Protein AF-A0A0H2UFE1-F1 (afdb_monomer)

InterPro domains:
  IPR001466 Beta-lactamase-related [PF00144] (4-297)
  IPR012338 Beta-lactamase/transpeptidase-like [G3DSA:3.40.710.10] (3-303)
  IPR012338 Beta-lactamase/transpeptidase-like [SSF56601] (4-312)
  IPR058664 Beta-lactamase-like ARB_00930-like, C-terminal domain [PF26335] (321-458)

Sequence (468 aa):
MHVIAFLAAVGDGVWNDPVTKFIPELAALAAGRADVERGSTWSVDWDDITIGSLAGQTSGLIRDYSLLSELTWQTAIRPDLLVYFGFPPLNRSEIPPCGSLPTCNREQLFAGFARQPPSFPPYATPAYSDVGYVLLAWALENITGKKYGDVIRQYIIEPLNLTGTYTLPPPESVGVIPGERHSTGWTLDMNQEVGTGGMWSSTRDMTKVGKAIMGSKLMKPSMTRRWLKPATFSSDSRASVGEPWGIRQIALKDTKSSYQFVTSFNKAGQVGKYGVFTALIPELDLGFNVLAAGDVPPNLNVWLVETLAGAFLPTWLAVSRRVANETYGGRYRSATLNSSILITAGGDGDDHPGLAVREWTSNGTDMLPIALSAGTYLSPEALPGAQISIRLYPTGLEDRLPGGGGQRRRVAFKAIFEDLNQTEVAGMYTSDCATWVGQSGAMWGSLPLDQFVFELDGVVGAGGRARR

Foldseek 3Di:
DLVLLLCLQPNCPQQQAQLCVQDVLLVVLQVVCVVPDAFDQWDQNRRRHGLFLLLQQQSQADADQAAPPQQCPPPVADLVNVVVVPDDDDDPVVRQPAYNPPADDPVSVSVRNSGGGGNGHGRPARHHHLVSQLSNQSSSCRVNVHHSQVSCCPQPCVLLVFPFKGLAQDDPVSDDAADDCVQQCSRGRNDSSSRRARMTGDPVSVVSVLLCLLVVVSHDPVSSVVQPDAPAQHPPPQWGAGSHWTKGWAALDPDPDPPRTFIWTKDWDDDRQWIWIKIHGSLLRDIDIDIGGDPDDPCPNVVVVVVVCVVVVNVSVVVVLVLCQQAEADKDDDPPAPWIWGWGRDDPPDPDDAIWTPFTDGRNDTCQLVCLCQLVVDDPVCSVVFPKTKGWDWPPDKDQDPDQPSFKIKTKTFIDIDRPPDDADDDPPDGPPPSVVSGLVGDDPNHRPGIDMFIWRGDRPPSIHTDD

Nearest PDB structures (foldseek):
  3rju-assembly1_A  TM=7.239E-01  e=4.255E-11  Yersinia pestis CO92
  6kjr-assembly1_A  TM=7.110E-01  e=3.107E-09  Jeotgalibacillus marinus
  6kjt-assembly1_D  TM=6.761E-01  e=6.659E-10  Jeotgalibacillus marinus
  8fqt-assembly2_A  TM=7.142E-01  e=4.566E-09  Acinetobacter baumannii
  6ksv-assembly2_B  TM=4.791E-01  e=8.834E-09  Streptomyces albidoflavus

Radius of gyration: 27.1 Å; Cα contacts (8 Å, |Δi|>4): 810; chains: 1; bounding box: 64×52×79 Å

Organism: Magnaporthiopsis poae (strain ATCC 64411 / 73-15) (NCBI:txid644358)

Structure (mmCIF, N/CA/C/O backbone):
data_AF-A0A0H2UFE1-F1
#
_entry.id   AF-A0A0H2UFE1-F1
#
loop_
_atom_site.group_PDB
_atom_site.id
_atom_site.type_symbol
_atom_site.label_atom_id
_atom_site.label_alt_id
_atom_site.label_comp_id
_atom_site.label_asym_id
_atom_site.label_entity_id
_atom_site.label_seq_id
_atom_site.pdbx_PDB_ins_code
_atom_site.Cartn_x
_atom_site.Cartn_y
_atom_site.Cartn_z
_atom_site.occupancy
_atom_site.B_iso_or_equiv
_atom_site.auth_seq_id
_atom_site.auth_comp_id
_atom_site.auth_asym_id
_atom_site.auth_atom_id
_atom_site.pdbx_PDB_model_num
ATOM 1 N N . MET A 1 1 ? -0.206 -5.045 11.224 1.00 90.12 1 MET A N 1
ATOM 2 C CA . MET A 1 1 ? -0.233 -6.456 10.764 1.00 90.12 1 MET A CA 1
ATOM 3 C C . MET A 1 1 ? -1.651 -7.013 10.608 1.00 90.12 1 MET A C 1
ATOM 5 O O . MET A 1 1 ? -1.803 -8.077 10.033 1.00 90.12 1 MET A O 1
ATOM 9 N N . HIS A 1 2 ? -2.687 -6.303 11.056 1.00 92.75 2 HIS A N 1
ATOM 10 C CA . HIS A 1 2 ? -4.075 -6.741 10.928 1.00 92.75 2 HIS A CA 1
ATOM 11 C C . HIS A 1 2 ? -4.502 -7.024 9.474 1.00 92.75 2 HIS A C 1
ATOM 13 O O . HIS A 1 2 ? -4.851 -8.157 9.164 1.00 92.75 2 HIS A O 1
ATOM 19 N N . VAL A 1 3 ? -4.410 -6.047 8.560 1.00 96.94 3 VAL A N 1
ATOM 20 C CA . VAL A 1 3 ? -4.902 -6.232 7.176 1.00 96.94 3 VAL A CA 1
ATOM 21 C C . VAL A 1 3 ? -4.191 -7.375 6.446 1.00 96.94 3 VAL A C 1
ATOM 23 O O . VAL A 1 3 ? -4.846 -8.181 5.799 1.00 96.94 3 VAL A O 1
ATOM 26 N N . ILE A 1 4 ? -2.872 -7.531 6.612 1.00 96.69 4 ILE A N 1
ATOM 27 C CA . ILE A 1 4 ? -2.161 -8.683 6.033 1.00 96.69 4 ILE A CA 1
ATOM 28 C C . ILE A 1 4 ? -2.652 -10.018 6.600 1.00 96.69 4 ILE A C 1
ATOM 30 O O . ILE A 1 4 ? -2.737 -10.985 5.850 1.00 96.69 4 ILE A O 1
ATOM 34 N N . ALA A 1 5 ? -2.999 -10.085 7.888 1.00 97.12 5 ALA A N 1
ATOM 35 C CA . ALA A 1 5 ? -3.572 -11.294 8.474 1.00 97.12 5 ALA A CA 1
ATOM 36 C C . ALA A 1 5 ? -4.959 -11.585 7.895 1.00 97.12 5 ALA A C 1
ATOM 38 O O . ALA A 1 5 ? -5.242 -12.732 7.565 1.00 97.12 5 ALA A O 1
ATOM 39 N N . PHE A 1 6 ? -5.776 -10.546 7.696 1.00 98.00 6 PHE A N 1
ATOM 40 C CA . PHE A 1 6 ? -7.066 -10.667 7.022 1.00 98.00 6 PHE A CA 1
ATOM 41 C C . PHE A 1 6 ? -6.890 -11.227 5.604 1.00 98.00 6 PHE A C 1
ATOM 43 O O . PHE A 1 6 ? -7.472 -12.254 5.263 1.00 98.00 6 PHE A O 1
ATOM 50 N N . LEU A 1 7 ? -6.029 -10.609 4.793 1.00 98.12 7 LEU A N 1
ATOM 51 C CA . LEU A 1 7 ? -5.771 -11.028 3.413 1.00 98.12 7 LEU A CA 1
ATOM 52 C C . LEU A 1 7 ? -5.167 -12.439 3.323 1.00 98.12 7 LEU A C 1
ATOM 54 O O . LEU A 1 7 ? -5.497 -13.190 2.410 1.00 98.12 7 LEU A O 1
ATOM 58 N N . ALA A 1 8 ? -4.305 -12.823 4.267 1.00 98.06 8 ALA A N 1
ATOM 59 C CA . ALA A 1 8 ? -3.729 -14.165 4.315 1.00 98.06 8 ALA A CA 1
ATOM 60 C C . ALA A 1 8 ? -4.750 -15.236 4.741 1.00 98.06 8 ALA A C 1
ATOM 62 O O . ALA A 1 8 ? -4.692 -16.361 4.248 1.00 98.06 8 ALA A O 1
ATOM 63 N N . ALA A 1 9 ? -5.675 -14.900 5.646 1.00 97.88 9 ALA A N 1
ATOM 64 C CA . ALA A 1 9 ? -6.659 -15.837 6.182 1.00 97.88 9 ALA A CA 1
ATOM 65 C C . ALA A 1 9 ? -7.910 -15.984 5.304 1.00 97.88 9 ALA A C 1
ATOM 67 O O . ALA A 1 9 ? -8.434 -17.087 5.166 1.00 97.88 9 ALA A O 1
ATOM 68 N N . VAL A 1 10 ? -8.393 -14.875 4.741 1.00 97.38 10 VAL A N 1
ATOM 69 C CA . VAL A 1 10 ? -9.700 -14.772 4.069 1.00 97.38 10 VAL A CA 1
ATOM 70 C C . VAL A 1 10 ? -9.560 -14.327 2.609 1.00 97.38 10 VAL A C 1
ATOM 72 O O . VAL A 1 10 ? -10.355 -14.725 1.758 1.00 97.38 10 VAL A O 1
ATOM 75 N N . GLY A 1 11 ? -8.532 -13.538 2.292 1.00 97.44 11 GLY A N 1
ATOM 76 C CA . GLY A 1 11 ? -8.386 -12.877 0.995 1.00 97.44 11 GLY A CA 1
ATOM 77 C C . GLY A 1 11 ? -9.208 -11.590 0.882 1.00 97.44 11 GLY A C 1
ATOM 78 O O . GLY A 1 11 ? -9.854 -11.156 1.832 1.00 97.44 11 GLY A O 1
ATOM 79 N N . ASP A 1 12 ? -9.179 -10.975 -0.299 1.00 96.00 12 ASP A N 1
ATOM 80 C CA . ASP A 1 12 ? -9.835 -9.693 -0.605 1.00 96.00 12 ASP A CA 1
ATOM 81 C C . ASP A 1 12 ? -11.216 -9.841 -1.273 1.00 96.00 12 ASP A C 1
ATOM 83 O O . ASP A 1 12 ? -11.826 -8.855 -1.677 1.00 96.00 12 ASP A O 1
ATOM 87 N N . GLY A 1 13 ? -11.755 -11.061 -1.378 1.00 96.94 13 GLY A N 1
ATOM 88 C CA . GLY A 1 13 ? -13.056 -11.306 -2.019 1.00 96.94 13 GLY A CA 1
ATOM 89 C C . GLY A 1 13 ? -14.252 -10.677 -1.292 1.00 96.94 13 GLY A C 1
ATOM 90 O O . GLY A 1 13 ? -15.274 -10.423 -1.920 1.00 96.94 13 GLY A O 1
ATOM 91 N N . VAL A 1 14 ? -14.111 -10.398 0.007 1.00 97.06 14 VAL A N 1
ATOM 92 C CA . VAL A 1 14 ? -15.155 -9.805 0.863 1.00 97.06 14 VAL A CA 1
ATOM 93 C C . VAL A 1 14 ? -15.009 -8.288 1.030 1.00 97.06 14 VAL A C 1
ATOM 95 O O . VAL A 1 14 ? -15.744 -7.688 1.803 1.00 97.06 14 VAL A O 1
ATOM 98 N N . TRP A 1 15 ? -14.070 -7.633 0.334 1.00 96.38 15 TRP A N 1
ATOM 99 C CA . TRP A 1 15 ? -13.810 -6.193 0.518 1.00 96.38 15 TRP A CA 1
ATOM 100 C C . TRP A 1 15 ? -15.021 -5.304 0.232 1.00 96.38 15 TRP A C 1
ATOM 102 O O . TRP A 1 15 ? -15.166 -4.270 0.871 1.00 96.38 15 TRP A O 1
ATOM 112 N N . ASN A 1 16 ? -15.904 -5.715 -0.677 1.00 97.56 16 ASN A N 1
ATOM 113 C CA . ASN A 1 16 ? -17.124 -4.972 -0.998 1.00 97.56 16 ASN A CA 1
ATOM 114 C C . ASN A 1 16 ? -18.363 -5.492 -0.256 1.00 97.56 16 ASN A C 1
ATOM 116 O O . ASN A 1 16 ? -19.452 -4.966 -0.462 1.00 97.56 16 ASN A O 1
ATOM 120 N N . ASP A 1 17 ? -18.222 -6.525 0.578 1.00 98.50 17 ASP A N 1
ATOM 121 C CA . ASP A 1 17 ? -19.331 -6.991 1.401 1.00 98.50 17 ASP A CA 1
ATOM 122 C C . ASP A 1 17 ? -19.569 -6.002 2.560 1.00 98.50 17 ASP A C 1
ATOM 124 O O . ASP A 1 17 ? -18.596 -5.532 3.170 1.00 98.50 17 ASP A O 1
ATOM 128 N N . PRO A 1 18 ? -20.837 -5.711 2.905 1.00 98.38 18 PRO A N 1
ATOM 129 C CA . PRO A 1 18 ? -21.163 -4.846 4.028 1.00 98.38 18 PRO A CA 1
ATOM 130 C C . PRO A 1 18 ? -20.739 -5.487 5.351 1.00 98.38 18 PRO A C 1
ATOM 132 O O . PRO A 1 18 ? -20.828 -6.704 5.536 1.00 98.38 18 PRO A O 1
ATOM 135 N N . VAL A 1 19 ? -20.302 -4.671 6.306 1.00 98.25 19 VAL A N 1
ATOM 136 C CA . VAL A 1 19 ? -19.843 -5.139 7.620 1.00 98.25 19 VAL A CA 1
ATOM 137 C C . VAL A 1 19 ? -20.966 -5.831 8.403 1.00 98.25 19 VAL A C 1
ATOM 139 O O . VAL A 1 19 ? -20.707 -6.781 9.146 1.00 98.25 19 VAL A O 1
ATOM 142 N N . THR A 1 20 ? -22.222 -5.431 8.183 1.00 98.06 20 THR A N 1
ATOM 143 C CA . THR A 1 20 ? -23.418 -6.034 8.797 1.00 98.06 20 THR A CA 1
ATOM 144 C C . THR A 1 20 ? -23.582 -7.513 8.443 1.00 98.06 20 THR A C 1
ATOM 146 O O . THR A 1 20 ? -24.102 -8.279 9.252 1.00 98.06 20 THR A O 1
ATOM 149 N N . LYS A 1 21 ? -23.035 -7.968 7.306 1.00 98.25 21 LYS A N 1
ATOM 150 C CA . LYS A 1 21 ? -22.986 -9.392 6.928 1.00 98.25 21 LYS A CA 1
ATOM 151 C C . LYS A 1 21 ? -22.167 -10.240 7.903 1.00 98.25 21 LYS A C 1
ATOM 153 O O . LYS A 1 21 ? -22.426 -11.433 8.043 1.00 98.25 21 LYS A O 1
ATOM 158 N N . PHE A 1 22 ? -21.168 -9.644 8.552 1.00 98.19 22 PHE A N 1
ATOM 159 C CA . PHE A 1 22 ? -20.207 -10.359 9.393 1.00 98.19 22 PHE A CA 1
ATOM 160 C C . PHE A 1 22 ? -20.330 -10.021 10.874 1.00 98.19 22 PHE A C 1
ATOM 162 O O . PHE A 1 22 ? -19.761 -10.734 11.694 1.00 98.19 22 PHE A O 1
ATOM 169 N N . ILE A 1 23 ? -21.055 -8.959 11.236 1.00 98.00 23 ILE A N 1
ATOM 170 C CA . ILE A 1 23 ? -21.221 -8.511 12.622 1.00 98.00 23 ILE A CA 1
ATOM 171 C C . ILE A 1 23 ? -22.722 -8.381 12.933 1.00 98.00 23 ILE A C 1
ATOM 173 O O . ILE A 1 23 ? -23.321 -7.347 12.623 1.00 98.00 23 ILE A O 1
ATOM 177 N N . PRO A 1 24 ? -23.340 -9.408 13.549 1.00 96.25 24 PRO A N 1
ATOM 178 C CA . PRO A 1 24 ? -24.780 -9.438 13.817 1.00 96.25 24 PRO A CA 1
ATOM 179 C C . PRO A 1 24 ? -25.288 -8.263 14.656 1.00 96.25 24 PRO A C 1
ATOM 181 O O . PRO A 1 24 ? -26.404 -7.794 14.449 1.00 96.25 24 PRO A O 1
ATOM 184 N N . GLU A 1 25 ? -24.478 -7.754 15.583 1.00 96.38 25 GLU A N 1
ATOM 185 C CA . GLU A 1 25 ? -24.848 -6.604 16.408 1.00 96.38 25 GLU A CA 1
ATOM 186 C C . GLU A 1 25 ? -25.002 -5.327 15.571 1.00 96.38 25 GLU A C 1
ATOM 188 O O . GLU A 1 25 ? -25.909 -4.537 15.823 1.00 96.38 25 GLU A O 1
ATOM 193 N N . LEU A 1 26 ? -24.179 -5.147 14.529 1.00 96.62 26 LEU A N 1
ATOM 194 C CA . LEU A 1 26 ? -24.342 -4.035 13.589 1.00 96.62 26 LEU A CA 1
ATOM 195 C C . LEU A 1 26 ? -25.564 -4.231 12.695 1.00 96.62 26 LEU A C 1
ATOM 197 O O . LEU A 1 26 ? -26.270 -3.264 12.435 1.00 96.62 26 LEU A O 1
ATOM 201 N N . ALA A 1 27 ? -25.854 -5.465 12.270 1.00 96.56 27 ALA A N 1
ATOM 202 C CA . ALA A 1 27 ? -27.082 -5.757 11.529 1.00 96.56 27 ALA A CA 1
ATOM 203 C C . ALA A 1 27 ? -28.335 -5.427 12.362 1.00 96.56 27 ALA A C 1
ATOM 205 O O . ALA A 1 27 ? -29.297 -4.864 11.844 1.00 96.56 27 ALA A O 1
ATOM 206 N N . ALA A 1 28 ? -28.309 -5.710 13.668 1.00 95.62 28 ALA A N 1
ATOM 207 C CA . ALA A 1 28 ? -29.382 -5.330 14.582 1.00 95.62 28 ALA A CA 1
ATOM 208 C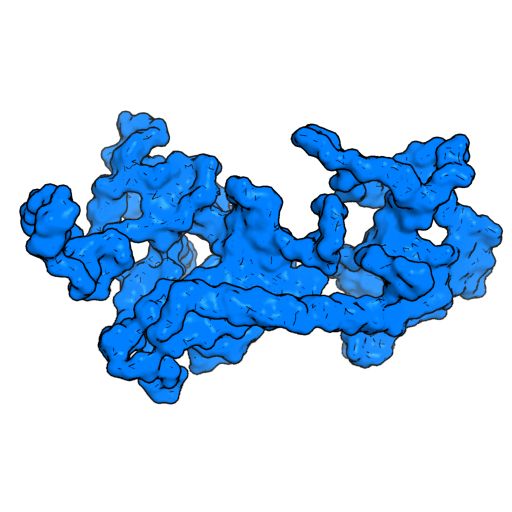 C . ALA A 1 28 ? -29.498 -3.803 14.746 1.00 95.62 28 ALA A C 1
ATOM 210 O O . ALA A 1 28 ? -30.611 -3.275 14.742 1.00 95.62 28 ALA A O 1
ATOM 211 N N . LEU A 1 29 ? -28.372 -3.083 14.845 1.00 92.81 29 LEU A N 1
ATOM 212 C CA . LEU A 1 29 ? -28.368 -1.615 14.884 1.00 92.81 29 LEU A CA 1
ATOM 213 C C . LEU A 1 29 ? -28.902 -0.997 13.586 1.00 92.81 29 LEU A C 1
ATOM 215 O O . LEU A 1 29 ? -29.660 -0.033 13.655 1.00 92.81 29 LEU A O 1
ATOM 219 N N . ALA A 1 30 ? -28.541 -1.555 12.429 1.00 93.50 30 ALA A N 1
ATOM 220 C CA . ALA A 1 30 ? -29.044 -1.129 11.126 1.00 93.50 30 ALA A CA 1
ATOM 221 C C . ALA A 1 30 ? -30.561 -1.351 11.017 1.00 93.50 30 ALA A C 1
ATOM 223 O O . ALA A 1 30 ? -31.307 -0.426 10.706 1.00 93.50 30 ALA A O 1
ATOM 224 N N . ALA A 1 31 ? -31.037 -2.549 11.376 1.00 93.50 31 ALA A N 1
ATOM 225 C CA . ALA A 1 31 ? -32.460 -2.883 11.354 1.00 93.50 31 ALA A CA 1
ATOM 226 C C . ALA A 1 31 ? -33.291 -1.991 12.291 1.00 93.50 31 ALA A C 1
ATOM 228 O O . ALA A 1 31 ? -34.389 -1.571 11.932 1.00 93.50 31 ALA A O 1
ATOM 229 N N . GLY A 1 32 ? -32.757 -1.659 13.472 1.00 89.06 32 GLY A N 1
ATOM 230 C CA . GLY A 1 32 ? -33.395 -0.752 14.430 1.00 89.06 32 GLY A CA 1
ATOM 231 C C . GLY A 1 32 ? -33.436 0.718 13.995 1.00 89.06 32 GLY A C 1
ATOM 232 O O . GLY A 1 32 ? -33.971 1.538 14.737 1.00 89.06 32 GLY A O 1
ATOM 233 N N . ARG A 1 33 ? -32.853 1.056 12.838 1.00 86.50 33 ARG A N 1
ATOM 234 C CA . ARG A 1 33 ? -32.780 2.413 12.277 1.00 86.50 33 ARG A CA 1
ATOM 235 C C . ARG A 1 33 ? -33.145 2.463 10.794 1.00 86.50 33 ARG A C 1
ATOM 237 O O . ARG A 1 33 ? -32.741 3.384 10.093 1.00 86.50 33 ARG A O 1
ATOM 244 N N . ALA A 1 34 ? -33.894 1.475 10.310 1.00 83.69 34 ALA A N 1
ATOM 245 C CA . ALA A 1 34 ? -34.260 1.363 8.898 1.00 83.69 34 ALA A CA 1
ATOM 246 C C . ALA A 1 34 ? -35.127 2.533 8.383 1.00 83.69 34 ALA A C 1
ATOM 248 O O . ALA A 1 34 ? -35.241 2.728 7.176 1.00 83.69 34 ALA A O 1
ATOM 249 N N . ASP A 1 35 ? -35.751 3.291 9.286 1.00 88.19 35 ASP A N 1
ATOM 250 C CA . ASP A 1 35 ? -36.548 4.490 9.018 1.00 88.19 35 ASP A CA 1
ATOM 251 C C . ASP A 1 35 ? -35.730 5.794 9.028 1.00 88.19 35 ASP A C 1
ATOM 253 O O . ASP A 1 35 ? -36.247 6.843 8.643 1.00 88.19 35 ASP A O 1
ATOM 257 N N . VAL A 1 36 ? -34.461 5.746 9.446 1.00 89.00 36 VAL A N 1
ATOM 258 C CA . VAL A 1 36 ? -33.567 6.907 9.437 1.00 89.00 36 VAL A CA 1
ATOM 259 C C . VAL A 1 36 ? -33.061 7.154 8.015 1.00 89.00 36 VAL A C 1
ATOM 261 O O . VAL A 1 36 ? -32.606 6.241 7.329 1.00 89.00 36 VAL A O 1
ATOM 264 N N . GLU A 1 37 ? -33.123 8.408 7.565 1.00 88.94 37 GLU A N 1
ATOM 265 C CA . GLU A 1 37 ? -32.593 8.803 6.258 1.00 88.94 37 GLU A CA 1
ATOM 266 C C . GLU A 1 37 ? -31.077 8.569 6.165 1.00 88.94 37 GLU A C 1
ATOM 268 O O . GLU A 1 37 ? -30.333 8.818 7.120 1.00 88.94 37 GLU A O 1
ATOM 273 N N . ARG A 1 38 ? -30.613 8.135 4.985 1.00 88.19 38 ARG A N 1
ATOM 274 C CA . ARG A 1 38 ? -29.180 7.972 4.696 1.00 88.19 38 ARG A CA 1
ATOM 275 C C . ARG A 1 38 ? -28.439 9.301 4.801 1.00 88.19 38 ARG A C 1
ATOM 277 O O . ARG A 1 38 ? -28.991 10.352 4.479 1.00 88.19 38 ARG A O 1
ATOM 284 N N . GLY A 1 39 ? -27.165 9.253 5.182 1.00 87.06 39 GLY A N 1
ATOM 285 C CA . GLY A 1 39 ? -26.352 10.452 5.388 1.00 87.06 39 GLY A CA 1
ATOM 286 C C . GLY A 1 39 ? -26.770 11.252 6.625 1.00 87.06 39 GLY A C 1
ATOM 287 O O . GLY A 1 39 ? -26.506 12.453 6.702 1.00 87.06 39 GLY A O 1
ATOM 288 N N . SER A 1 40 ? -27.433 10.600 7.585 1.00 92.00 40 SER A N 1
ATOM 289 C CA . SER A 1 40 ? -27.836 11.209 8.849 1.00 92.00 40 SER A CA 1
ATOM 290 C C . SER A 1 40 ? -26.637 11.775 9.609 1.00 92.00 40 SER A C 1
ATOM 292 O O . SER A 1 40 ? -25.584 11.151 9.725 1.00 92.00 40 SER A O 1
ATOM 294 N N . THR A 1 41 ? -26.824 12.938 10.229 1.00 92.62 41 THR A N 1
ATOM 295 C CA . THR A 1 41 ? -25.808 13.560 11.091 1.00 92.62 41 THR A CA 1
ATOM 296 C C . THR A 1 41 ? -25.608 12.825 12.416 1.00 92.62 41 THR A C 1
ATOM 298 O O . THR A 1 41 ? -24.656 13.123 13.133 1.00 92.62 41 THR A O 1
ATOM 301 N N . TRP A 1 42 ? -26.495 11.885 12.766 1.00 91.19 42 TRP A N 1
ATOM 302 C CA . TRP A 1 42 ? -26.501 11.214 14.071 1.00 91.19 42 TRP A CA 1
ATOM 303 C C . TRP A 1 42 ? -26.686 9.693 13.996 1.00 91.19 42 TRP A C 1
ATOM 305 O O . TRP A 1 42 ? -26.809 9.010 15.018 1.00 91.19 42 TRP A O 1
ATOM 315 N N . SER A 1 43 ? -26.726 9.142 12.784 1.00 92.31 43 SER A N 1
ATOM 316 C CA . SER A 1 43 ? -26.854 7.709 12.560 1.00 92.31 43 SER A CA 1
ATOM 317 C C . SER A 1 43 ? -25.873 7.243 11.506 1.00 92.31 43 SER A C 1
ATOM 319 O O . SER A 1 43 ? -25.758 7.843 10.446 1.00 92.31 43 SER A O 1
ATOM 321 N N . VAL A 1 44 ? -25.173 6.160 11.816 1.00 95.00 44 VAL A N 1
ATOM 322 C CA . VAL A 1 44 ? -24.235 5.521 10.900 1.00 95.00 44 VAL A CA 1
ATOM 323 C C . VAL A 1 44 ? -25.005 4.639 9.916 1.00 95.00 44 VAL A C 1
ATOM 325 O O . VAL A 1 44 ? -25.813 3.808 10.335 1.00 95.00 44 VAL A O 1
ATOM 328 N N . ASP A 1 45 ? -24.699 4.773 8.626 1.00 95.00 45 ASP A N 1
ATOM 329 C CA . ASP A 1 45 ? -25.221 3.921 7.552 1.00 95.00 45 ASP A CA 1
ATOM 330 C C . ASP A 1 45 ? -24.467 2.578 7.511 1.00 95.00 45 ASP A C 1
ATOM 332 O O . ASP A 1 45 ? -23.638 2.324 6.637 1.00 95.00 45 ASP A O 1
ATOM 336 N N . TRP A 1 46 ? -24.715 1.714 8.501 1.00 96.06 46 TRP A N 1
ATOM 337 C CA . TRP A 1 46 ? -23.963 0.464 8.693 1.00 96.06 46 TRP A CA 1
ATOM 338 C C . TRP A 1 46 ? -23.983 -0.481 7.482 1.00 96.06 46 TRP A C 1
ATOM 340 O O . TRP A 1 46 ? -22.992 -1.173 7.252 1.00 96.06 46 TRP A O 1
ATOM 350 N N . ASP A 1 47 ? -25.070 -0.499 6.708 1.00 95.31 47 ASP A N 1
ATOM 351 C CA . ASP A 1 47 ? -25.199 -1.343 5.511 1.00 95.31 47 ASP A CA 1
ATOM 352 C C . ASP A 1 47 ? -24.372 -0.847 4.315 1.00 95.31 47 ASP A C 1
ATOM 354 O O . ASP A 1 47 ? -24.057 -1.639 3.430 1.00 95.31 47 ASP A O 1
ATOM 358 N N . ASP A 1 48 ? -23.972 0.428 4.296 1.00 96.31 48 ASP A N 1
ATOM 359 C CA . ASP A 1 48 ? -23.122 0.995 3.240 1.00 96.31 48 ASP A CA 1
ATOM 360 C C . ASP A 1 48 ? -21.619 0.937 3.622 1.00 96.31 48 ASP A C 1
ATOM 362 O O . ASP A 1 48 ? -20.739 1.151 2.783 1.00 96.31 48 ASP A O 1
ATOM 366 N N . ILE A 1 49 ? -21.292 0.597 4.878 1.00 98.19 49 ILE A N 1
ATOM 367 C CA . ILE A 1 49 ? -19.914 0.367 5.338 1.00 98.19 49 ILE A CA 1
ATOM 368 C C . ILE A 1 49 ? -19.475 -1.047 4.962 1.00 98.19 49 ILE A C 1
ATOM 370 O O . ILE A 1 49 ? -20.010 -2.035 5.459 1.00 98.19 49 ILE A O 1
ATOM 374 N N . THR A 1 50 ? -18.429 -1.160 4.150 1.00 98.62 50 THR A N 1
ATOM 375 C CA . THR A 1 50 ? -17.848 -2.446 3.730 1.00 98.62 50 THR A CA 1
ATOM 376 C C . THR A 1 50 ? -16.561 -2.783 4.476 1.00 98.62 50 THR A C 1
ATOM 378 O O . THR A 1 50 ? -15.905 -1.896 5.032 1.00 98.62 50 THR A O 1
ATOM 381 N N . ILE A 1 51 ? -16.128 -4.045 4.419 1.00 98.50 51 ILE A N 1
ATOM 382 C CA . ILE A 1 51 ? -14.828 -4.468 4.966 1.00 98.50 51 ILE A CA 1
ATOM 383 C C . ILE A 1 51 ? -13.660 -3.656 4.373 1.00 98.50 51 ILE A C 1
ATOM 385 O O . ILE A 1 51 ? -12.767 -3.227 5.108 1.00 98.50 51 ILE A O 1
ATOM 389 N N . GLY A 1 52 ? -13.686 -3.391 3.066 1.00 97.88 52 GLY A N 1
ATOM 390 C CA . GLY A 1 52 ? -12.687 -2.576 2.380 1.00 97.88 52 GLY A CA 1
ATOM 391 C C . GLY A 1 52 ? -12.700 -1.125 2.860 1.00 97.88 52 GLY A C 1
ATOM 392 O O . GLY A 1 52 ? -11.638 -0.555 3.092 1.00 97.88 52 GLY A O 1
ATOM 393 N N . SER A 1 53 ? -13.879 -0.545 3.115 1.00 98.31 53 SER A N 1
ATOM 394 C CA . SER A 1 53 ? -13.982 0.823 3.649 1.00 98.31 53 SER A CA 1
ATOM 395 C C . SER A 1 53 ? -13.412 0.958 5.066 1.00 98.31 53 SER A C 1
ATOM 397 O O . SER A 1 53 ? -12.807 1.980 5.397 1.00 98.31 53 SER A O 1
ATOM 399 N N . LEU A 1 54 ? -13.534 -0.090 5.893 1.00 98.25 54 LEU A N 1
ATOM 400 C CA . LEU A 1 54 ? -12.895 -0.150 7.210 1.00 98.25 54 LEU A CA 1
ATOM 401 C C . LEU A 1 54 ? -11.371 -0.210 7.067 1.00 98.25 54 LEU A C 1
ATOM 403 O O . LEU A 1 54 ? -10.652 0.568 7.692 1.00 98.25 54 LEU A O 1
ATOM 407 N N . ALA A 1 55 ? -10.872 -1.115 6.219 1.00 97.75 55 ALA A N 1
ATOM 408 C CA . ALA A 1 55 ? -9.441 -1.288 6.003 1.00 97.75 55 ALA A CA 1
ATOM 409 C C . ALA A 1 55 ? -8.798 -0.024 5.403 1.00 97.75 55 ALA A C 1
ATOM 411 O O . ALA A 1 55 ? -7.717 0.377 5.843 1.00 97.75 55 ALA A O 1
ATOM 412 N N . GLY A 1 56 ? -9.479 0.608 4.445 1.00 96.88 56 GLY A N 1
ATOM 413 C CA . GLY A 1 56 ? -9.027 1.756 3.657 1.00 96.88 56 GLY A CA 1
ATOM 414 C C . GLY A 1 56 ? -9.271 3.120 4.292 1.00 96.88 56 GLY A C 1
ATOM 415 O O . GLY A 1 56 ? -8.942 4.128 3.672 1.00 96.88 56 GLY A O 1
ATOM 416 N N . GLN A 1 57 ? -9.812 3.164 5.516 1.00 97.19 57 GLN A N 1
ATOM 417 C CA . GLN A 1 57 ? -10.115 4.404 6.240 1.00 97.19 57 GLN A CA 1
ATOM 418 C C . GLN A 1 57 ? -11.094 5.313 5.482 1.00 97.19 57 GLN A C 1
ATOM 420 O O . GLN A 1 57 ? -10.934 6.528 5.457 1.00 97.19 57 GLN A O 1
ATOM 425 N N . THR A 1 58 ? -12.100 4.728 4.836 1.00 97.50 58 THR A N 1
ATOM 426 C CA . THR A 1 58 ? -13.139 5.449 4.082 1.00 97.50 58 THR A CA 1
ATOM 427 C C . THR A 1 58 ? -14.546 5.118 4.567 1.00 97.50 58 THR A C 1
ATOM 429 O O . THR A 1 58 ? -15.517 5.511 3.936 1.00 97.50 58 THR A O 1
ATOM 432 N N . SER A 1 59 ? -14.700 4.432 5.700 1.00 97.69 59 SER A N 1
ATOM 433 C CA . SER A 1 59 ? -16.016 4.124 6.279 1.00 97.69 59 SER A CA 1
ATOM 434 C C . SER A 1 59 ? -16.760 5.349 6.818 1.00 97.69 59 SER A C 1
ATOM 436 O O . SER A 1 59 ? -17.962 5.274 7.050 1.00 97.69 59 SER A O 1
ATOM 438 N N . GLY A 1 60 ? -16.054 6.459 7.064 1.00 97.00 60 GLY A N 1
ATOM 439 C CA . GLY A 1 60 ? -16.627 7.671 7.655 1.00 97.00 60 GLY A CA 1
ATOM 440 C C . GLY A 1 60 ? -16.934 7.562 9.155 1.00 97.00 60 GLY A C 1
ATOM 441 O O . GLY A 1 60 ? -17.491 8.490 9.744 1.00 97.00 60 GLY A O 1
ATOM 442 N N . LEU A 1 61 ? -16.543 6.454 9.794 1.00 97.31 61 LEU A N 1
ATOM 443 C CA . LEU A 1 61 ? -16.671 6.257 11.237 1.00 97.31 61 LEU A CA 1
ATOM 444 C C . LEU A 1 61 ? -15.806 7.249 12.021 1.00 97.31 61 LEU A C 1
ATOM 446 O O . LEU A 1 61 ? -14.773 7.720 11.543 1.00 97.31 61 LEU A O 1
ATOM 450 N N . ILE A 1 62 ? -16.212 7.519 13.263 1.00 95.31 62 ILE A N 1
ATOM 451 C CA . ILE A 1 62 ? -15.402 8.291 14.209 1.00 95.31 62 ILE A CA 1
ATOM 452 C C . ILE A 1 62 ? -14.032 7.658 14.418 1.00 95.31 62 ILE A C 1
ATOM 454 O O . ILE A 1 62 ? -13.845 6.451 14.235 1.00 95.31 62 ILE A O 1
ATOM 458 N N . ARG A 1 63 ? -13.081 8.477 14.871 1.00 94.94 63 ARG A N 1
ATOM 459 C CA . ARG A 1 63 ? -11.734 8.007 15.169 1.00 94.94 63 ARG A CA 1
ATOM 460 C C . ARG A 1 63 ? -11.746 6.879 16.201 1.00 94.94 63 ARG A C 1
ATOM 462 O O . ARG A 1 63 ? -11.267 5.793 15.918 1.00 94.94 63 ARG A O 1
ATOM 469 N N . ASP A 1 64 ? -12.263 7.137 17.390 1.00 92.19 64 ASP A N 1
ATOM 470 C CA . ASP A 1 64 ? -12.119 6.285 18.573 1.00 92.19 64 ASP A CA 1
ATOM 471 C C . ASP A 1 64 ? -13.273 6.621 19.524 1.00 92.19 64 ASP A C 1
ATOM 473 O O . ASP A 1 64 ? -13.701 7.775 19.569 1.00 92.19 64 ASP A O 1
ATOM 477 N N . TYR A 1 65 ? -13.822 5.619 20.216 1.00 90.00 65 TYR A N 1
ATOM 478 C CA . TYR A 1 65 ? -14.967 5.824 21.108 1.00 90.00 65 TYR A CA 1
ATOM 479 C C . TYR A 1 65 ? -14.539 6.257 22.512 1.00 90.00 65 TYR A C 1
ATOM 481 O O . TYR A 1 65 ? -15.095 7.216 23.038 1.00 90.00 65 TYR A O 1
ATOM 489 N N . SER A 1 66 ? -13.584 5.553 23.129 1.00 86.88 66 SER A N 1
ATOM 490 C CA . SER A 1 66 ? -13.303 5.745 24.558 1.00 86.88 66 SER A CA 1
ATOM 491 C C . SER A 1 66 ? -11.871 5.505 25.019 1.00 86.88 66 SER A C 1
ATOM 493 O O . SER A 1 66 ? -11.489 6.022 26.067 1.00 86.88 66 SER A O 1
ATOM 495 N N . LEU A 1 67 ? -11.066 4.712 24.312 1.00 86.62 67 LEU A N 1
ATOM 496 C CA . LEU A 1 67 ? -9.758 4.303 24.821 1.00 86.62 67 LEU A CA 1
ATOM 497 C C . LEU A 1 67 ? -8.775 5.472 24.884 1.00 86.62 67 LEU A C 1
ATOM 499 O O . LEU A 1 67 ? -8.163 5.711 25.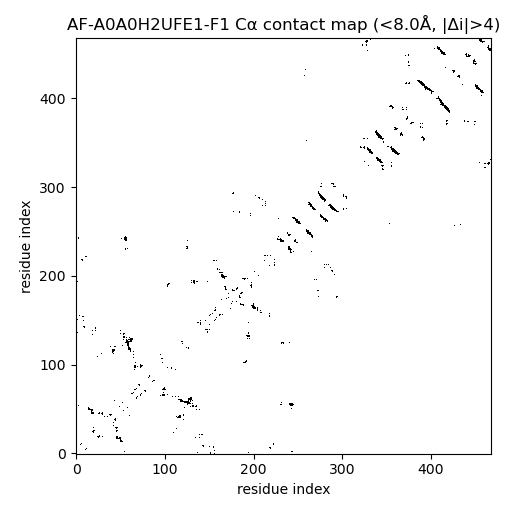927 1.00 86.62 67 LEU A O 1
ATOM 503 N N . LEU A 1 68 ? -8.621 6.188 23.769 1.00 81.56 68 LEU A N 1
ATOM 504 C CA . LEU A 1 68 ? -7.650 7.276 23.642 1.00 81.56 68 LEU A CA 1
ATOM 505 C C . LEU A 1 68 ? -8.311 8.652 23.515 1.00 81.56 68 LEU A C 1
ATOM 507 O O . LEU A 1 68 ? -7.658 9.656 23.806 1.00 81.56 68 LEU A O 1
ATOM 511 N N . SER A 1 69 ? -9.574 8.721 23.080 1.00 83.94 69 SER A N 1
ATOM 512 C CA . SER A 1 69 ? -10.229 10.003 22.764 1.00 83.94 69 SER A CA 1
ATOM 513 C C . SER A 1 69 ? -11.204 10.509 23.821 1.00 83.94 69 SER A C 1
ATOM 515 O O . SER A 1 69 ? -11.532 11.693 23.797 1.00 83.94 69 SER A O 1
ATOM 517 N N . GLU A 1 70 ? -11.643 9.667 24.758 1.00 88.50 70 GLU A N 1
ATOM 518 C CA . GLU A 1 70 ? -12.564 10.104 25.809 1.00 88.50 70 GLU A CA 1
ATOM 519 C C . GLU A 1 70 ? -11.812 10.828 26.927 1.00 88.50 70 GLU A C 1
ATOM 521 O O . GLU A 1 70 ? -11.112 10.223 27.745 1.00 88.50 70 GLU A O 1
ATOM 526 N N . LEU A 1 71 ? -11.982 12.148 26.963 1.00 88.19 71 LEU A N 1
ATOM 527 C CA . LEU A 1 71 ? -11.329 13.047 27.907 1.00 88.19 71 LEU A CA 1
ATOM 528 C C . LEU A 1 71 ? -11.654 12.696 29.361 1.00 88.19 71 LEU A C 1
ATOM 530 O O . LEU A 1 71 ? -10.791 12.855 30.221 1.00 88.19 71 LEU A O 1
ATOM 534 N N . THR A 1 72 ? -12.849 12.170 29.651 1.00 85.94 72 THR A N 1
ATOM 535 C CA . THR A 1 72 ? -13.218 11.776 31.022 1.00 85.94 72 THR A CA 1
ATOM 536 C C . THR A 1 72 ? -12.425 10.575 31.539 1.00 85.94 72 THR A C 1
ATOM 538 O O . THR A 1 72 ? -12.413 10.330 32.745 1.00 85.94 72 THR A O 1
ATOM 541 N N . TRP A 1 73 ? -11.766 9.829 30.645 1.00 80.69 73 TRP A N 1
ATOM 542 C CA . TRP A 1 73 ? -10.895 8.696 30.964 1.00 80.69 73 TRP A CA 1
ATOM 543 C C . TRP A 1 73 ? -9.416 8.969 30.678 1.00 80.69 73 TRP A C 1
ATOM 545 O O . TRP A 1 73 ? -8.587 8.068 30.839 1.00 80.69 73 TRP A O 1
ATOM 555 N N . GLN A 1 74 ? -9.041 10.189 30.284 1.00 70.75 74 GLN A N 1
ATOM 556 C CA . GLN A 1 74 ? -7.637 10.549 30.122 1.00 70.75 74 GLN A CA 1
ATOM 557 C C . GLN A 1 74 ? -7.010 10.805 31.493 1.00 70.75 74 GLN A C 1
ATOM 559 O O . GLN A 1 74 ? -7.324 11.773 32.177 1.00 70.75 74 GLN A O 1
ATOM 564 N N . THR A 1 75 ? -6.066 9.951 31.888 1.00 60.12 75 THR A N 1
ATOM 565 C CA . THR A 1 75 ? -5.389 9.998 33.198 1.00 60.12 75 THR A CA 1
ATOM 566 C C . THR A 1 75 ? -4.734 11.344 33.524 1.00 60.12 75 THR A C 1
ATOM 568 O O . THR A 1 75 ? -4.530 11.653 34.697 1.00 60.12 75 THR A O 1
ATOM 571 N N . ALA A 1 76 ? -4.421 12.154 32.508 1.00 59.16 76 ALA A N 1
ATOM 572 C CA . ALA A 1 76 ? -3.830 13.479 32.662 1.00 59.16 76 ALA A CA 1
ATOM 573 C C . ALA A 1 76 ? -4.842 14.592 32.997 1.00 59.16 76 ALA A C 1
ATOM 575 O O . ALA A 1 76 ? -4.427 15.640 33.489 1.00 59.16 76 ALA A O 1
ATOM 576 N N . ILE A 1 77 ? -6.143 14.397 32.748 1.00 66.31 77 ILE A N 1
ATOM 577 C CA . ILE A 1 77 ? -7.160 15.442 32.914 1.00 66.31 77 ILE A CA 1
ATOM 578 C C . ILE A 1 77 ? -8.269 14.930 33.829 1.00 66.31 77 ILE A C 1
ATOM 580 O O . ILE A 1 77 ? -9.042 14.044 33.476 1.00 66.31 77 ILE A O 1
ATOM 584 N N . ARG A 1 78 ? -8.363 15.496 35.035 1.00 70.44 78 ARG A N 1
ATOM 585 C CA . ARG A 1 78 ? -9.473 15.177 35.936 1.00 70.44 78 ARG A CA 1
ATOM 586 C C . ARG A 1 78 ? -10.778 15.829 35.434 1.00 70.44 78 ARG A C 1
ATOM 588 O O . ARG A 1 78 ? -10.718 16.933 34.892 1.00 70.44 78 ARG A O 1
ATOM 595 N N . PRO A 1 79 ? -11.958 15.212 35.632 1.00 75.75 79 PRO A N 1
ATOM 596 C CA . PRO A 1 79 ? -13.226 15.764 35.141 1.00 75.75 79 PRO A CA 1
ATOM 597 C C . PRO A 1 79 ? -13.561 17.179 35.643 1.00 75.75 79 PRO A C 1
ATOM 599 O O . PRO A 1 79 ? -14.134 17.977 34.907 1.00 75.75 79 PRO A O 1
ATOM 602 N N . ASP A 1 80 ? -13.175 17.523 36.872 1.00 80.00 80 ASP A N 1
ATOM 603 C CA . ASP A 1 80 ? -13.312 18.874 37.434 1.00 80.00 80 ASP A CA 1
ATOM 604 C C . ASP A 1 80 ? -12.484 19.910 36.663 1.00 80.00 80 ASP A C 1
ATOM 606 O O . ASP A 1 80 ? -12.931 21.039 36.449 1.00 80.00 80 ASP A O 1
ATOM 610 N N . LEU A 1 81 ? -11.310 19.507 36.177 1.00 84.62 81 LEU A N 1
ATOM 611 C CA . LEU A 1 81 ? -10.458 20.350 35.351 1.00 84.62 81 LEU A CA 1
ATOM 612 C C . LEU A 1 81 ? -11.055 20.584 33.952 1.00 84.62 81 LEU A C 1
ATOM 614 O O . LEU A 1 81 ? -10.916 21.679 33.414 1.00 84.62 81 LEU A O 1
ATOM 618 N N . LEU A 1 82 ? -11.773 19.609 33.377 1.00 89.06 82 LEU A N 1
ATOM 619 C CA . LEU A 1 82 ? -12.498 19.806 32.111 1.00 89.06 82 LEU A CA 1
ATOM 620 C C . LEU A 1 82 ? -13.580 20.881 32.250 1.00 89.06 82 LEU A C 1
ATOM 622 O O . LEU A 1 82 ? -13.680 21.767 31.403 1.00 89.06 82 LEU A O 1
ATOM 626 N N . VAL A 1 83 ? -14.350 20.850 33.341 1.00 89.56 83 VAL A N 1
ATOM 627 C CA . VAL A 1 83 ? -15.361 21.885 33.610 1.00 89.56 83 VAL A CA 1
ATOM 628 C C . VAL A 1 83 ? -14.704 23.252 33.797 1.00 89.56 83 VAL A C 1
ATOM 630 O O . VAL A 1 83 ? -15.182 24.245 33.255 1.00 89.56 83 VAL A O 1
ATOM 633 N N . TYR A 1 84 ? -13.562 23.307 34.490 1.00 89.19 84 TYR A N 1
ATOM 634 C CA . TYR A 1 84 ? -12.766 24.531 34.601 1.00 89.19 84 TYR A CA 1
ATOM 635 C C . TYR A 1 84 ? -12.302 25.069 33.233 1.00 89.19 84 TYR A C 1
ATOM 637 O O . TYR A 1 84 ? -12.298 26.280 33.022 1.00 89.19 84 TYR A O 1
ATOM 645 N N . PHE A 1 85 ? -11.975 24.191 32.280 1.00 90.56 85 PHE A N 1
ATOM 646 C CA . PHE A 1 85 ? -11.642 24.561 30.898 1.00 90.56 85 PHE A CA 1
ATOM 647 C C . PHE A 1 85 ? -12.854 24.911 30.018 1.00 90.56 85 PHE A C 1
ATOM 649 O O . PHE A 1 85 ? -12.677 25.237 28.845 1.00 90.56 85 PHE A O 1
ATOM 656 N N . GLY A 1 86 ? -14.071 24.892 30.569 1.00 92.69 86 GLY A N 1
ATOM 657 C CA . GLY A 1 86 ? -15.288 25.334 29.886 1.00 92.69 86 GLY A CA 1
ATOM 658 C C . GLY A 1 86 ? -16.126 24.216 29.266 1.00 92.69 86 GLY A C 1
ATOM 659 O O . GLY A 1 86 ? -17.096 24.517 28.571 1.00 92.69 86 GLY A O 1
ATOM 660 N N . PHE A 1 87 ? -15.802 22.943 29.514 1.00 92.94 87 PHE A N 1
ATOM 661 C CA . PHE A 1 87 ? -16.703 21.846 29.154 1.00 92.94 87 PHE A CA 1
ATOM 662 C C . PHE A 1 87 ? -17.951 21.864 30.055 1.00 92.94 87 PHE A C 1
ATOM 664 O O . PHE A 1 87 ? -17.847 22.171 31.247 1.00 92.94 87 PHE A O 1
ATOM 671 N N . PRO A 1 88 ? -19.142 21.528 29.530 1.00 92.06 88 PRO A N 1
ATOM 672 C CA . PRO A 1 88 ? -20.333 21.419 30.361 1.00 92.06 88 PRO A CA 1
ATOM 673 C C . PRO A 1 88 ? -20.168 20.290 31.395 1.00 92.06 88 PRO A C 1
ATOM 675 O O . PRO A 1 88 ? -19.559 19.261 31.088 1.00 92.06 88 PRO A O 1
ATOM 678 N N . PRO A 1 89 ? -20.705 20.444 32.619 1.00 89.50 89 PRO A N 1
ATOM 679 C CA . PRO A 1 89 ? -20.701 19.363 33.597 1.00 89.50 89 PRO A CA 1
ATOM 680 C C . PRO A 1 89 ? -21.548 18.187 33.092 1.00 89.50 89 PRO A C 1
ATOM 682 O O . PRO A 1 89 ? -22.649 18.388 32.584 1.00 89.50 89 PRO A O 1
ATOM 685 N N . LEU A 1 90 ? -21.045 16.964 33.271 1.00 88.69 90 LEU A N 1
ATOM 686 C CA . LEU A 1 90 ? -21.726 15.725 32.888 1.00 88.69 90 LEU A CA 1
ATOM 687 C C . LEU A 1 90 ? -22.211 14.958 34.120 1.00 88.69 90 LEU A C 1
ATOM 689 O O . LEU A 1 90 ? -21.514 14.864 35.136 1.00 88.69 90 LEU A O 1
ATOM 693 N N . ASN A 1 91 ? -23.384 14.342 34.014 1.00 89.12 91 ASN A N 1
ATOM 694 C CA . ASN A 1 91 ? -23.844 13.345 34.970 1.00 89.12 91 ASN A CA 1
ATOM 695 C C . ASN A 1 91 ? -23.052 12.045 34.801 1.00 89.12 91 ASN A C 1
ATOM 697 O O . ASN A 1 91 ? -22.594 11.701 33.713 1.00 89.12 91 ASN A O 1
ATOM 701 N N . ARG A 1 92 ? -22.964 11.240 35.868 1.00 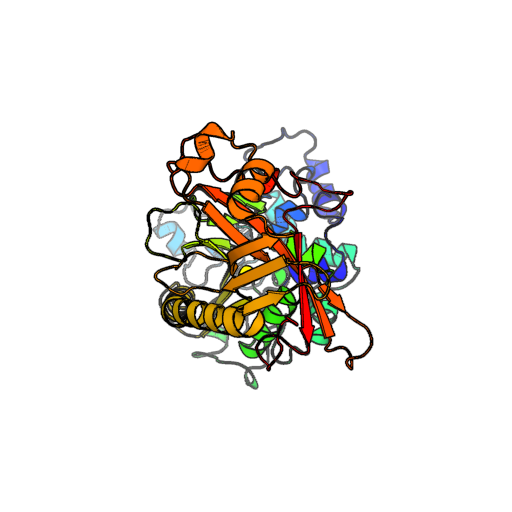84.94 92 ARG A N 1
ATOM 702 C CA . ARG A 1 92 ? -22.252 9.948 35.821 1.00 84.94 92 ARG A CA 1
ATOM 703 C C . ARG A 1 92 ? -22.764 8.995 34.735 1.00 84.94 92 ARG A C 1
ATOM 705 O O . ARG A 1 92 ? -21.987 8.193 34.246 1.00 84.94 92 ARG A O 1
ATOM 712 N N . SER A 1 93 ? -24.044 9.072 34.369 1.00 88.38 93 SER A N 1
ATOM 713 C CA . SER A 1 93 ? -24.649 8.259 33.303 1.00 88.38 93 SER A CA 1
ATOM 714 C C . SER A 1 93 ? -24.244 8.687 31.889 1.00 88.38 93 SER A C 1
ATOM 716 O O . SER A 1 93 ? -24.438 7.932 30.939 1.00 88.38 93 SER A O 1
ATOM 718 N N . GLU A 1 94 ? -23.740 9.911 31.733 1.00 87.50 94 GLU A N 1
ATOM 719 C CA . GLU A 1 94 ? -23.290 10.455 30.449 1.00 87.50 94 GLU A CA 1
ATOM 720 C C . GLU A 1 94 ? -21.828 10.093 30.170 1.00 87.50 94 GLU A C 1
ATOM 722 O O . GLU A 1 94 ? -21.434 10.028 29.010 1.00 87.50 94 GLU A O 1
ATOM 727 N N . ILE A 1 95 ? -21.063 9.784 31.222 1.00 88.19 95 ILE A N 1
ATOM 728 C CA . ILE A 1 95 ? -19.679 9.317 31.145 1.00 88.19 95 ILE A CA 1
ATOM 729 C C . ILE A 1 95 ? -19.664 7.855 30.663 1.00 88.19 95 ILE A C 1
ATOM 731 O O . ILE A 1 95 ? -20.342 7.015 31.267 1.00 88.19 95 ILE A O 1
ATOM 735 N N . PRO A 1 96 ? -18.893 7.507 29.613 1.00 90.25 96 PRO A N 1
ATOM 736 C CA . PRO A 1 96 ? -18.729 6.117 29.195 1.00 90.25 96 PRO A CA 1
ATOM 737 C C . PRO A 1 96 ? -18.262 5.227 30.360 1.00 90.25 96 PRO A C 1
ATOM 739 O O . PRO A 1 96 ? -17.451 5.662 31.173 1.00 90.25 96 PRO A O 1
ATOM 742 N N . PRO A 1 97 ? -18.713 3.968 30.471 1.00 91.19 97 PRO A N 1
ATOM 743 C CA . PRO A 1 97 ? -18.381 3.110 31.616 1.00 91.19 97 PRO A CA 1
ATOM 744 C C . PRO A 1 97 ? -16.941 2.558 31.596 1.00 91.19 97 PRO A C 1
ATOM 746 O O . PRO A 1 97 ? -16.559 1.812 32.497 1.00 91.19 97 PRO A O 1
ATOM 749 N N . CYS A 1 98 ? -16.170 2.865 30.555 1.00 91.38 98 CYS A N 1
ATOM 750 C CA . CYS A 1 98 ? -14.844 2.331 30.269 1.00 91.38 98 CYS A CA 1
ATOM 751 C C . CYS A 1 98 ? -14.062 3.317 29.384 1.00 91.38 98 CYS A C 1
ATOM 753 O O . CYS A 1 98 ? -14.656 4.201 28.765 1.00 91.38 98 CYS A O 1
ATOM 755 N N . GLY A 1 99 ? -12.742 3.149 29.316 1.00 88.56 99 GLY A N 1
ATOM 756 C CA . GLY A 1 99 ? -11.834 3.991 28.540 1.00 88.56 99 GLY A CA 1
ATOM 757 C C . GLY A 1 99 ? -10.401 3.472 28.617 1.00 88.56 99 GLY A C 1
ATOM 758 O O . GLY A 1 99 ? -10.162 2.293 28.371 1.00 88.56 99 GLY A O 1
ATOM 759 N N . SER A 1 100 ? -9.440 4.324 28.979 1.00 82.19 100 SER A N 1
ATOM 760 C CA . SER A 1 100 ? -8.032 3.915 29.119 1.00 82.19 100 SER A CA 1
ATOM 761 C C . SER A 1 100 ? -7.802 2.886 30.239 1.00 82.19 100 SER A C 1
ATOM 763 O O . SER A 1 100 ? -6.967 1.990 30.098 1.00 82.19 100 SER A O 1
ATOM 765 N N . LEU A 1 101 ? -8.554 2.987 31.343 1.00 82.31 101 LEU A N 1
ATOM 766 C CA . LEU A 1 101 ? -8.539 2.032 32.451 1.00 82.31 101 LEU A CA 1
ATOM 767 C C . LEU A 1 101 ? -9.836 2.147 33.285 1.00 82.31 101 LEU A C 1
ATOM 769 O O . LEU A 1 101 ? -10.006 3.161 33.961 1.00 82.31 101 LEU A O 1
ATOM 773 N N . PRO A 1 102 ? -10.723 1.130 33.312 1.00 88.31 102 PRO A N 1
ATOM 774 C CA . PRO A 1 102 ? -10.645 -0.147 32.596 1.00 88.31 102 PRO A CA 1
ATOM 775 C C . PRO A 1 102 ? -10.946 -0.002 31.097 1.00 88.31 102 PRO A C 1
ATOM 777 O O . PRO A 1 102 ? -11.715 0.873 30.702 1.00 88.31 102 PRO A O 1
ATOM 780 N N . THR A 1 103 ? -10.383 -0.893 30.274 1.00 92.00 103 THR A N 1
ATOM 781 C CA . THR A 1 103 ? -10.698 -0.965 28.839 1.00 92.00 103 THR A CA 1
ATOM 782 C C . THR A 1 103 ? -12.089 -1.533 28.586 1.00 92.00 103 THR A C 1
ATOM 784 O O . THR A 1 103 ? -12.616 -2.318 29.380 1.00 92.00 103 THR A O 1
ATOM 787 N N . CYS A 1 104 ? -12.705 -1.118 27.479 1.00 93.94 104 CYS A N 1
ATOM 788 C CA . CYS A 1 104 ? -14.060 -1.531 27.142 1.00 93.94 104 CYS A CA 1
ATOM 789 C C . CYS A 1 104 ? -14.142 -2.997 26.714 1.00 93.94 104 CYS A C 1
ATOM 791 O O . CYS A 1 104 ? -13.263 -3.528 26.030 1.00 93.94 104 CYS A O 1
ATOM 793 N N . ASN A 1 105 ? -15.245 -3.646 27.084 1.00 94.75 105 ASN A N 1
ATOM 794 C CA . ASN A 1 105 ? -15.651 -4.919 26.502 1.00 94.75 105 ASN A CA 1
ATOM 795 C C . ASN A 1 105 ? -16.503 -4.703 25.230 1.00 94.75 105 ASN A C 1
ATOM 797 O O . ASN A 1 105 ? -16.856 -3.578 24.872 1.00 94.75 105 ASN A O 1
ATOM 801 N N . ARG A 1 106 ? -16.841 -5.798 24.541 1.00 94.38 106 ARG A N 1
ATOM 802 C CA . ARG A 1 106 ? -17.594 -5.770 23.276 1.00 94.38 106 ARG A CA 1
ATOM 803 C C . ARG A 1 106 ? -18.978 -5.122 23.417 1.00 94.38 106 ARG A C 1
ATOM 805 O O . ARG A 1 106 ? -19.355 -4.308 22.580 1.00 94.38 106 ARG A O 1
ATOM 812 N N . GLU A 1 107 ? -19.714 -5.447 24.478 1.00 94.75 107 GLU A N 1
ATOM 813 C CA . GLU A 1 107 ? -21.060 -4.909 24.732 1.00 94.75 107 GLU A CA 1
ATOM 814 C C . GLU A 1 107 ? -21.027 -3.394 24.972 1.00 94.75 107 GLU A C 1
ATOM 816 O O . GLU A 1 107 ? -21.828 -2.651 24.406 1.00 94.75 107 GLU A O 1
ATOM 821 N N . GLN A 1 108 ? -20.059 -2.925 25.764 1.00 95.06 108 GLN A N 1
ATOM 822 C CA . GLN A 1 108 ? -19.851 -1.505 26.043 1.00 95.06 108 GLN A CA 1
ATOM 823 C C . GLN A 1 108 ? -19.487 -0.722 24.778 1.00 95.06 108 GLN A C 1
ATOM 825 O O . GLN A 1 108 ? -19.980 0.391 24.592 1.00 95.06 108 GLN A O 1
ATOM 830 N N . LEU A 1 109 ? -18.671 -1.307 23.893 1.00 95.06 109 LEU A N 1
ATOM 831 C CA . LEU A 1 109 ? -18.335 -0.707 22.603 1.00 95.06 109 LEU A CA 1
ATOM 832 C C . LEU A 1 109 ? -19.565 -0.577 21.696 1.00 95.06 109 LEU A C 1
ATOM 834 O O . LEU A 1 109 ? -19.797 0.505 21.170 1.00 95.06 109 LEU A O 1
ATOM 838 N N . PHE A 1 110 ? -20.406 -1.610 21.562 1.00 94.62 110 PHE A N 1
ATOM 839 C CA . PHE A 1 110 ? -21.633 -1.500 20.756 1.00 94.62 110 PHE A CA 1
ATOM 840 C C . PHE A 1 110 ? -22.638 -0.499 21.322 1.00 94.62 110 PHE A C 1
ATOM 842 O O . PHE A 1 110 ? -23.217 0.280 20.562 1.00 94.62 110 PHE A O 1
ATOM 849 N N . ALA A 1 111 ? -22.820 -0.477 22.646 1.00 92.75 111 ALA A N 1
ATOM 850 C CA . ALA A 1 111 ? -23.650 0.533 23.299 1.00 92.75 111 ALA A CA 1
ATOM 851 C C . ALA A 1 111 ? -23.127 1.953 23.020 1.00 92.75 111 ALA A C 1
ATOM 853 O O . ALA A 1 111 ? -23.913 2.883 22.828 1.00 92.75 111 ALA A O 1
ATOM 854 N N . GLY A 1 112 ? -21.802 2.103 22.950 1.00 91.38 112 GLY A N 1
ATOM 855 C CA . GLY A 1 112 ? -21.129 3.316 22.513 1.00 91.38 112 GLY A CA 1
ATOM 856 C C . GLY A 1 112 ? -21.408 3.670 21.058 1.00 91.38 112 GLY A C 1
ATOM 857 O O . GLY A 1 112 ? -21.906 4.757 20.780 1.00 91.38 112 GLY A O 1
ATOM 858 N N . PHE A 1 113 ? -21.146 2.749 20.129 1.00 92.19 113 PHE A N 1
ATOM 859 C CA . PHE A 1 113 ? -21.324 2.960 18.687 1.00 92.19 113 PHE A CA 1
ATOM 860 C C . PHE A 1 113 ? -22.764 3.324 18.321 1.00 92.19 113 PHE A C 1
ATOM 862 O O . PHE A 1 113 ? -22.980 4.135 17.427 1.00 92.19 113 PHE A O 1
ATOM 869 N N . ALA A 1 114 ? -23.753 2.808 19.053 1.00 90.06 114 ALA A N 1
ATOM 870 C CA . ALA A 1 114 ? -25.153 3.185 18.881 1.00 90.06 114 ALA A CA 1
ATOM 871 C C . ALA A 1 114 ? -25.437 4.668 19.196 1.00 90.06 114 ALA A C 1
ATOM 873 O O . ALA A 1 114 ? -26.466 5.199 18.784 1.00 90.06 114 ALA A O 1
ATOM 874 N N . ARG A 1 115 ? -24.567 5.349 19.945 1.00 88.38 115 ARG A N 1
ATOM 875 C CA . ARG A 1 115 ? -24.758 6.739 20.389 1.00 88.38 115 ARG A CA 1
ATOM 876 C C . ARG A 1 115 ? -23.869 7.744 19.661 1.00 88.38 115 ARG A C 1
ATOM 878 O O . ARG A 1 115 ? -24.067 8.941 19.850 1.00 88.38 115 ARG A O 1
ATOM 885 N N . GLN A 1 116 ? -22.900 7.275 18.881 1.00 89.44 116 GLN A N 1
ATOM 886 C CA . GLN A 1 116 ? -21.917 8.134 18.232 1.00 89.44 116 GLN A CA 1
ATOM 887 C C . GLN A 1 116 ? -22.376 8.539 16.826 1.00 89.44 116 GLN A C 1
ATOM 889 O O . GLN A 1 116 ? -22.814 7.676 16.061 1.00 89.44 116 GLN A O 1
ATOM 894 N N . PRO A 1 117 ? -22.263 9.827 16.460 1.00 93.94 117 PRO A N 1
ATOM 895 C CA . PRO A 1 117 ? -22.515 10.262 15.092 1.00 93.94 117 PRO A CA 1
ATOM 896 C C . PRO A 1 117 ? -21.412 9.767 14.143 1.00 93.94 117 PRO A C 1
ATOM 898 O O . PRO A 1 117 ? -20.270 9.612 14.577 1.00 93.94 117 PRO A O 1
ATOM 901 N N . PRO A 1 118 ? -21.690 9.553 12.845 1.00 95.50 118 PRO A N 1
ATOM 902 C CA . PRO A 1 118 ? -20.629 9.389 11.854 1.00 95.50 118 PRO A CA 1
ATOM 903 C C . PRO A 1 118 ? -19.812 10.685 11.717 1.00 95.50 118 PRO A C 1
ATOM 905 O O . PRO A 1 118 ? -20.326 11.784 11.916 1.00 95.50 118 PRO A O 1
ATOM 908 N N . SER A 1 119 ? -18.536 10.573 11.341 1.00 96.44 11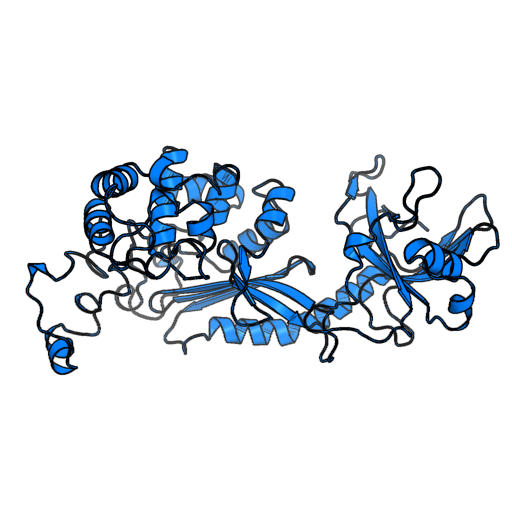9 SER A N 1
ATOM 909 C CA . SER A 1 119 ? -17.728 11.746 10.967 1.00 96.44 119 SER A CA 1
ATOM 910 C C . SER A 1 119 ? -17.998 12.181 9.529 1.00 96.44 119 SER A C 1
ATOM 912 O O . SER A 1 119 ? -18.015 13.373 9.237 1.00 96.44 119 SER A O 1
ATOM 914 N N . PHE A 1 120 ? -18.218 11.214 8.636 1.00 96.44 120 PHE A N 1
ATOM 915 C CA . PHE A 1 120 ? -18.523 11.428 7.223 1.00 96.44 120 PHE A CA 1
ATOM 916 C C . PHE A 1 120 ? -19.460 10.327 6.710 1.00 96.44 120 PHE A C 1
ATOM 918 O O . PHE A 1 120 ? -19.499 9.246 7.302 1.00 96.44 120 PHE A O 1
ATOM 925 N N . PRO A 1 121 ? -20.169 10.543 5.590 1.00 96.50 121 PRO A N 1
ATOM 926 C CA . PRO A 1 121 ? -20.776 9.442 4.853 1.00 96.50 121 PRO A CA 1
ATOM 927 C C . PRO A 1 121 ? -19.705 8.440 4.379 1.00 96.50 121 PRO A C 1
ATOM 929 O O . PRO A 1 121 ? -18.581 8.864 4.065 1.00 96.50 121 PRO A O 1
ATOM 932 N N . PRO A 1 122 ? -20.024 7.137 4.275 1.00 96.62 122 PRO A N 1
ATOM 933 C CA . PRO A 1 122 ? -19.113 6.155 3.697 1.00 96.62 122 PRO A CA 1
ATOM 934 C C . PRO A 1 122 ? -18.603 6.597 2.316 1.00 96.62 122 PRO A C 1
ATOM 936 O O . PRO A 1 122 ? -19.348 7.130 1.497 1.00 96.62 122 PRO A O 1
ATOM 939 N N . TYR A 1 123 ? -17.314 6.383 2.066 1.00 96.25 123 TYR A N 1
ATOM 940 C CA . TYR A 1 123 ? -16.571 6.739 0.852 1.00 96.25 123 TYR A CA 1
ATOM 941 C C . TYR A 1 123 ? -16.447 8.235 0.523 1.00 96.25 123 TYR A C 1
ATOM 943 O O . TYR A 1 123 ? -15.876 8.570 -0.514 1.00 96.25 123 TYR A O 1
ATOM 951 N N . ALA A 1 124 ? -16.901 9.149 1.388 1.00 95.25 124 ALA A N 1
ATOM 952 C CA . ALA A 1 124 ? -16.837 10.584 1.100 1.00 95.25 124 ALA A CA 1
ATOM 953 C C . ALA A 1 124 ? -15.404 11.150 1.095 1.00 95.25 124 ALA A C 1
ATOM 955 O O . ALA A 1 124 ? -15.064 11.996 0.272 1.00 95.25 124 ALA A O 1
ATOM 956 N N . THR A 1 125 ? -14.566 10.718 2.038 1.00 95.12 125 THR A N 1
ATOM 957 C CA . THR A 1 125 ? -13.187 11.196 2.217 1.00 95.12 125 THR A CA 1
ATOM 958 C C . THR A 1 125 ? -12.411 10.199 3.081 1.00 95.12 125 THR A C 1
ATOM 960 O O . THR A 1 125 ? -13.035 9.484 3.874 1.00 95.12 125 THR A O 1
ATOM 963 N N . PRO A 1 126 ? -11.069 10.123 2.990 1.00 95.81 126 PRO A N 1
ATOM 964 C CA . PRO A 1 126 ? -10.293 9.416 4.000 1.00 95.81 126 PRO A CA 1
ATOM 965 C C . PRO A 1 126 ? -10.526 10.009 5.401 1.00 95.81 126 PRO A C 1
ATOM 967 O O . PRO A 1 126 ? -10.326 11.205 5.620 1.00 95.81 126 PRO A O 1
ATOM 970 N N . ALA A 1 127 ? -10.888 9.158 6.359 1.00 95.44 127 ALA A N 1
ATOM 971 C CA . ALA A 1 127 ? -11.075 9.480 7.768 1.00 95.44 127 ALA A CA 1
ATOM 972 C C . ALA A 1 127 ? -10.528 8.337 8.635 1.00 95.44 127 ALA A C 1
ATOM 974 O O . ALA A 1 127 ? -11.035 7.217 8.609 1.00 95.44 127 ALA A O 1
ATOM 975 N N . TYR A 1 128 ? -9.460 8.614 9.388 1.00 95.69 128 TYR A N 1
ATOM 976 C CA . TYR A 1 128 ? -8.797 7.605 10.214 1.00 95.69 128 TYR A CA 1
ATOM 977 C C . TYR A 1 128 ? -9.697 7.159 11.376 1.00 95.69 128 TYR A C 1
ATOM 979 O O . TYR A 1 128 ? -10.082 7.979 12.208 1.00 95.69 128 TYR A O 1
ATOM 987 N N . SER A 1 129 ? -9.963 5.856 11.461 1.00 96.69 129 SER A N 1
ATOM 988 C CA . SER A 1 129 ? -10.838 5.221 12.438 1.00 96.69 129 SER A CA 1
ATOM 989 C C . SER A 1 129 ? -10.182 3.991 13.070 1.00 96.69 129 SER A C 1
ATOM 991 O O . SER A 1 129 ? -10.013 2.944 12.441 1.00 96.69 129 SER A O 1
ATOM 993 N N . ASP A 1 130 ? -9.841 4.115 14.351 1.00 95.94 130 ASP A N 1
ATOM 994 C CA . ASP A 1 130 ? -9.514 2.998 15.233 1.00 95.94 130 ASP A CA 1
ATOM 995 C C . ASP A 1 130 ? -10.764 2.114 15.432 1.00 95.94 130 ASP A C 1
ATOM 997 O O . ASP A 1 130 ? -10.661 0.894 15.319 1.00 95.94 130 ASP A O 1
ATOM 1001 N N . VAL A 1 131 ? -11.967 2.700 15.564 1.00 96.31 131 VAL A N 1
ATOM 1002 C CA . VAL A 1 131 ? -13.242 1.944 15.587 1.00 96.31 131 VAL A CA 1
ATOM 1003 C C . VAL A 1 131 ? -13.369 1.031 14.367 1.00 96.31 131 VAL A C 1
ATOM 1005 O O . VAL A 1 131 ? -13.717 -0.142 14.502 1.00 96.31 131 VAL A O 1
ATOM 1008 N N . GLY A 1 132 ? -13.027 1.525 13.176 1.00 97.19 132 GLY A N 1
ATOM 1009 C CA . GLY A 1 132 ? -13.074 0.719 11.964 1.00 97.19 132 GLY A CA 1
ATOM 1010 C C . GLY A 1 132 ? -12.175 -0.520 12.034 1.00 97.19 132 GLY A C 1
ATOM 1011 O O . GLY A 1 132 ? -12.557 -1.593 11.571 1.00 97.19 132 GLY A O 1
ATOM 1012 N N . TYR A 1 133 ? -11.023 -0.411 12.697 1.00 97.38 133 TYR A N 1
ATOM 1013 C CA . TYR A 1 133 ? -10.101 -1.527 12.914 1.00 97.38 133 TYR A CA 1
ATOM 1014 C C . TYR A 1 133 ? -10.532 -2.470 14.045 1.00 97.38 133 TYR A C 1
ATOM 1016 O O . TYR A 1 133 ? -10.156 -3.640 14.012 1.00 97.38 133 TYR A O 1
ATOM 1024 N N . VAL A 1 134 ? -11.356 -2.027 14.999 1.00 97.12 134 VAL A N 1
ATOM 1025 C CA . VAL A 1 134 ? -12.060 -2.934 15.928 1.00 97.12 134 VAL A CA 1
ATOM 1026 C C . VAL A 1 134 ? -13.037 -3.811 15.149 1.00 97.12 134 VAL A C 1
ATOM 1028 O O . VAL A 1 134 ? -12.996 -5.037 15.237 1.00 97.12 134 VAL A O 1
ATOM 1031 N N . LEU A 1 135 ? -13.876 -3.183 14.323 1.00 97.94 135 LEU A N 1
ATOM 1032 C CA . LEU A 1 135 ? -14.872 -3.888 13.519 1.00 97.94 135 LEU A CA 1
ATOM 1033 C C . LEU A 1 135 ? -14.215 -4.842 12.518 1.00 97.94 135 LEU A C 1
ATOM 1035 O O . LEU A 1 135 ? -14.671 -5.970 12.356 1.00 97.94 135 LEU A O 1
ATOM 1039 N N . LEU A 1 136 ? -13.100 -4.438 11.903 1.00 97.88 136 LEU A N 1
ATOM 1040 C CA . LEU A 1 136 ? -12.334 -5.306 11.011 1.00 97.88 136 LEU A CA 1
ATOM 1041 C C . LEU A 1 136 ? -11.816 -6.564 11.733 1.00 97.88 136 LEU A C 1
ATOM 1043 O O . LEU A 1 136 ? -11.843 -7.650 11.152 1.00 97.88 136 LEU A O 1
ATOM 1047 N N . ALA A 1 137 ? -11.411 -6.440 13.006 1.00 97.06 137 ALA A N 1
ATOM 1048 C CA . ALA A 1 137 ? -10.928 -7.569 13.804 1.00 97.06 137 ALA A CA 1
ATOM 1049 C C . ALA A 1 137 ? -12.078 -8.526 14.091 1.00 97.06 137 ALA A C 1
ATOM 1051 O O . ALA A 1 137 ? -11.955 -9.723 13.863 1.00 97.06 137 ALA A O 1
ATOM 1052 N N . TRP A 1 138 ? -13.218 -7.997 14.522 1.00 97.69 138 TRP A N 1
ATOM 1053 C CA . TRP A 1 138 ? -14.402 -8.798 14.805 1.00 97.69 138 TRP A CA 1
ATOM 1054 C C . TRP A 1 138 ? -14.975 -9.478 13.563 1.00 97.69 138 TRP A C 1
ATOM 1056 O O . TRP A 1 138 ? -15.373 -10.638 13.634 1.00 97.69 138 TRP A O 1
ATOM 1066 N N . ALA A 1 139 ? -14.983 -8.798 12.415 1.00 98.19 139 ALA A N 1
ATOM 1067 C CA . ALA A 1 139 ? -15.362 -9.417 11.151 1.00 98.19 139 ALA A CA 1
ATOM 1068 C C . ALA A 1 139 ? -14.413 -10.576 10.810 1.00 98.19 139 ALA A C 1
ATOM 1070 O O . ALA A 1 139 ? -14.872 -11.660 10.459 1.00 98.19 139 ALA A O 1
ATOM 1071 N N . LEU A 1 140 ? -13.100 -10.386 10.978 1.00 97.94 140 LEU A N 1
ATOM 1072 C CA . LEU A 1 140 ? -12.106 -11.441 10.781 1.00 97.94 140 LEU A CA 1
ATOM 1073 C C . LEU A 1 140 ? -12.329 -12.631 11.726 1.00 97.94 140 LEU A C 1
ATOM 1075 O O . LEU A 1 140 ? -12.278 -13.782 11.285 1.00 97.94 140 LEU A O 1
ATOM 1079 N N . GLU A 1 141 ? -12.602 -12.375 13.006 1.00 97.44 141 GLU A N 1
ATOM 1080 C CA . GLU A 1 141 ? -12.911 -13.418 13.989 1.00 97.44 141 GLU A CA 1
ATOM 1081 C C . GLU A 1 141 ? -14.170 -14.198 13.600 1.00 97.44 141 GLU A C 1
ATOM 1083 O O . GLU A 1 141 ? -14.146 -15.428 13.577 1.00 97.44 141 GLU A O 1
ATOM 1088 N N . ASN A 1 142 ? -15.240 -13.501 13.211 1.00 97.94 142 ASN A N 1
ATOM 1089 C CA . ASN A 1 142 ? -16.510 -14.118 12.833 1.00 97.94 142 ASN A CA 1
ATOM 1090 C C . ASN A 1 142 ? -16.410 -14.919 11.527 1.00 97.94 142 ASN A C 1
ATOM 1092 O O . ASN A 1 142 ? -16.972 -16.008 11.436 1.00 97.94 142 ASN A O 1
ATOM 1096 N N . ILE A 1 143 ? -15.658 -14.431 10.535 1.00 98.19 143 ILE A N 1
ATOM 1097 C CA . ILE A 1 143 ? -15.426 -15.150 9.272 1.00 98.19 143 ILE A CA 1
ATOM 1098 C C . ILE A 1 143 ? -14.597 -16.417 9.507 1.00 98.19 143 ILE A C 1
ATOM 1100 O O . ILE A 1 143 ? -14.858 -17.459 8.909 1.00 98.19 143 ILE A O 1
ATOM 1104 N N . THR A 1 144 ? -13.569 -16.333 10.353 1.00 97.94 144 THR A N 1
ATOM 1105 C CA . THR A 1 144 ? -12.623 -17.441 10.559 1.00 97.94 144 THR A CA 1
ATOM 1106 C C . THR A 1 144 ? -13.025 -18.399 11.681 1.00 97.94 144 THR A C 1
ATOM 1108 O O . THR A 1 144 ? -12.465 -19.494 11.764 1.00 97.94 144 THR A O 1
ATOM 1111 N N . GLY A 1 145 ? -13.949 -17.995 12.556 1.00 97.94 145 GLY A N 1
ATOM 1112 C CA . GLY A 1 145 ? -14.305 -18.702 13.788 1.00 97.94 145 GLY A CA 1
ATOM 1113 C C . GLY A 1 145 ? -13.179 -18.740 14.830 1.00 97.94 145 GLY A C 1
ATOM 1114 O O . GLY A 1 145 ? -13.173 -19.621 15.689 1.00 97.94 145 GLY A O 1
ATOM 1115 N N . LYS A 1 146 ? -12.185 -17.846 14.738 1.00 97.56 146 LYS A N 1
ATOM 1116 C CA . LYS A 1 146 ? -10.974 -17.838 15.579 1.00 97.56 146 LYS A CA 1
ATOM 1117 C C . LYS A 1 146 ? -10.816 -16.503 16.279 1.00 97.56 146 LYS A C 1
ATOM 1119 O O . LYS A 1 146 ? -11.159 -15.477 15.714 1.00 97.56 146 LYS A O 1
ATOM 1124 N N . LYS A 1 147 ? -10.215 -16.510 17.470 1.00 95.94 147 LYS A N 1
ATOM 1125 C CA . LYS A 1 147 ? -9.849 -15.272 18.167 1.00 95.94 147 LYS A CA 1
ATOM 1126 C C . LYS A 1 147 ? -8.757 -14.523 17.404 1.00 95.94 147 LYS A C 1
ATOM 1128 O O . LYS A 1 147 ? -7.875 -15.146 16.810 1.00 95.94 147 LYS A O 1
ATOM 1133 N N . TYR A 1 148 ? -8.743 -13.200 17.505 1.00 95.50 148 TYR A N 1
ATOM 1134 C CA . TYR A 1 148 ? -7.810 -12.322 16.801 1.00 95.50 148 TYR A CA 1
ATOM 1135 C C . TYR A 1 148 ? -6.348 -12.730 17.029 1.00 95.50 148 TYR A C 1
ATOM 1137 O O . TYR A 1 148 ? -5.585 -12.886 16.075 1.00 95.50 148 TYR A O 1
ATOM 1145 N N . GLY A 1 149 ? -5.967 -12.987 18.286 1.00 96.06 149 GLY A N 1
ATOM 1146 C CA . GLY A 1 149 ? -4.617 -13.439 18.636 1.00 96.06 149 GLY A CA 1
ATOM 1147 C C . GLY A 1 149 ? -4.212 -14.744 17.943 1.00 96.06 149 GLY A C 1
ATOM 1148 O O . GLY A 1 149 ? -3.076 -14.870 17.486 1.00 96.06 149 GLY A O 1
ATOM 1149 N N . ASP A 1 150 ? -5.146 -15.685 17.786 1.00 97.75 150 ASP A N 1
ATOM 1150 C CA . ASP A 1 150 ? -4.904 -16.948 17.083 1.00 97.75 150 ASP A CA 1
ATOM 1151 C C . ASP A 1 150 ? -4.765 -16.752 15.574 1.00 97.75 150 ASP A C 1
ATOM 1153 O O . ASP A 1 150 ? -3.914 -17.390 14.954 1.00 97.75 150 ASP A O 1
ATOM 1157 N N . VAL A 1 151 ? -5.541 -15.840 14.981 1.00 98.12 151 VAL A N 1
ATOM 1158 C CA . VAL A 1 151 ? -5.404 -15.485 13.562 1.00 98.12 151 VAL A CA 1
ATOM 1159 C C . VAL A 1 151 ? -4.039 -14.843 13.302 1.00 98.12 151 VAL A C 1
ATOM 1161 O O . VAL A 1 151 ? -3.314 -15.276 12.405 1.00 98.12 151 VAL A O 1
ATOM 1164 N N . ILE A 1 152 ? -3.630 -13.865 14.118 1.00 98.12 152 ILE A N 1
ATOM 1165 C CA . ILE A 1 152 ? -2.300 -13.247 14.010 1.00 98.12 152 ILE A CA 1
ATOM 1166 C C . ILE A 1 152 ? -1.199 -14.296 14.190 1.00 98.12 152 ILE A C 1
ATOM 1168 O O . ILE A 1 152 ? -0.240 -14.326 13.412 1.00 98.12 152 ILE A O 1
ATOM 1172 N N . ARG A 1 153 ? -1.341 -15.189 15.174 1.00 98.06 153 ARG A N 1
ATOM 1173 C CA . ARG A 1 153 ? -0.371 -16.256 15.417 1.00 98.06 153 ARG A CA 1
ATOM 1174 C C . ARG A 1 153 ? -0.218 -17.170 14.201 1.00 98.06 153 ARG A C 1
ATOM 1176 O O . ARG A 1 153 ? 0.890 -17.321 13.691 1.00 98.06 153 ARG A O 1
ATOM 1183 N N . GLN A 1 154 ? -1.328 -17.724 13.721 1.00 98.38 154 GLN A N 1
ATOM 1184 C CA . GLN A 1 154 ? -1.347 -18.733 12.666 1.00 98.38 154 GLN A CA 1
ATOM 1185 C C . GLN A 1 154 ? -0.929 -18.181 11.297 1.00 98.38 154 GLN A C 1
ATOM 1187 O O . GLN A 1 154 ? -0.228 -18.860 10.551 1.00 98.38 154 GLN A O 1
ATOM 1192 N N . TYR A 1 155 ? -1.373 -16.973 10.939 1.00 98.19 155 TYR A N 1
ATOM 1193 C CA . TYR A 1 155 ? -1.181 -16.449 9.583 1.00 98.19 155 TYR A CA 1
ATOM 1194 C C . TYR A 1 155 ? 0.017 -15.506 9.452 1.00 98.19 155 TYR A C 1
ATOM 1196 O O . TYR A 1 155 ? 0.504 -15.314 8.339 1.00 98.19 155 TYR A O 1
ATOM 1204 N N . ILE A 1 156 ? 0.528 -14.948 10.558 1.00 98.31 156 ILE A N 1
ATOM 1205 C CA . ILE A 1 156 ? 1.645 -13.990 10.540 1.00 98.31 156 ILE A CA 1
ATOM 1206 C C . ILE A 1 156 ? 2.842 -14.480 11.359 1.00 98.31 156 ILE A C 1
ATOM 1208 O O . ILE A 1 156 ? 3.940 -14.596 10.812 1.00 98.31 156 ILE A O 1
ATOM 1212 N N . ILE A 1 157 ? 2.661 -14.763 12.653 1.00 98.50 157 ILE A N 1
ATOM 1213 C CA . ILE A 1 157 ? 3.782 -15.040 13.569 1.00 98.50 157 ILE A CA 1
ATOM 1214 C C . ILE A 1 157 ? 4.478 -16.358 13.222 1.00 98.50 157 ILE A C 1
ATOM 1216 O O . ILE A 1 157 ? 5.694 -16.365 13.027 1.00 98.50 157 ILE A O 1
ATOM 1220 N N . GLU A 1 158 ? 3.733 -17.460 13.116 1.00 98.44 158 GLU A N 1
ATOM 1221 C CA . GLU A 1 158 ? 4.293 -18.791 12.849 1.00 98.44 158 GLU A CA 1
ATOM 1222 C C . GLU A 1 158 ? 4.927 -18.889 11.446 1.00 98.44 158 GLU A C 1
ATOM 1224 O O . GLU A 1 158 ? 6.099 -19.269 11.357 1.00 98.44 158 GLU A O 1
ATOM 1229 N N . PRO A 1 159 ? 4.271 -18.462 10.342 1.00 98.44 159 PRO A N 1
ATOM 1230 C CA . PRO A 1 159 ? 4.846 -18.584 8.994 1.00 98.44 159 PRO A CA 1
ATOM 1231 C C . PRO A 1 159 ? 6.094 -17.718 8.762 1.00 98.44 159 PRO A C 1
ATOM 1233 O O . PRO A 1 159 ? 6.914 -17.988 7.869 1.00 98.44 159 PRO A O 1
ATOM 1236 N N . LEU A 1 160 ? 6.244 -16.640 9.539 1.00 98.56 160 LEU A N 1
ATOM 1237 C CA . LEU A 1 160 ? 7.391 -15.735 9.466 1.00 98.56 160 LEU A CA 1
ATOM 1238 C C . LEU A 1 160 ? 8.406 -15.940 10.596 1.00 98.56 160 LEU A C 1
ATOM 1240 O O . LEU A 1 160 ? 9.462 -15.304 10.563 1.00 98.56 160 LEU A O 1
ATOM 1244 N N . ASN A 1 161 ? 8.131 -16.841 11.543 1.00 98.38 161 ASN A N 1
ATOM 1245 C CA . ASN A 1 161 ? 8.946 -17.081 12.731 1.00 98.38 161 ASN A CA 1
ATOM 1246 C C . ASN A 1 161 ? 9.265 -15.770 13.486 1.00 98.38 161 ASN A C 1
ATOM 1248 O O . ASN A 1 161 ? 10.433 -15.377 13.623 1.00 98.38 161 ASN A O 1
ATOM 1252 N N . LEU A 1 162 ? 8.219 -15.039 13.888 1.00 98.38 162 LEU A N 1
ATOM 1253 C CA . LEU A 1 162 ? 8.333 -13.762 14.606 1.00 98.38 162 LEU A CA 1
ATOM 1254 C C . LEU A 1 162 ? 8.414 -14.005 16.119 1.00 98.38 162 LEU A C 1
ATOM 1256 O O . LEU A 1 162 ? 7.405 -14.156 16.795 1.00 98.38 162 LEU A O 1
ATOM 1260 N N . THR A 1 163 ? 9.623 -14.072 16.668 1.00 96.69 163 THR A N 1
ATOM 1261 C CA . THR A 1 163 ? 9.836 -14.485 18.068 1.00 96.69 163 THR A CA 1
ATOM 1262 C C . THR A 1 163 ? 9.690 -13.359 19.092 1.00 96.69 163 THR A C 1
ATOM 1264 O O . THR A 1 163 ? 9.726 -13.607 20.292 1.00 96.69 163 THR A O 1
ATOM 1267 N N . GLY A 1 164 ? 9.558 -12.116 18.639 1.00 96.56 164 GLY A N 1
ATOM 1268 C CA . GLY A 1 164 ? 9.387 -10.924 19.458 1.00 96.56 164 GLY A CA 1
ATOM 1269 C C . GLY A 1 164 ? 8.130 -10.140 19.094 1.00 96.56 164 GLY A C 1
ATOM 1270 O O . GLY A 1 164 ? 8.145 -8.923 19.254 1.00 96.56 164 GLY A O 1
ATOM 1271 N N . THR A 1 165 ? 7.090 -10.802 18.577 1.00 97.44 165 THR A N 1
ATOM 1272 C CA . THR A 1 165 ? 5.801 -10.189 18.222 1.00 97.44 165 THR A CA 1
ATOM 1273 C C . THR A 1 165 ? 4.672 -10.775 19.068 1.00 97.44 165 THR A C 1
ATOM 1275 O O . THR A 1 165 ? 4.559 -11.992 19.183 1.00 97.44 165 THR A O 1
ATOM 1278 N N . TYR A 1 166 ? 3.822 -9.916 19.636 1.00 96.62 166 TYR A N 1
ATOM 1279 C CA . TYR A 1 166 ? 2.786 -10.297 20.601 1.00 96.62 166 TYR A CA 1
ATOM 1280 C C . TYR A 1 166 ? 1.496 -9.495 20.383 1.00 96.62 166 TYR A C 1
ATOM 1282 O O . TYR A 1 166 ? 1.538 -8.341 19.957 1.00 96.62 166 TYR A O 1
ATOM 1290 N N . THR A 1 167 ? 0.347 -10.094 20.702 1.00 95.56 167 THR A N 1
ATOM 1291 C CA . THR A 1 167 ? -0.975 -9.427 20.724 1.00 95.56 167 THR A CA 1
ATOM 1292 C C . THR A 1 167 ? -1.441 -9.075 22.137 1.00 95.56 167 THR A C 1
ATOM 1294 O O . THR A 1 167 ? -2.544 -8.580 22.311 1.00 95.56 167 THR A O 1
ATOM 1297 N N . LEU A 1 168 ? -0.621 -9.375 23.140 1.00 94.75 168 LEU A N 1
ATOM 1298 C CA . LEU A 1 168 ? -0.808 -9.020 24.543 1.00 94.75 168 LEU A CA 1
ATOM 1299 C C . LEU A 1 168 ? 0.496 -8.393 25.051 1.00 94.75 168 LEU A C 1
ATOM 1301 O O . LEU A 1 168 ? 1.542 -8.638 24.433 1.00 94.75 168 LEU A O 1
ATOM 1305 N N . PRO A 1 169 ? 0.462 -7.625 26.156 1.00 93.75 169 PRO A N 1
ATOM 1306 C CA . PRO A 1 169 ? 1.665 -7.107 26.798 1.00 93.75 169 PRO A CA 1
ATOM 1307 C C . PRO A 1 169 ? 2.740 -8.192 26.972 1.00 93.75 169 PRO A C 1
ATOM 1309 O O . PRO A 1 169 ? 2.484 -9.211 27.622 1.00 93.75 169 PRO A O 1
ATOM 1312 N N . PRO A 1 170 ? 3.933 -8.021 26.380 1.00 94.69 170 PRO A N 1
ATOM 1313 C CA . PRO A 1 170 ? 4.988 -9.016 26.462 1.00 94.69 170 PRO A CA 1
ATOM 1314 C C . PRO A 1 170 ? 5.696 -8.989 27.827 1.00 94.69 170 PRO A C 1
ATOM 1316 O O . PRO A 1 170 ? 5.626 -7.997 28.561 1.00 94.69 170 PRO A O 1
ATOM 1319 N N . PRO A 1 171 ? 6.446 -10.055 28.166 1.00 93.69 171 PRO A N 1
ATOM 1320 C CA . PRO A 1 171 ? 7.308 -10.055 29.341 1.00 93.69 171 PRO A CA 1
ATOM 1321 C C . PRO A 1 171 ? 8.313 -8.899 29.308 1.00 93.69 171 PRO A C 1
ATOM 1323 O O . PRO A 1 171 ? 8.865 -8.563 28.261 1.00 93.69 171 PRO A O 1
ATOM 1326 N N . GLU A 1 172 ? 8.621 -8.320 30.466 1.00 93.56 172 GLU A N 1
ATOM 1327 C CA . GLU A 1 172 ? 9.584 -7.212 30.560 1.00 93.56 172 GLU A CA 1
ATOM 1328 C C . GLU A 1 172 ? 10.988 -7.601 30.081 1.00 93.56 172 GLU A C 1
ATOM 1330 O O . GLU A 1 172 ? 11.708 -6.775 29.528 1.00 93.56 172 GLU A O 1
ATOM 1335 N N . SER A 1 173 ? 11.355 -8.881 30.205 1.00 93.69 173 SER A N 1
ATOM 1336 C CA . SER A 1 173 ? 12.665 -9.411 29.808 1.00 93.69 173 SER A CA 1
ATOM 1337 C C . SER A 1 173 ? 12.983 -9.271 28.316 1.00 93.69 173 SER A C 1
ATOM 1339 O O . SER A 1 173 ? 14.125 -9.490 27.920 1.00 93.69 173 SER A O 1
ATOM 1341 N N . VAL A 1 174 ? 11.988 -8.965 27.477 1.00 92.25 174 VAL A N 1
ATOM 1342 C CA . VAL A 1 174 ? 12.165 -8.768 26.029 1.00 92.25 174 VAL A CA 1
ATOM 1343 C C . VAL A 1 174 ? 11.968 -7.311 25.594 1.00 92.25 174 VAL A C 1
ATOM 1345 O O . VAL A 1 174 ? 12.030 -7.023 24.398 1.00 92.25 174 VAL A O 1
ATOM 1348 N N . GLY A 1 175 ? 11.705 -6.404 26.539 1.00 90.62 175 GLY A N 1
ATOM 1349 C CA . GLY A 1 175 ? 11.300 -5.029 26.276 1.00 90.62 175 GLY A CA 1
ATOM 1350 C C . GLY A 1 175 ? 12.401 -3.985 26.386 1.00 90.62 175 GLY A C 1
ATOM 1351 O O . GLY A 1 175 ? 13.366 -4.136 27.129 1.00 90.62 175 GLY A O 1
ATOM 1352 N N . VAL A 1 176 ? 12.204 -2.872 25.680 1.00 92.62 176 VAL A N 1
ATOM 1353 C CA . VAL A 1 176 ? 12.908 -1.610 25.937 1.00 92.62 176 VAL A CA 1
ATOM 1354 C C . VAL A 1 176 ? 11.930 -0.714 26.681 1.00 92.62 176 VAL A C 1
ATOM 1356 O O . VAL A 1 176 ? 11.070 -0.118 26.048 1.00 92.62 176 VAL A O 1
ATOM 1359 N N . ILE A 1 177 ? 12.024 -0.652 28.009 1.00 94.19 177 ILE A N 1
ATOM 1360 C CA . ILE A 1 177 ? 11.049 0.050 28.856 1.00 94.19 177 ILE A CA 1
ATOM 1361 C C . ILE A 1 177 ? 11.698 1.339 29.387 1.00 94.19 177 ILE A C 1
ATOM 1363 O O . ILE A 1 177 ? 12.557 1.269 30.266 1.00 94.19 177 ILE A O 1
ATOM 1367 N N . PRO A 1 178 ? 11.345 2.527 28.858 1.00 92.19 178 PRO A N 1
ATOM 1368 C CA . PRO A 1 178 ? 11.995 3.791 29.201 1.00 92.19 178 PRO A CA 1
ATOM 1369 C C . PRO A 1 178 ? 11.409 4.385 30.495 1.00 92.19 178 PRO A C 1
ATOM 1371 O O . PRO A 1 178 ? 10.820 5.470 30.499 1.00 92.19 178 PRO A O 1
ATOM 1374 N N . GLY A 1 179 ? 11.520 3.631 31.589 1.00 90.88 179 GLY A N 1
ATOM 1375 C CA . GLY A 1 179 ? 10.983 3.964 32.907 1.00 90.88 179 GLY A CA 1
ATOM 1376 C C . GLY A 1 179 ? 10.183 2.815 33.516 1.00 90.88 179 GLY A C 1
ATOM 1377 O O . GLY A 1 179 ? 10.398 1.652 33.195 1.00 90.88 179 GLY A O 1
ATOM 1378 N N . GLU A 1 180 ? 9.236 3.150 34.390 1.00 90.38 180 GLU A N 1
ATOM 1379 C CA . GLU A 1 180 ? 8.379 2.157 35.041 1.00 90.38 180 GLU A CA 1
ATOM 1380 C C . GLU A 1 180 ? 7.354 1.549 34.069 1.00 90.38 180 GLU A C 1
ATOM 1382 O O . GLU A 1 180 ? 6.721 2.238 33.261 1.00 90.38 180 GLU A O 1
ATOM 1387 N N . ARG A 1 181 ? 7.131 0.234 34.167 1.00 89.00 181 ARG A N 1
ATOM 1388 C CA . ARG A 1 181 ? 6.262 -0.524 33.242 1.00 89.00 181 ARG A CA 1
ATOM 1389 C C . ARG A 1 181 ? 4.836 0.030 33.125 1.00 89.00 181 ARG A C 1
ATOM 1391 O O . ARG A 1 181 ? 4.255 0.025 32.043 1.00 89.00 181 ARG A O 1
ATOM 1398 N N . HIS A 1 182 ? 4.273 0.533 34.222 1.00 87.00 182 HIS A N 1
ATOM 1399 C CA . HIS A 1 182 ? 2.917 1.079 34.231 1.00 87.00 182 HIS A CA 1
ATOM 1400 C C . HIS A 1 182 ? 2.862 2.500 33.667 1.00 87.00 182 HIS A C 1
ATOM 1402 O O . HIS A 1 182 ? 1.949 2.817 32.911 1.00 87.00 182 HIS A O 1
ATOM 1408 N N . SER A 1 183 ? 3.853 3.343 33.974 1.00 85.75 183 SER A N 1
ATOM 1409 C CA . SER A 1 183 ? 3.874 4.738 33.510 1.00 85.75 183 SER A CA 1
ATOM 1410 C C . SER A 1 183 ? 4.230 4.870 32.029 1.00 85.75 183 SER A C 1
ATOM 1412 O O . SER A 1 183 ? 3.840 5.837 31.382 1.00 85.75 183 SER A O 1
ATOM 1414 N N . THR A 1 184 ? 4.952 3.897 31.473 1.00 87.69 184 THR A N 1
ATOM 1415 C CA . THR A 1 184 ? 5.300 3.860 30.044 1.00 87.69 184 THR A CA 1
ATOM 1416 C C . THR A 1 184 ? 4.175 3.314 29.162 1.00 87.69 184 THR A C 1
ATOM 1418 O O . THR A 1 184 ? 4.215 3.505 27.947 1.00 87.69 184 THR A O 1
ATOM 1421 N N . GLY A 1 185 ? 3.185 2.634 29.753 1.00 87.69 185 GLY A N 1
ATOM 1422 C CA . GLY A 1 185 ? 2.156 1.888 29.028 1.00 87.69 185 GLY A CA 1
ATOM 1423 C C . GLY A 1 185 ? 2.578 0.473 28.611 1.00 87.69 185 GLY A C 1
ATOM 1424 O O . GLY A 1 185 ? 1.842 -0.170 27.873 1.00 87.69 185 GLY A O 1
ATOM 1425 N N . TRP A 1 186 ? 3.721 -0.048 29.086 1.00 91.88 186 TRP A N 1
ATOM 1426 C CA . TRP A 1 186 ? 4.196 -1.408 28.758 1.00 91.88 186 TRP A CA 1
ATOM 1427 C C . TRP A 1 186 ? 3.191 -2.508 29.128 1.00 91.88 186 TRP A C 1
ATOM 1429 O O . TRP A 1 186 ? 3.130 -3.557 28.499 1.00 91.88 186 TRP A O 1
ATOM 1439 N N . THR A 1 187 ? 2.384 -2.264 30.159 1.00 90.44 187 THR A N 1
ATOM 1440 C CA . THR A 1 187 ? 1.348 -3.190 30.635 1.00 90.44 187 THR A CA 1
ATOM 1441 C C . THR A 1 187 ? -0.016 -3.013 29.974 1.00 90.44 187 THR A C 1
ATOM 1443 O O . THR A 1 187 ? -0.965 -3.656 30.412 1.00 90.44 187 THR A O 1
ATOM 1446 N N . LEU A 1 188 ? -0.157 -2.102 29.008 1.00 89.31 188 LEU A N 1
ATOM 1447 C CA . LEU A 1 188 ? -1.456 -1.777 28.424 1.00 89.31 188 LEU A CA 1
ATOM 1448 C C . LEU A 1 188 ? -1.981 -2.937 27.571 1.00 89.31 188 LEU A C 1
ATOM 1450 O O . LEU A 1 188 ? -1.449 -3.222 26.498 1.00 89.31 188 LEU A O 1
ATOM 1454 N N . ASP A 1 189 ? -3.061 -3.559 28.035 1.00 91.88 189 ASP A N 1
ATOM 1455 C CA . ASP A 1 189 ? -3.877 -4.474 27.244 1.00 91.88 189 ASP A CA 1
ATOM 1456 C C . ASP A 1 189 ? -5.069 -3.710 26.653 1.00 91.88 189 ASP A C 1
ATOM 1458 O O . ASP A 1 189 ? -5.962 -3.269 27.378 1.00 91.88 189 ASP A O 1
ATOM 1462 N N . MET A 1 190 ? -5.072 -3.547 25.328 1.00 92.31 190 MET A N 1
ATOM 1463 C CA . MET A 1 190 ? -6.135 -2.848 24.598 1.00 92.31 190 MET A CA 1
ATOM 1464 C C . MET A 1 190 ? -7.394 -3.710 24.397 1.00 92.31 190 MET A C 1
ATOM 1466 O O . MET A 1 190 ? -8.381 -3.214 23.858 1.00 92.31 190 MET A O 1
ATOM 1470 N N . ASN A 1 191 ? -7.397 -4.974 24.840 1.00 93.19 191 ASN A N 1
ATOM 1471 C CA . ASN A 1 191 ? -8.546 -5.878 24.806 1.00 93.19 191 ASN A CA 1
ATOM 1472 C C . ASN A 1 191 ? -9.219 -5.915 23.417 1.00 93.19 191 ASN A C 1
ATOM 1474 O O . ASN A 1 191 ? -8.603 -6.341 22.440 1.00 93.19 191 ASN A O 1
ATOM 1478 N N . GLN A 1 192 ? -10.463 -5.438 23.300 1.00 94.00 192 GLN A N 1
ATOM 1479 C CA . GLN A 1 192 ? -11.226 -5.436 22.047 1.00 94.00 192 GLN A CA 1
ATOM 1480 C C . GLN A 1 192 ? -10.606 -4.542 20.966 1.00 94.00 192 GLN A C 1
ATOM 1482 O O . GLN A 1 192 ? -10.849 -4.737 19.779 1.00 94.00 192 GLN A O 1
ATOM 1487 N N . GLU A 1 193 ? -9.765 -3.592 21.364 1.00 93.62 193 GLU A N 1
ATOM 1488 C CA . GLU A 1 193 ? -9.108 -2.633 20.481 1.00 93.62 193 GLU A CA 1
ATOM 1489 C C . GLU A 1 193 ? -7.685 -3.064 20.102 1.00 93.62 193 GLU A C 1
ATOM 1491 O O . GLU A 1 193 ? -6.938 -2.320 19.472 1.00 93.62 193 GLU A O 1
ATOM 1496 N N . VAL A 1 194 ? -7.285 -4.305 20.409 1.00 93.00 194 VAL A N 1
ATOM 1497 C CA . VAL A 1 194 ? -5.965 -4.846 20.035 1.00 93.00 194 VAL A CA 1
ATOM 1498 C C . VAL A 1 194 ? -5.660 -4.707 18.533 1.00 93.00 194 VAL A C 1
ATOM 1500 O O . VAL A 1 194 ? -4.507 -4.500 18.145 1.00 93.00 194 VAL A O 1
ATOM 1503 N N . GLY A 1 195 ? -6.691 -4.765 17.682 1.00 90.94 195 GLY A N 1
ATOM 1504 C CA . GLY A 1 195 ? -6.587 -4.627 16.229 1.00 90.94 195 GLY A CA 1
ATOM 1505 C C . GLY A 1 195 ? -6.219 -3.226 15.728 1.00 90.94 195 GLY A C 1
ATOM 1506 O O . GLY A 1 195 ? -5.842 -3.110 14.558 1.00 90.94 195 GLY A O 1
ATOM 1507 N N . THR A 1 196 ? -6.305 -2.195 16.579 1.00 92.50 196 THR A N 1
ATOM 1508 C CA . THR A 1 196 ? -6.083 -0.778 16.226 1.00 92.50 196 THR A CA 1
ATOM 1509 C C . THR A 1 196 ? -4.633 -0.349 16.469 1.00 92.50 196 THR A C 1
ATOM 1511 O O . THR A 1 196 ? -4.029 0.337 15.643 1.00 92.50 196 THR A O 1
ATOM 1514 N N . GLY A 1 197 ? -4.027 -0.838 17.556 1.00 91.00 197 GLY A N 1
ATOM 1515 C CA . GLY A 1 197 ? -2.657 -0.492 17.943 1.00 91.00 197 GLY A CA 1
ATOM 1516 C C . GLY A 1 197 ? -2.039 -1.352 19.049 1.00 91.00 197 GLY A C 1
ATOM 1517 O O . GLY A 1 197 ? -0.932 -1.051 19.481 1.00 91.00 197 GLY A O 1
ATOM 1518 N N . GLY A 1 198 ? -2.701 -2.426 19.495 1.00 92.06 198 GLY A N 1
ATOM 1519 C CA . GLY A 1 198 ? -2.311 -3.185 20.698 1.00 92.06 198 GLY A CA 1
ATOM 1520 C C . GLY A 1 198 ? -1.255 -4.267 20.488 1.00 92.06 198 GLY A C 1
ATOM 1521 O O . GLY A 1 198 ? -1.064 -5.123 21.350 1.00 92.06 198 GLY A O 1
ATOM 1522 N N . MET A 1 199 ? -0.593 -4.278 19.331 1.00 94.56 199 MET A N 1
ATOM 1523 C CA . MET A 1 199 ? 0.439 -5.261 19.018 1.00 94.56 199 MET A CA 1
ATOM 1524 C C . MET A 1 199 ? 1.833 -4.765 19.395 1.00 94.56 199 MET A C 1
ATOM 1526 O O . MET A 1 199 ? 2.218 -3.643 19.075 1.00 94.56 199 MET A O 1
ATOM 1530 N N . TRP A 1 200 ? 2.634 -5.669 19.946 1.00 95.62 200 TRP A N 1
ATOM 1531 C CA . TRP A 1 200 ? 4.034 -5.440 20.292 1.00 95.62 200 TRP A CA 1
ATOM 1532 C C . TRP A 1 200 ? 4.933 -6.162 19.296 1.00 95.62 200 TRP A C 1
ATOM 1534 O O . TRP A 1 200 ? 4.606 -7.264 18.857 1.00 95.62 200 TRP A O 1
ATOM 1544 N N . SER A 1 201 ? 6.060 -5.562 18.910 1.00 96.31 201 SER A N 1
ATOM 1545 C CA . SER A 1 201 ? 7.006 -6.189 17.982 1.00 96.31 201 SER A CA 1
ATOM 1546 C C . SER A 1 201 ? 8.435 -5.685 18.180 1.00 96.31 201 SER A C 1
ATOM 1548 O O . SER A 1 201 ? 8.662 -4.630 18.766 1.00 96.31 201 SER A O 1
ATOM 1550 N N . SER A 1 202 ? 9.404 -6.413 17.622 1.00 96.25 202 SER A N 1
ATOM 1551 C CA . SER A 1 202 ? 10.794 -5.968 17.475 1.00 96.25 202 SER A CA 1
ATOM 1552 C C . SER A 1 202 ? 11.075 -5.426 16.067 1.00 96.25 202 SER A C 1
ATOM 1554 O O . SER A 1 202 ? 10.419 -5.820 15.098 1.00 96.25 202 SER A O 1
ATOM 1556 N N . THR A 1 203 ? 12.110 -4.592 15.915 1.00 95.62 203 THR A N 1
ATOM 1557 C CA . THR A 1 203 ? 12.570 -4.103 14.598 1.00 95.62 203 THR A CA 1
ATOM 1558 C C . THR A 1 203 ? 12.993 -5.255 13.682 1.00 95.62 203 THR A C 1
ATOM 1560 O O . THR A 1 203 ? 12.745 -5.228 12.473 1.00 95.62 203 THR A O 1
ATOM 1563 N N . ARG A 1 204 ? 13.583 -6.314 14.257 1.00 96.94 204 ARG A N 1
ATOM 1564 C CA . ARG A 1 204 ? 13.963 -7.540 13.537 1.00 96.94 204 ARG A CA 1
ATOM 1565 C C . ARG A 1 204 ? 12.748 -8.220 12.913 1.00 96.94 204 ARG A C 1
ATOM 1567 O O . ARG A 1 204 ? 12.795 -8.600 11.745 1.00 96.94 204 ARG A O 1
ATOM 1574 N N . ASP A 1 205 ? 11.667 -8.359 13.670 1.00 98.19 205 ASP A N 1
ATOM 1575 C CA . ASP A 1 205 ? 10.455 -9.012 13.181 1.00 98.19 205 ASP A CA 1
ATOM 1576 C C . ASP A 1 205 ? 9.669 -8.113 12.224 1.00 98.19 205 ASP A C 1
ATOM 1578 O O . ASP A 1 205 ? 9.240 -8.588 11.176 1.00 98.19 205 ASP A O 1
ATOM 1582 N N . MET A 1 206 ? 9.608 -6.801 12.473 1.00 97.50 206 MET A N 1
ATOM 1583 C CA . MET A 1 206 ? 9.049 -5.839 11.510 1.00 97.50 206 MET A CA 1
ATOM 1584 C C . MET A 1 206 ? 9.795 -5.862 10.167 1.00 97.50 206 MET A C 1
ATOM 1586 O O . MET A 1 206 ? 9.176 -5.773 9.108 1.00 97.50 206 MET A O 1
ATOM 1590 N N . THR A 1 207 ? 11.114 -6.082 10.184 1.00 97.31 207 THR A N 1
ATOM 1591 C CA . THR A 1 207 ? 11.908 -6.269 8.959 1.00 97.31 207 THR A CA 1
ATOM 1592 C C . THR A 1 207 ? 11.522 -7.552 8.219 1.00 97.31 207 THR A C 1
ATOM 1594 O O . THR A 1 207 ? 11.399 -7.538 6.993 1.00 97.31 207 THR A O 1
ATOM 1597 N N . LYS A 1 208 ? 11.283 -8.664 8.932 1.00 98.38 208 LYS A N 1
ATOM 1598 C CA . LYS A 1 208 ? 10.774 -9.903 8.314 1.00 98.38 208 LYS A CA 1
ATOM 1599 C C . LYS A 1 208 ? 9.389 -9.694 7.706 1.00 98.38 208 LYS A C 1
ATOM 1601 O O . LYS A 1 208 ? 9.151 -10.182 6.606 1.00 98.38 208 LYS A O 1
ATOM 1606 N N . VAL A 1 209 ? 8.506 -8.960 8.386 1.00 97.94 209 VAL A N 1
ATOM 1607 C CA . VAL A 1 209 ? 7.172 -8.628 7.866 1.00 97.94 209 VAL A CA 1
ATOM 1608 C C . VAL A 1 209 ? 7.278 -7.776 6.603 1.00 97.94 209 VAL A C 1
ATOM 1610 O O . VAL A 1 209 ? 6.677 -8.137 5.598 1.00 97.94 209 VAL A O 1
ATOM 1613 N N . GLY A 1 210 ? 8.093 -6.717 6.596 1.00 97.31 210 GLY A N 1
ATOM 1614 C CA . GLY A 1 210 ? 8.316 -5.895 5.400 1.00 97.31 210 GLY A CA 1
ATOM 1615 C C . GLY A 1 210 ? 8.813 -6.715 4.203 1.00 97.31 210 GLY A C 1
ATOM 1616 O O . GLY A 1 210 ? 8.239 -6.638 3.119 1.00 97.31 210 GLY A O 1
ATOM 1617 N N . LYS A 1 211 ? 9.805 -7.591 4.418 1.00 97.56 211 LYS A N 1
ATOM 1618 C CA . LYS A 1 211 ? 10.294 -8.526 3.387 1.00 97.56 211 LYS A CA 1
ATOM 1619 C C . LYS A 1 211 ? 9.218 -9.512 2.926 1.00 97.56 211 LYS A C 1
ATOM 1621 O O . LYS A 1 211 ? 9.131 -9.815 1.741 1.00 97.56 211 LYS A O 1
ATOM 1626 N N . ALA A 1 212 ? 8.396 -10.017 3.844 1.00 97.88 212 ALA A N 1
ATOM 1627 C CA . ALA A 1 212 ? 7.304 -10.928 3.516 1.00 97.88 212 ALA A CA 1
ATOM 1628 C C . ALA A 1 212 ? 6.215 -10.257 2.670 1.00 97.88 212 ALA A C 1
ATOM 1630 O O . ALA A 1 212 ? 5.658 -10.914 1.792 1.00 97.88 212 ALA A O 1
ATOM 1631 N N . ILE A 1 213 ? 5.938 -8.970 2.911 1.00 97.62 213 ILE A N 1
ATOM 1632 C CA . ILE A 1 213 ? 5.019 -8.162 2.103 1.00 97.62 213 ILE A CA 1
ATOM 1633 C C . ILE A 1 213 ? 5.590 -7.989 0.698 1.00 97.62 213 ILE A C 1
ATOM 1635 O O . ILE A 1 213 ? 4.969 -8.445 -0.256 1.00 97.62 213 ILE A O 1
ATOM 1639 N N . MET A 1 214 ? 6.789 -7.413 0.565 1.00 95.12 214 MET A N 1
ATOM 1640 C CA . MET A 1 214 ? 7.393 -7.136 -0.749 1.00 95.12 214 MET A CA 1
ATOM 1641 C C . MET A 1 214 ? 7.609 -8.421 -1.566 1.00 95.12 214 MET A C 1
ATOM 1643 O O . MET A 1 214 ? 7.329 -8.457 -2.761 1.00 95.12 214 MET A O 1
ATOM 1647 N N . GLY A 1 215 ? 7.984 -9.520 -0.904 1.00 95.00 215 GLY A N 1
ATOM 1648 C CA . GLY A 1 215 ? 8.146 -10.838 -1.521 1.00 95.00 215 GLY A CA 1
ATOM 1649 C C . GLY A 1 215 ? 6.861 -11.660 -1.682 1.00 95.00 215 GLY A C 1
ATOM 1650 O O . GLY A 1 215 ? 6.937 -12.789 -2.158 1.00 95.00 215 GLY A O 1
ATOM 1651 N N . SER A 1 216 ? 5.690 -11.149 -1.277 1.00 96.69 216 SER A N 1
ATOM 1652 C CA . SER A 1 216 ? 4.403 -11.871 -1.336 1.00 96.69 216 SER A CA 1
ATOM 1653 C C . SER A 1 216 ? 4.432 -13.264 -0.684 1.00 96.69 216 SER A C 1
ATOM 1655 O O . SER A 1 216 ? 3.868 -14.224 -1.200 1.00 96.69 216 SER A O 1
ATOM 1657 N N . LYS A 1 217 ? 5.108 -13.406 0.462 1.00 97.56 217 LYS A N 1
ATOM 1658 C CA . LYS A 1 217 ? 5.327 -14.713 1.110 1.00 97.56 217 LYS A CA 1
ATOM 1659 C C . LYS A 1 217 ? 4.044 -15.329 1.685 1.00 97.56 217 LYS A C 1
ATOM 1661 O O . LYS A 1 217 ? 3.945 -16.548 1.779 1.00 97.56 217 LYS A O 1
ATOM 1666 N N . LEU A 1 218 ? 3.096 -14.496 2.110 1.00 97.56 218 LEU A N 1
ATOM 1667 C CA . LEU A 1 218 ? 1.900 -14.929 2.846 1.00 97.56 218 LEU A CA 1
ATOM 1668 C C . LEU A 1 218 ? 0.638 -15.013 1.985 1.00 97.56 218 LEU A C 1
ATOM 1670 O O . LEU A 1 218 ? -0.388 -15.497 2.449 1.00 97.56 218 LEU A O 1
ATOM 1674 N N . MET A 1 219 ? 0.686 -14.507 0.754 1.00 96.62 219 MET A N 1
ATOM 1675 C CA . MET A 1 219 ? -0.499 -14.337 -0.076 1.00 96.62 219 MET A CA 1
ATOM 1676 C C . MET A 1 219 ? -0.108 -14.296 -1.560 1.00 96.62 219 MET A C 1
ATOM 1678 O O . MET A 1 219 ? 1.057 -14.085 -1.891 1.00 96.62 219 MET A O 1
ATOM 1682 N N . LYS A 1 220 ? -1.062 -14.495 -2.479 1.00 96.19 220 LYS A N 1
ATOM 1683 C CA . LYS A 1 220 ? -0.760 -14.474 -3.923 1.00 96.19 220 LYS A CA 1
ATOM 1684 C C . LYS A 1 220 ? -0.120 -13.133 -4.329 1.00 96.19 220 LYS A C 1
ATOM 1686 O O . LYS A 1 220 ? -0.651 -12.093 -3.939 1.00 96.19 220 LYS A O 1
ATOM 1691 N N . PRO A 1 221 ? 0.911 -13.118 -5.200 1.00 95.12 221 PRO A N 1
ATOM 1692 C CA . PRO A 1 221 ? 1.543 -11.871 -5.638 1.00 95.12 221 PRO A CA 1
ATOM 1693 C C . PRO A 1 221 ? 0.577 -10.843 -6.237 1.00 9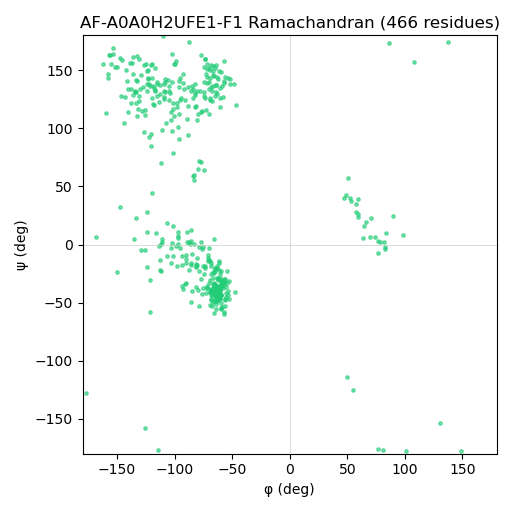5.12 221 PRO A C 1
ATOM 1695 O O . PRO A 1 221 ? 0.758 -9.642 -6.061 1.00 95.12 221 PRO A O 1
ATOM 1698 N N . SER A 1 222 ? -0.477 -11.296 -6.924 1.00 96.00 222 SER A N 1
ATOM 1699 C CA . SER A 1 222 ? -1.517 -10.409 -7.457 1.00 96.00 222 SER A CA 1
ATOM 1700 C C . SER A 1 222 ? -2.279 -9.667 -6.361 1.00 96.00 222 SER A C 1
ATOM 1702 O O . SER A 1 222 ? -2.565 -8.487 -6.524 1.00 96.00 222 SER A O 1
ATOM 1704 N N . MET A 1 223 ? -2.571 -10.328 -5.242 1.00 97.50 223 MET A N 1
ATOM 1705 C CA . MET A 1 223 ? -3.280 -9.732 -4.112 1.00 97.50 223 MET A CA 1
ATOM 1706 C C . MET A 1 223 ? -2.383 -8.746 -3.361 1.00 97.50 223 MET A C 1
ATOM 1708 O O . MET A 1 223 ? -2.822 -7.634 -3.099 1.00 97.50 223 MET A O 1
ATOM 1712 N N . THR A 1 224 ? -1.102 -9.067 -3.138 1.00 97.31 224 THR A N 1
ATOM 1713 C CA . THR A 1 224 ? -0.131 -8.092 -2.608 1.00 97.31 224 THR A CA 1
ATOM 1714 C C . THR A 1 224 ? -0.071 -6.835 -3.481 1.00 97.31 224 THR A C 1
ATOM 1716 O O . THR A 1 224 ? -0.089 -5.720 -2.969 1.00 97.31 224 THR A O 1
ATOM 1719 N N . ARG A 1 225 ? -0.026 -6.995 -4.813 1.00 95.44 225 ARG A N 1
ATOM 1720 C CA . ARG A 1 225 ? 0.007 -5.858 -5.746 1.00 95.44 225 ARG A CA 1
ATOM 1721 C C . ARG A 1 225 ? -1.274 -5.028 -5.734 1.00 95.44 225 ARG A C 1
ATOM 1723 O O . ARG A 1 225 ? -1.168 -3.825 -5.936 1.00 95.44 225 ARG A O 1
ATOM 1730 N N . ARG A 1 226 ? -2.447 -5.643 -5.528 1.00 95.69 226 ARG A N 1
ATOM 1731 C CA . ARG A 1 226 ? -3.716 -4.918 -5.328 1.00 95.69 226 ARG A CA 1
ATOM 1732 C C . ARG A 1 226 ? -3.717 -4.161 -4.005 1.00 95.69 226 ARG A C 1
ATOM 1734 O O . ARG A 1 226 ? -4.087 -3.000 -3.978 1.00 95.69 226 ARG A O 1
ATOM 1741 N N . TRP A 1 227 ? -3.239 -4.807 -2.948 1.00 97.38 227 TRP A N 1
ATOM 1742 C CA . TRP A 1 227 ? -3.169 -4.240 -1.608 1.00 97.38 227 TRP A CA 1
ATOM 1743 C C . TRP A 1 227 ? -2.211 -3.040 -1.507 1.00 97.38 227 TRP A C 1
ATOM 1745 O O . TRP A 1 227 ? -2.475 -2.070 -0.800 1.00 97.38 227 TRP A O 1
ATOM 1755 N N . LEU A 1 228 ? -1.102 -3.070 -2.252 1.00 96.81 228 LEU A N 1
ATOM 1756 C CA . LEU A 1 228 ? -0.170 -1.948 -2.398 1.00 96.81 228 LEU A CA 1
ATOM 1757 C C . LEU A 1 228 ? -0.649 -0.978 -3.494 1.00 96.81 228 LEU A C 1
ATOM 1759 O O . LEU A 1 228 ? 0.041 -0.727 -4.494 1.00 96.81 228 LEU A O 1
ATOM 1763 N N . LYS A 1 229 ? -1.860 -0.441 -3.297 1.00 95.62 229 LYS A N 1
ATOM 1764 C CA . LYS A 1 229 ? -2.469 0.632 -4.094 1.00 95.62 229 LYS A CA 1
ATOM 1765 C C . LYS A 1 229 ? -3.200 1.642 -3.203 1.00 95.62 229 LYS A C 1
ATOM 1767 O O . LYS A 1 229 ? -3.588 1.302 -2.086 1.00 95.62 229 LYS A O 1
ATOM 1772 N N . PRO A 1 230 ? -3.379 2.885 -3.682 1.00 95.88 230 PRO A N 1
ATOM 1773 C CA . PRO A 1 230 ? -4.336 3.812 -3.095 1.00 95.88 230 PRO A CA 1
ATOM 1774 C C . PRO A 1 230 ? -5.756 3.247 -3.124 1.00 95.88 230 PRO A C 1
ATOM 1776 O O . PRO A 1 230 ? -6.187 2.726 -4.149 1.00 95.88 230 PRO A O 1
ATOM 1779 N N . ALA A 1 231 ? -6.472 3.408 -2.015 1.00 95.19 231 ALA A N 1
ATOM 1780 C CA . ALA A 1 231 ? -7.923 3.271 -1.939 1.00 95.19 231 ALA A CA 1
ATOM 1781 C C . ALA A 1 231 ? -8.616 4.622 -2.197 1.00 95.19 231 ALA A C 1
ATOM 1783 O O . ALA A 1 231 ? -9.687 4.666 -2.792 1.00 95.19 231 ALA A O 1
ATOM 1784 N N . THR A 1 232 ? -7.992 5.733 -1.787 1.00 95.94 232 THR A N 1
ATOM 1785 C CA . THR A 1 232 ? -8.481 7.097 -2.034 1.00 95.94 232 THR A CA 1
ATOM 1786 C C . THR A 1 232 ? -7.334 8.103 -2.090 1.00 95.94 232 THR A C 1
ATOM 1788 O O . THR A 1 232 ? -6.293 7.920 -1.452 1.00 95.94 232 THR A O 1
ATOM 1791 N N . PHE A 1 233 ? -7.531 9.201 -2.817 1.00 95.25 233 PHE A N 1
ATOM 1792 C CA . PHE A 1 233 ? -6.644 10.362 -2.756 1.00 95.25 233 PHE A CA 1
ATOM 1793 C C . PHE A 1 233 ? -6.846 11.143 -1.453 1.00 95.25 233 PHE A C 1
ATOM 1795 O O . PHE A 1 233 ? -7.882 11.017 -0.794 1.00 95.25 233 PHE A O 1
ATOM 1802 N N . SER A 1 234 ? -5.850 11.948 -1.087 1.00 92.56 234 SER A N 1
ATOM 1803 C CA . SER A 1 234 ? -5.993 12.990 -0.070 1.00 92.56 234 SER A CA 1
ATOM 1804 C C . SER A 1 234 ? -5.942 14.377 -0.723 1.00 92.56 234 SER A C 1
ATOM 1806 O O . SER A 1 234 ? -5.793 14.502 -1.937 1.00 92.56 234 SER A O 1
ATOM 1808 N N . SER A 1 235 ? -6.074 15.432 0.081 1.00 91.81 235 SER A N 1
ATOM 1809 C CA . SER A 1 235 ? -5.939 16.816 -0.388 1.00 91.81 235 SER A CA 1
ATOM 1810 C C . SER A 1 235 ? -4.498 17.217 -0.743 1.00 91.81 235 SER A C 1
ATOM 1812 O O . SER A 1 235 ? -4.302 18.244 -1.389 1.00 91.81 235 SER A O 1
ATOM 1814 N N . ASP A 1 236 ? -3.493 16.429 -0.346 1.00 92.69 236 ASP A N 1
ATOM 1815 C CA . ASP A 1 236 ? -2.107 16.580 -0.802 1.00 92.69 236 ASP A CA 1
ATOM 1816 C C . ASP A 1 236 ? -1.930 15.759 -2.086 1.00 92.69 236 ASP A C 1
ATOM 1818 O O . ASP A 1 236 ? -2.061 14.537 -2.069 1.00 92.69 236 ASP A O 1
ATOM 1822 N N . SER A 1 237 ? -1.582 16.417 -3.195 1.00 87.69 237 SER A N 1
ATOM 1823 C CA . SER A 1 237 ? -1.391 15.775 -4.505 1.00 87.69 237 SER A CA 1
ATOM 1824 C C . SER A 1 237 ? -0.282 14.720 -4.524 1.00 87.69 237 SER A C 1
ATOM 1826 O O . SER A 1 237 ? -0.221 13.897 -5.437 1.00 87.69 237 SER A O 1
ATOM 1828 N N . ARG A 1 238 ? 0.597 14.713 -3.516 1.00 90.88 238 ARG A N 1
ATOM 1829 C CA . ARG A 1 238 ? 1.645 13.702 -3.340 1.00 90.88 238 ARG A CA 1
ATOM 1830 C C . ARG A 1 238 ? 1.240 12.580 -2.401 1.00 90.88 238 ARG A C 1
ATOM 1832 O O . ARG A 1 238 ? 2.051 11.677 -2.196 1.00 90.88 238 ARG A O 1
ATOM 1839 N N . ALA A 1 239 ? 0.061 12.631 -1.793 1.00 94.75 239 ALA A N 1
ATOM 1840 C CA . ALA A 1 239 ? -0.357 11.671 -0.791 1.00 94.75 239 ALA A CA 1
ATOM 1841 C C . ALA A 1 239 ? -1.683 10.993 -1.137 1.00 94.75 239 ALA A C 1
ATOM 1843 O O . ALA A 1 239 ? -2.518 11.467 -1.904 1.00 94.75 239 ALA A O 1
ATOM 1844 N N . SER A 1 240 ? -1.858 9.802 -0.586 1.00 97.31 240 SER A N 1
ATOM 1845 C CA . SER A 1 240 ? -3.076 9.012 -0.721 1.00 97.31 240 SER A CA 1
ATOM 1846 C C . SER A 1 240 ? -3.220 8.096 0.488 1.00 97.31 240 SER A C 1
ATOM 1848 O O . SER A 1 240 ? -2.285 7.939 1.276 1.00 97.31 240 SER A O 1
ATOM 1850 N N . VAL A 1 241 ? -4.384 7.479 0.636 1.00 97.62 241 VAL A N 1
ATOM 1851 C CA . VAL A 1 241 ? -4.655 6.494 1.683 1.00 97.62 241 VAL A CA 1
ATOM 1852 C C . VAL A 1 241 ? -4.999 5.161 1.030 1.00 97.62 241 VAL A C 1
ATOM 1854 O O . VAL A 1 241 ? -5.714 5.118 0.033 1.00 97.62 241 VAL A O 1
ATOM 1857 N N . GLY A 1 242 ? -4.441 4.080 1.562 1.00 96.94 242 GLY A N 1
ATOM 1858 C CA . GLY A 1 242 ? -4.741 2.694 1.223 1.00 96.94 242 GLY A CA 1
ATOM 1859 C C . GLY A 1 242 ? -5.105 1.903 2.479 1.00 96.94 242 GLY A C 1
ATOM 1860 O O . GLY A 1 242 ? -5.471 2.465 3.506 1.00 96.94 242 GLY A O 1
ATOM 1861 N N . GLU A 1 243 ? -4.959 0.583 2.426 1.00 96.25 243 GLU A N 1
ATOM 1862 C CA . GLU A 1 243 ? -5.569 -0.314 3.415 1.00 96.25 243 GLU A CA 1
ATOM 1863 C C . GLU A 1 243 ? -4.531 -1.004 4.329 1.00 96.25 243 GLU A C 1
ATOM 1865 O O . GLU A 1 243 ? -4.321 -2.191 4.155 1.00 96.25 243 GLU A O 1
ATOM 1870 N N . PRO A 1 244 ? -3.803 -0.389 5.288 1.00 93.56 244 PRO A N 1
ATOM 1871 C CA . PRO A 1 244 ? -4.042 0.885 5.980 1.00 93.56 244 PRO A CA 1
ATOM 1872 C C . PRO A 1 244 ? -3.096 2.011 5.538 1.00 93.56 244 PRO A C 1
ATOM 1874 O O . PRO A 1 244 ? -2.794 2.921 6.315 1.00 93.56 244 PRO A O 1
ATOM 1877 N N . TRP A 1 245 ? -2.454 1.861 4.385 1.00 97.25 245 TRP A N 1
ATOM 1878 C CA . TRP A 1 245 ? -1.243 2.603 4.061 1.00 97.25 245 TRP A CA 1
ATOM 1879 C C . TRP A 1 245 ? -1.473 4.116 3.995 1.00 97.25 245 TRP A C 1
ATOM 1881 O O . TRP A 1 245 ? -2.329 4.586 3.258 1.00 97.25 245 TRP A O 1
ATOM 1891 N N . GLY A 1 246 ? -0.641 4.892 4.688 1.00 97.00 246 GLY A N 1
ATOM 1892 C CA . GLY A 1 246 ? -0.369 6.266 4.282 1.00 97.00 246 GLY A CA 1
ATOM 1893 C C . GLY A 1 246 ? 0.581 6.221 3.093 1.00 97.00 246 GLY A C 1
ATOM 1894 O O . GLY A 1 246 ? 1.704 5.742 3.226 1.00 97.00 246 GLY A O 1
ATOM 1895 N N . ILE A 1 247 ? 0.142 6.668 1.926 1.00 97.81 247 ILE A N 1
ATOM 1896 C CA . ILE A 1 247 ? 0.893 6.538 0.676 1.00 97.81 247 ILE A CA 1
ATOM 1897 C C . ILE A 1 247 ? 1.477 7.894 0.311 1.00 97.81 247 ILE A C 1
ATOM 1899 O O . ILE A 1 247 ? 0.787 8.907 0.414 1.00 97.81 247 ILE A O 1
ATOM 1903 N N . ARG A 1 248 ? 2.743 7.925 -0.113 1.00 94.44 248 ARG A N 1
ATOM 1904 C CA . ARG A 1 248 ? 3.410 9.160 -0.536 1.00 94.44 248 ARG A CA 1
ATOM 1905 C C . ARG A 1 248 ? 4.255 8.959 -1.786 1.00 94.44 248 ARG A C 1
ATOM 1907 O O . ARG A 1 248 ? 5.055 8.030 -1.838 1.00 94.44 248 ARG A O 1
ATOM 1914 N N . GLN A 1 249 ? 4.129 9.879 -2.736 1.00 93.06 249 GLN A N 1
ATOM 1915 C CA . GLN A 1 249 ? 5.000 9.980 -3.900 1.00 93.06 249 GLN A CA 1
ATOM 1916 C C . GLN A 1 249 ? 6.293 10.723 -3.545 1.00 93.06 249 GLN A C 1
ATOM 1918 O O . GLN A 1 249 ? 6.286 11.892 -3.130 1.00 93.06 249 GLN A O 1
ATOM 1923 N N . ILE A 1 250 ? 7.422 10.032 -3.690 1.00 89.94 250 ILE A N 1
ATOM 1924 C CA . ILE A 1 250 ? 8.773 10.539 -3.438 1.00 89.94 250 ILE A CA 1
ATOM 1925 C C . ILE A 1 250 ? 9.424 10.837 -4.784 1.00 89.94 250 ILE A C 1
ATOM 1927 O O . ILE A 1 250 ? 9.689 9.924 -5.560 1.00 89.94 250 ILE A O 1
ATOM 1931 N N . ALA A 1 251 ? 9.693 12.114 -5.052 1.00 86.06 251 ALA A N 1
ATOM 1932 C CA . ALA A 1 251 ? 10.424 12.529 -6.241 1.00 86.06 251 ALA A CA 1
ATOM 1933 C C . ALA A 1 251 ? 11.855 11.972 -6.198 1.00 86.06 251 ALA A C 1
ATOM 1935 O O . ALA A 1 251 ? 12.544 12.093 -5.185 1.00 86.06 251 ALA A O 1
ATOM 1936 N N . LEU A 1 252 ? 12.292 11.355 -7.295 1.00 80.19 252 LEU A N 1
ATOM 1937 C CA . LEU A 1 252 ? 13.633 10.773 -7.415 1.00 80.19 252 LEU A CA 1
ATOM 1938 C C . LEU A 1 252 ? 14.708 11.814 -7.742 1.00 80.19 252 LEU A C 1
ATOM 1940 O O . LEU A 1 252 ? 15.897 11.546 -7.573 1.00 80.19 252 LEU A O 1
ATOM 1944 N N . LYS A 1 253 ? 14.297 12.989 -8.221 1.00 73.06 253 LYS A N 1
ATOM 1945 C CA . LYS A 1 253 ? 15.165 14.128 -8.502 1.00 73.06 253 LYS A CA 1
ATOM 1946 C C . LYS A 1 253 ? 14.516 15.414 -8.019 1.00 73.06 253 LYS A C 1
ATOM 1948 O O . LYS A 1 253 ? 13.293 15.512 -7.945 1.00 73.06 253 LYS A O 1
ATOM 1953 N N . ASP A 1 254 ? 15.357 16.405 -7.758 1.00 63.72 254 ASP A N 1
ATOM 1954 C CA . ASP A 1 254 ? 14.945 17.789 -7.546 1.00 63.72 254 ASP A CA 1
ATOM 1955 C C . ASP A 1 254 ? 14.682 18.463 -8.902 1.00 63.72 254 ASP A C 1
ATOM 1957 O O . ASP A 1 254 ? 15.441 19.309 -9.370 1.00 63.72 254 ASP A O 1
ATOM 1961 N N . THR A 1 255 ? 13.667 17.989 -9.625 1.00 54.81 255 THR A N 1
ATOM 1962 C CA . THR A 1 255 ? 13.259 18.588 -10.898 1.00 54.81 255 THR A CA 1
ATOM 1963 C C . THR A 1 255 ? 11.778 18.920 -10.875 1.00 54.81 255 THR A C 1
ATOM 1965 O O . THR A 1 255 ? 10.981 18.294 -10.180 1.00 54.81 255 THR A O 1
ATOM 1968 N N . LYS A 1 256 ? 11.393 19.899 -11.698 1.00 53.97 256 LYS A N 1
ATOM 1969 C CA . LYS A 1 256 ? 9.992 20.227 -11.995 1.00 53.97 256 LYS A CA 1
ATOM 1970 C C . LYS A 1 256 ? 9.260 19.109 -12.766 1.00 53.97 256 LYS A C 1
ATOM 1972 O O . LYS A 1 256 ? 8.121 19.321 -13.164 1.00 53.97 256 LYS A O 1
ATOM 1977 N N . SER A 1 257 ? 9.900 17.956 -13.000 1.00 63.38 257 SER A N 1
ATOM 1978 C CA . SER A 1 257 ? 9.305 16.847 -13.747 1.00 63.38 257 SER A CA 1
ATOM 1979 C C . SER A 1 257 ? 8.183 16.214 -12.931 1.00 63.38 257 SER A C 1
ATOM 1981 O O . SER A 1 257 ? 8.393 15.755 -11.807 1.00 63.38 257 SER A O 1
ATOM 1983 N N . SER A 1 258 ? 6.992 16.148 -13.516 1.00 63.25 258 SER A N 1
ATOM 1984 C CA . SER A 1 258 ? 5.796 15.638 -12.836 1.00 63.25 258 SER A CA 1
ATOM 1985 C C . SER A 1 258 ? 5.754 14.106 -12.715 1.00 63.25 258 SER A C 1
ATOM 1987 O O . SER A 1 258 ? 4.836 13.572 -12.095 1.00 63.25 258 SER A O 1
ATOM 1989 N N . TYR A 1 259 ? 6.731 13.382 -13.283 1.00 74.00 259 TYR A N 1
ATOM 1990 C CA . TYR A 1 259 ? 6.590 11.945 -13.571 1.00 74.00 259 TYR A CA 1
ATOM 1991 C C . TYR A 1 259 ? 7.693 11.045 -12.994 1.00 74.00 259 TYR A C 1
ATOM 1993 O O . TYR A 1 259 ? 7.607 9.824 -13.104 1.00 74.00 259 TYR A O 1
ATOM 2001 N N . GLN A 1 260 ? 8.731 11.602 -12.362 1.00 81.62 260 GLN A N 1
ATOM 2002 C CA . GLN A 1 260 ? 9.852 10.814 -11.826 1.00 81.62 260 GLN A CA 1
ATOM 2003 C C . GLN A 1 260 ? 9.739 10.618 -10.311 1.00 81.62 260 GLN A C 1
ATOM 2005 O O . GLN A 1 260 ? 10.423 11.279 -9.524 1.00 81.62 260 GLN A O 1
ATOM 2010 N N . PHE A 1 261 ? 8.889 9.679 -9.901 1.00 87.50 261 PHE A N 1
ATOM 2011 C CA . PHE A 1 261 ? 8.638 9.364 -8.497 1.00 87.50 261 PHE A CA 1
ATOM 2012 C C . PHE A 1 261 ? 8.669 7.860 -8.198 1.00 87.50 261 PHE A C 1
ATOM 2014 O O . PHE A 1 261 ? 8.545 7.024 -9.090 1.00 87.50 261 PHE A O 1
ATOM 2021 N N . VAL A 1 262 ? 8.820 7.530 -6.916 1.00 90.75 262 VAL A N 1
ATOM 2022 C CA . VAL A 1 262 ? 8.535 6.204 -6.347 1.00 90.75 262 VAL A CA 1
ATOM 2023 C C . VAL A 1 262 ? 7.474 6.318 -5.267 1.00 90.75 262 VAL A C 1
ATOM 2025 O O . VAL A 1 262 ? 7.346 7.360 -4.617 1.00 90.75 262 VAL A O 1
ATOM 2028 N N . THR A 1 263 ? 6.743 5.231 -5.042 1.00 95.06 263 THR A N 1
ATOM 2029 C CA . THR A 1 263 ? 5.612 5.217 -4.122 1.00 95.06 263 THR A CA 1
ATOM 2030 C C . THR A 1 263 ? 6.017 4.578 -2.799 1.00 95.06 263 THR A C 1
ATOM 2032 O O . THR A 1 263 ? 6.320 3.389 -2.725 1.00 95.06 263 THR A O 1
ATOM 2035 N N . SER A 1 264 ? 5.969 5.353 -1.718 1.00 96.31 264 SER A N 1
ATOM 2036 C CA . SER A 1 264 ? 6.183 4.839 -0.364 1.00 96.31 264 SER A CA 1
ATOM 2037 C C . SER A 1 264 ? 4.856 4.490 0.298 1.00 96.31 264 SER A C 1
ATOM 2039 O O . SER A 1 264 ? 3.970 5.339 0.400 1.00 96.31 264 SER A O 1
ATOM 2041 N N . PHE A 1 265 ? 4.739 3.259 0.789 1.00 97.81 265 PHE A N 1
ATOM 2042 C CA . PHE A 1 265 ? 3.621 2.751 1.578 1.00 97.81 265 PHE A CA 1
ATOM 2043 C C . PHE A 1 265 ? 4.015 2.747 3.048 1.00 97.81 265 PHE A C 1
ATOM 2045 O O . PHE A 1 265 ? 4.878 1.977 3.476 1.00 97.81 265 PHE A O 1
ATOM 2052 N N . ASN A 1 266 ? 3.387 3.627 3.820 1.00 96.19 266 ASN A N 1
ATOM 2053 C CA . ASN A 1 266 ? 3.807 3.950 5.172 1.00 96.19 266 ASN A CA 1
ATOM 2054 C C . ASN A 1 266 ? 2.744 3.574 6.201 1.00 96.19 266 ASN A C 1
ATOM 2056 O O . ASN A 1 266 ? 1.543 3.634 5.936 1.00 96.19 266 ASN A O 1
ATOM 2060 N N . LYS A 1 267 ? 3.175 3.271 7.422 1.00 95.12 267 LYS A N 1
ATOM 2061 C CA . LYS A 1 267 ? 2.298 3.290 8.593 1.00 95.12 267 LYS A CA 1
ATOM 2062 C C . LYS A 1 267 ? 3.058 3.809 9.802 1.00 95.12 267 LYS A C 1
ATOM 2064 O O . LYS A 1 267 ? 4.107 3.278 10.161 1.00 95.12 267 LYS A O 1
ATOM 2069 N N . ALA A 1 268 ? 2.481 4.823 10.434 1.00 92.69 268 ALA A N 1
ATOM 2070 C CA . ALA A 1 268 ? 2.909 5.338 11.724 1.00 92.69 268 ALA A CA 1
ATOM 2071 C C . ALA A 1 268 ? 2.002 4.803 12.842 1.00 92.69 268 ALA A C 1
ATOM 2073 O O . ALA A 1 268 ? 0.834 4.464 12.607 1.00 92.69 268 ALA A O 1
ATOM 2074 N N . GLY A 1 269 ? 2.532 4.754 14.056 1.00 90.69 269 GLY A N 1
ATOM 2075 C CA . GLY A 1 269 ? 1.768 4.470 15.264 1.00 90.69 269 GLY A CA 1
ATOM 2076 C C . GLY A 1 269 ? 2.488 5.008 16.489 1.00 90.69 269 GLY A C 1
ATOM 2077 O O . GLY A 1 269 ? 3.718 5.034 16.519 1.00 90.69 269 GLY A O 1
ATOM 2078 N N . GLN A 1 270 ? 1.719 5.440 17.481 1.00 88.69 270 GLN A N 1
ATOM 2079 C CA . GLN A 1 270 ? 2.251 5.864 18.766 1.00 88.69 270 GLN A CA 1
ATOM 2080 C C . GLN A 1 270 ? 1.256 5.520 19.871 1.00 88.69 270 GLN A C 1
ATOM 2082 O O . GLN A 1 270 ? 0.085 5.881 19.779 1.00 88.69 270 GLN A O 1
ATOM 2087 N N . VAL A 1 271 ? 1.729 4.826 20.903 1.00 87.19 271 VAL A N 1
ATOM 2088 C CA . VAL A 1 271 ? 0.958 4.495 22.106 1.00 87.19 271 VAL A CA 1
ATOM 2089 C C . VAL A 1 271 ? 1.867 4.707 23.310 1.00 87.19 271 VAL A C 1
ATOM 2091 O O . VAL A 1 271 ? 2.944 4.116 23.398 1.00 87.19 271 VAL A O 1
ATOM 2094 N N . GLY A 1 272 ? 1.455 5.580 24.231 1.00 84.12 272 GLY A N 1
ATOM 2095 C CA . GLY A 1 272 ? 2.280 5.963 25.377 1.00 84.12 272 GLY A CA 1
ATOM 2096 C C . GLY A 1 272 ? 3.654 6.477 24.937 1.00 84.12 272 GLY A C 1
ATOM 2097 O O . GLY A 1 272 ? 3.752 7.385 24.110 1.00 84.12 272 GLY A O 1
ATOM 2098 N N . LYS A 1 273 ? 4.718 5.864 25.469 1.00 89.38 273 LYS A N 1
ATOM 2099 C CA . LYS A 1 273 ? 6.113 6.218 25.155 1.00 89.38 273 LYS A CA 1
ATOM 2100 C C . LYS A 1 273 ? 6.705 5.460 23.961 1.00 89.38 273 LYS A C 1
ATOM 2102 O O . LYS A 1 273 ? 7.916 5.512 23.763 1.00 89.38 273 LYS A O 1
ATOM 2107 N N . TYR A 1 274 ? 5.894 4.738 23.190 1.00 91.94 274 TYR A N 1
ATOM 2108 C CA . TYR A 1 274 ? 6.354 3.895 22.086 1.00 91.94 274 TYR A CA 1
ATOM 2109 C C . TYR A 1 274 ? 5.872 4.449 20.750 1.00 91.94 274 TYR A C 1
ATOM 2111 O O . TYR A 1 274 ? 4.671 4.599 20.539 1.00 91.94 274 TYR A O 1
ATOM 2119 N N . GLY A 1 275 ? 6.806 4.729 19.842 1.00 91.75 275 GLY A N 1
ATOM 2120 C CA . GLY A 1 275 ? 6.538 5.226 18.495 1.00 91.75 275 GLY A CA 1
ATOM 2121 C C . GLY A 1 275 ? 7.118 4.298 17.433 1.00 91.75 275 GLY A C 1
ATOM 2122 O O . GLY A 1 275 ? 8.245 3.821 17.560 1.00 91.75 275 GLY A O 1
ATOM 2123 N N . VAL A 1 276 ? 6.364 4.050 16.366 1.00 93.56 276 VAL A N 1
ATOM 2124 C CA . VAL A 1 276 ? 6.765 3.173 15.261 1.00 93.56 276 VAL A CA 1
ATOM 2125 C C . VAL A 1 276 ? 6.504 3.853 13.929 1.00 93.56 276 VAL A C 1
ATOM 2127 O O . VAL A 1 276 ? 5.484 4.518 13.746 1.00 93.56 276 VAL A O 1
ATOM 2130 N N . PHE A 1 277 ? 7.420 3.686 12.984 1.00 95.25 277 PHE A N 1
ATOM 2131 C CA . PHE A 1 277 ? 7.201 4.018 11.585 1.00 95.25 277 PHE A CA 1
ATOM 2132 C C . PHE A 1 277 ? 7.748 2.911 10.691 1.00 95.25 277 PHE A C 1
ATOM 2134 O O . PHE A 1 277 ? 8.910 2.514 10.811 1.00 95.25 277 PHE A O 1
ATOM 2141 N N . THR A 1 278 ? 6.909 2.437 9.778 1.00 96.12 278 THR A N 1
ATOM 2142 C CA . THR A 1 278 ? 7.290 1.514 8.711 1.00 96.12 278 THR A CA 1
ATOM 2143 C C . THR A 1 278 ? 7.059 2.196 7.374 1.00 96.12 278 THR A C 1
ATOM 2145 O O . THR A 1 278 ? 5.981 2.744 7.162 1.00 96.12 278 THR A O 1
ATOM 2148 N N . ALA A 1 279 ? 8.040 2.115 6.478 1.00 96.38 279 ALA A N 1
ATOM 2149 C CA . ALA A 1 279 ? 7.930 2.511 5.078 1.00 96.38 279 ALA A CA 1
ATOM 2150 C C . ALA A 1 279 ? 8.378 1.364 4.177 1.00 96.38 279 ALA A C 1
ATOM 2152 O O . ALA A 1 279 ? 9.415 0.750 4.433 1.00 96.38 279 ALA A O 1
ATOM 2153 N N . LEU A 1 280 ? 7.621 1.099 3.118 1.00 97.19 280 LEU A N 1
ATOM 2154 C CA . LEU A 1 280 ? 7.962 0.151 2.062 1.00 97.19 280 LEU A CA 1
ATOM 2155 C C . LEU A 1 280 ? 7.923 0.882 0.721 1.00 97.19 280 LEU A C 1
ATOM 2157 O O . LEU A 1 280 ? 6.946 1.566 0.433 1.00 97.19 280 LEU A O 1
ATOM 2161 N N . ILE A 1 281 ? 8.953 0.705 -0.100 1.00 95.88 281 ILE A N 1
ATOM 2162 C CA . ILE A 1 281 ? 9.061 1.254 -1.455 1.00 95.88 281 ILE A CA 1
ATOM 2163 C C . ILE A 1 281 ? 9.221 0.062 -2.408 1.00 95.88 281 ILE A C 1
ATOM 2165 O O . ILE A 1 281 ? 10.350 -0.341 -2.711 1.00 95.88 281 ILE A O 1
ATOM 2169 N N . PRO A 1 282 ? 8.106 -0.565 -2.838 1.00 94.31 282 PRO A N 1
ATOM 2170 C CA . PRO A 1 282 ? 8.145 -1.802 -3.611 1.00 94.31 282 PRO A CA 1
ATOM 2171 C C . PRO A 1 282 ? 8.900 -1.664 -4.933 1.00 94.31 282 PRO A C 1
ATOM 2173 O O . PRO A 1 282 ? 9.537 -2.623 -5.356 1.00 94.31 282 PRO A O 1
ATOM 2176 N N . GLU A 1 283 ? 8.876 -0.485 -5.573 1.00 89.81 283 GLU A N 1
ATOM 2177 C CA . GLU A 1 283 ? 9.590 -0.273 -6.841 1.00 89.81 283 GLU A CA 1
ATOM 2178 C C . GLU A 1 283 ? 11.117 -0.374 -6.693 1.00 89.81 283 GLU A C 1
ATOM 2180 O O . GLU A 1 283 ? 11.815 -0.617 -7.676 1.00 89.81 283 GLU A O 1
ATOM 2185 N N . LEU A 1 284 ? 11.639 -0.203 -5.474 1.00 90.50 284 LEU A N 1
ATOM 2186 C CA . LEU A 1 284 ? 13.070 -0.243 -5.168 1.00 90.50 284 LEU A CA 1
ATOM 2187 C C . LEU A 1 284 ? 13.480 -1.454 -4.322 1.00 90.50 284 LEU A C 1
ATOM 2189 O O . LEU A 1 284 ? 14.656 -1.553 -3.972 1.00 90.50 284 LEU A O 1
ATOM 2193 N N . ASP A 1 285 ? 12.528 -2.325 -3.967 1.00 91.06 285 ASP A N 1
ATOM 2194 C CA . ASP A 1 285 ? 12.700 -3.406 -2.981 1.00 91.06 285 ASP A CA 1
ATOM 2195 C C . ASP A 1 285 ? 13.379 -2.912 -1.683 1.00 91.06 285 ASP A C 1
ATOM 2197 O O . ASP A 1 285 ? 14.262 -3.551 -1.107 1.00 91.06 285 ASP A O 1
ATOM 2201 N N . LEU A 1 286 ? 12.989 -1.710 -1.241 1.00 93.38 286 LEU A N 1
ATOM 2202 C CA . LEU A 1 286 ? 13.580 -0.997 -0.110 1.00 93.38 286 LEU A CA 1
ATOM 2203 C C . LEU A 1 286 ? 12.524 -0.748 0.968 1.00 93.38 286 LEU A C 1
ATOM 2205 O O . LEU A 1 286 ? 11.372 -0.443 0.670 1.00 93.38 286 LEU A O 1
ATOM 2209 N N . GLY A 1 287 ? 12.913 -0.820 2.239 1.00 94.88 287 GLY A N 1
ATOM 2210 C CA . GLY A 1 287 ? 12.022 -0.471 3.340 1.00 94.88 287 GLY A CA 1
ATOM 2211 C C . GLY A 1 287 ? 12.759 -0.051 4.603 1.00 94.88 287 GLY A C 1
ATOM 2212 O O . GLY A 1 287 ? 13.895 -0.459 4.846 1.00 94.88 287 GLY A O 1
ATOM 2213 N N . PHE A 1 288 ? 12.080 0.744 5.424 1.00 95.25 288 PHE A N 1
ATOM 2214 C CA . PHE A 1 288 ? 12.578 1.278 6.687 1.00 95.25 288 PHE A CA 1
ATOM 2215 C C . PHE A 1 288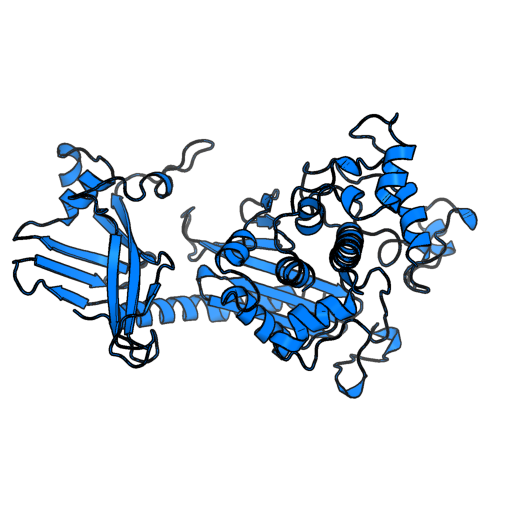 ? 11.635 0.885 7.822 1.00 95.25 288 PHE A C 1
ATOM 2217 O O . PHE A 1 288 ? 10.416 0.945 7.675 1.00 95.25 288 PHE A O 1
ATOM 2224 N N . ASN A 1 289 ? 12.200 0.498 8.964 1.00 95.50 289 ASN A N 1
ATOM 2225 C CA . ASN A 1 289 ? 11.459 0.270 10.201 1.00 95.50 289 ASN A CA 1
ATOM 2226 C C . ASN A 1 289 ? 12.175 0.995 11.337 1.00 95.50 289 ASN A C 1
ATOM 2228 O O . ASN A 1 289 ? 13.306 0.645 11.671 1.00 95.50 289 ASN A O 1
ATOM 2232 N N . VAL A 1 290 ? 11.507 1.976 11.935 1.00 95.06 290 VAL A N 1
ATOM 2233 C CA . VAL A 1 290 ? 11.994 2.707 13.106 1.00 95.06 290 VAL A CA 1
ATOM 2234 C C . VAL A 1 290 ? 11.027 2.465 14.252 1.00 95.06 290 VAL A C 1
ATOM 2236 O O . VAL A 1 290 ? 9.844 2.771 14.140 1.00 95.06 290 VAL A O 1
ATOM 2239 N N . LEU A 1 291 ? 11.533 1.885 15.337 1.00 93.75 291 LEU A N 1
ATOM 2240 C CA . LEU A 1 291 ? 10.815 1.688 16.592 1.00 93.75 291 LEU A CA 1
ATOM 2241 C C . LEU A 1 291 ? 11.590 2.459 17.662 1.00 93.75 291 LEU A C 1
ATOM 2243 O O . LEU A 1 291 ? 12.778 2.206 17.857 1.00 93.75 291 LEU A O 1
ATOM 2247 N N . ALA A 1 292 ? 10.931 3.406 18.317 1.00 91.38 292 ALA A N 1
ATOM 2248 C CA . ALA A 1 292 ? 11.508 4.266 19.338 1.00 91.38 292 ALA A CA 1
ATOM 2249 C C . ALA A 1 292 ? 10.715 4.138 20.642 1.00 91.38 292 ALA A C 1
ATOM 2251 O O . ALA A 1 292 ? 9.490 4.008 20.621 1.00 91.38 292 ALA A O 1
ATOM 2252 N N . ALA A 1 293 ? 11.424 4.191 21.766 1.00 91.38 293 ALA A N 1
ATOM 2253 C CA . ALA A 1 293 ? 10.845 4.176 23.100 1.00 91.38 293 ALA A CA 1
ATOM 2254 C C . ALA A 1 293 ? 11.452 5.316 23.926 1.00 91.38 293 ALA A C 1
ATOM 2256 O O . ALA A 1 293 ? 12.675 5.432 24.003 1.00 91.38 293 ALA A O 1
ATOM 2257 N N . GLY A 1 294 ? 10.613 6.147 24.540 1.00 88.56 294 GLY A N 1
ATOM 2258 C CA . GLY A 1 294 ? 11.042 7.207 25.450 1.00 88.56 294 GLY A CA 1
ATOM 2259 C C . GLY A 1 294 ? 10.136 8.428 25.429 1.00 88.56 294 GLY A C 1
ATOM 2260 O O . GLY A 1 294 ? 9.141 8.473 24.708 1.00 88.56 294 GLY A O 1
ATOM 2261 N N . ASP A 1 295 ? 10.518 9.437 26.208 1.00 82.00 295 ASP A N 1
ATOM 2262 C CA . ASP A 1 295 ? 9.954 10.786 26.117 1.00 82.00 295 ASP A CA 1
ATOM 2263 C C . ASP A 1 295 ? 10.563 11.483 24.898 1.00 82.00 295 ASP A C 1
ATOM 2265 O O . ASP A 1 295 ? 11.456 12.323 24.992 1.00 82.00 295 ASP A O 1
ATOM 2269 N N . VAL A 1 296 ? 10.149 11.021 23.723 1.00 70.19 296 VAL A N 1
ATOM 2270 C CA . VAL A 1 296 ? 10.636 11.526 22.444 1.00 70.19 296 VAL A CA 1
ATOM 2271 C C . VAL A 1 296 ? 9.723 12.643 21.947 1.00 70.19 296 VAL A C 1
ATOM 2273 O O . VAL A 1 296 ? 8.510 12.585 22.172 1.00 70.19 296 VAL A O 1
ATOM 2276 N N . PRO A 1 297 ? 10.266 13.654 21.245 1.00 79.69 297 PRO A N 1
ATOM 2277 C CA . PRO A 1 297 ? 9.437 14.624 20.550 1.00 79.69 297 PRO A CA 1
ATOM 2278 C C . PRO A 1 297 ? 8.412 13.909 19.657 1.00 79.69 297 PRO A C 1
ATOM 2280 O O . PRO A 1 297 ? 8.758 12.892 19.036 1.00 79.69 297 PRO A O 1
ATOM 2283 N N . PRO A 1 298 ? 7.172 14.426 19.556 1.00 73.44 298 PRO A N 1
ATOM 2284 C CA . PRO A 1 298 ? 6.197 13.903 18.613 1.00 73.44 298 PRO A CA 1
ATOM 2285 C C . PRO A 1 298 ? 6.816 13.757 17.222 1.00 73.44 298 PRO A C 1
ATOM 2287 O O . PRO A 1 298 ? 7.544 14.637 16.761 1.00 73.44 298 PRO A O 1
ATOM 2290 N N . ASN A 1 299 ? 6.514 12.647 16.553 1.00 80.75 299 ASN A N 1
ATOM 2291 C CA . ASN A 1 299 ? 6.992 12.315 15.210 1.00 80.75 299 ASN A CA 1
ATOM 2292 C C . ASN A 1 299 ? 8.489 11.982 15.062 1.00 80.75 299 ASN A C 1
ATOM 2294 O O . ASN A 1 299 ? 8.904 11.768 13.929 1.00 80.75 299 ASN A O 1
ATOM 2298 N N . LEU A 1 300 ? 9.309 11.859 16.118 1.00 86.31 300 LEU A N 1
ATOM 2299 C CA . LEU A 1 300 ? 10.741 11.505 15.974 1.00 86.31 300 LEU A CA 1
ATOM 2300 C C . LEU A 1 300 ? 10.988 10.302 15.036 1.00 86.31 300 LEU A C 1
ATOM 2302 O O . LEU A 1 300 ? 11.909 10.311 14.222 1.00 86.31 300 LEU A O 1
ATOM 2306 N N . ASN A 1 301 ? 10.147 9.273 15.128 1.00 88.12 301 ASN A N 1
ATOM 2307 C CA . ASN A 1 301 ? 10.146 8.102 14.249 1.00 88.12 301 ASN A CA 1
ATOM 2308 C C . ASN A 1 301 ? 10.061 8.461 12.753 1.00 88.12 301 ASN A C 1
ATOM 2310 O O . ASN A 1 301 ? 10.754 7.845 11.948 1.00 88.12 301 ASN A O 1
ATOM 2314 N N . VAL A 1 302 ? 9.254 9.459 12.387 1.00 89.81 302 VAL A N 1
ATOM 2315 C CA . VAL A 1 302 ? 9.131 9.963 11.009 1.00 89.81 302 VAL A CA 1
ATOM 2316 C C . VAL A 1 302 ? 10.419 10.666 10.581 1.00 89.81 302 VAL A C 1
ATOM 2318 O O . VAL A 1 302 ? 10.967 10.352 9.529 1.00 89.81 302 VAL A O 1
ATOM 2321 N N . TRP A 1 303 ? 10.954 11.553 11.422 1.00 90.31 303 TRP A N 1
ATOM 2322 C CA . TRP A 1 303 ? 12.156 12.343 11.120 1.00 90.31 303 TRP A CA 1
ATOM 2323 C C . TRP A 1 303 ? 13.400 11.462 10.960 1.00 90.31 303 TRP A C 1
ATOM 2325 O O . TRP A 1 303 ? 14.249 11.701 10.099 1.00 90.31 303 TRP A O 1
ATOM 2335 N N . LEU A 1 304 ? 13.501 10.397 11.761 1.00 91.69 304 LEU A N 1
ATOM 2336 C CA . LEU A 1 304 ? 14.542 9.386 11.598 1.00 91.69 304 LEU A CA 1
ATOM 2337 C C . LEU A 1 304 ? 14.424 8.676 10.248 1.00 91.69 304 LEU A C 1
ATOM 2339 O O . LEU A 1 304 ? 15.436 8.460 9.588 1.00 91.69 304 LEU A O 1
ATOM 2343 N N . VAL A 1 305 ? 13.209 8.345 9.808 1.00 92.06 305 VAL A N 1
ATOM 2344 C CA . VAL A 1 305 ? 12.994 7.720 8.495 1.00 92.06 305 VAL A CA 1
ATOM 2345 C C . VAL A 1 305 ? 13.327 8.686 7.366 1.00 92.06 305 VAL A C 1
ATOM 2347 O O . VAL A 1 305 ? 13.967 8.262 6.413 1.00 92.06 305 VAL A O 1
ATOM 2350 N N . GLU A 1 306 ? 12.981 9.969 7.477 1.00 91.56 306 GLU A N 1
ATOM 2351 C CA . GLU A 1 306 ? 13.382 10.985 6.494 1.00 91.56 306 GLU A CA 1
ATOM 2352 C C . GLU A 1 306 ? 14.905 11.117 6.401 1.00 91.56 306 GLU A C 1
ATOM 2354 O O . GLU A 1 306 ? 15.460 11.103 5.303 1.00 91.56 306 GLU A O 1
ATOM 2359 N N . THR A 1 307 ? 15.593 11.155 7.544 1.00 93.25 307 THR A N 1
ATOM 2360 C CA . THR A 1 307 ? 17.060 11.215 7.604 1.00 93.25 307 THR A CA 1
ATOM 2361 C C . THR A 1 307 ? 17.690 9.978 6.957 1.00 93.25 307 THR A 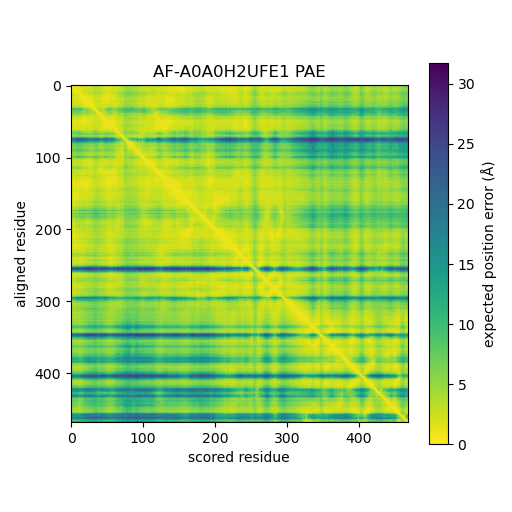C 1
ATOM 2363 O O . THR A 1 307 ? 18.600 10.094 6.134 1.00 93.25 307 THR A O 1
ATOM 2366 N N . LEU A 1 308 ? 17.190 8.781 7.288 1.00 92.31 308 LEU A N 1
ATOM 2367 C CA . LEU A 1 308 ? 17.658 7.527 6.698 1.00 92.31 308 LEU A CA 1
ATOM 2368 C C . LEU A 1 308 ? 17.376 7.488 5.192 1.00 92.31 308 LEU A C 1
ATOM 2370 O O . LEU A 1 308 ? 18.269 7.168 4.413 1.00 92.31 308 LEU A O 1
ATOM 2374 N N . ALA A 1 309 ? 16.168 7.844 4.760 1.00 90.88 309 ALA A N 1
ATOM 2375 C CA . ALA A 1 309 ? 15.806 7.864 3.349 1.00 90.88 309 ALA A CA 1
ATOM 2376 C C . ALA A 1 309 ? 16.685 8.850 2.567 1.00 90.88 309 ALA A C 1
ATOM 2378 O O . ALA A 1 309 ? 17.227 8.473 1.531 1.00 90.88 309 ALA A O 1
ATOM 2379 N N . GLY A 1 310 ? 16.908 10.059 3.089 1.00 90.06 310 GLY A N 1
ATOM 2380 C CA . GLY A 1 310 ? 17.793 11.052 2.477 1.00 90.06 310 GLY A CA 1
ATOM 2381 C C . GLY A 1 310 ? 19.241 10.570 2.344 1.00 90.06 310 GLY A C 1
ATOM 2382 O O . GLY A 1 310 ? 19.884 10.835 1.331 1.00 90.06 310 GLY A O 1
ATOM 2383 N N . ALA A 1 311 ? 19.739 9.806 3.321 1.00 90.94 311 ALA A N 1
ATOM 2384 C CA . ALA A 1 311 ? 21.087 9.244 3.285 1.00 90.94 311 ALA A CA 1
ATOM 2385 C C . ALA A 1 311 ? 21.216 8.032 2.342 1.00 90.94 311 ALA A C 1
ATOM 2387 O O . ALA A 1 311 ? 22.203 7.912 1.620 1.00 90.94 311 ALA A O 1
ATOM 2388 N N . PHE A 1 312 ? 20.242 7.117 2.348 1.00 90.88 312 PHE A N 1
ATOM 2389 C CA . PHE A 1 312 ? 20.359 5.828 1.660 1.00 90.88 312 PHE A CA 1
ATOM 2390 C C . PHE A 1 312 ? 19.787 5.824 0.244 1.00 90.88 312 PHE A C 1
ATOM 2392 O O . PHE A 1 312 ? 20.341 5.146 -0.621 1.00 90.88 312 PHE A O 1
ATOM 2399 N N . LEU A 1 313 ? 18.698 6.550 -0.018 1.00 89.69 313 LEU A N 1
ATOM 2400 C CA . LEU A 1 313 ? 17.974 6.460 -1.287 1.00 89.69 313 LEU A CA 1
ATOM 2401 C C . LEU A 1 313 ? 18.830 6.876 -2.500 1.00 89.69 313 LEU A C 1
ATOM 2403 O O . LEU A 1 313 ? 18.873 6.103 -3.461 1.00 89.69 313 LEU A O 1
ATOM 2407 N N . PRO A 1 314 ? 19.582 7.999 -2.482 1.00 88.62 314 PRO A N 1
ATOM 2408 C CA . PRO A 1 314 ? 20.431 8.371 -3.617 1.00 88.62 314 PRO A CA 1
ATOM 2409 C C . PRO A 1 314 ? 21.505 7.317 -3.917 1.00 88.62 314 PRO A C 1
ATOM 2411 O O . PRO A 1 314 ? 21.712 6.932 -5.070 1.00 88.62 314 PRO A O 1
ATOM 2414 N N . THR A 1 315 ? 22.155 6.790 -2.874 1.00 90.44 315 THR A N 1
ATOM 2415 C CA . THR A 1 315 ? 23.158 5.726 -3.014 1.00 90.44 315 THR A CA 1
ATOM 2416 C C . THR A 1 315 ? 22.532 4.429 -3.521 1.00 90.44 315 THR A C 1
ATOM 2418 O O . THR A 1 315 ? 23.110 3.776 -4.390 1.00 90.44 315 THR A O 1
ATOM 2421 N N . TRP A 1 316 ? 21.341 4.069 -3.037 1.00 91.06 316 TRP A N 1
ATOM 2422 C CA . TRP A 1 316 ? 20.610 2.882 -3.479 1.00 91.06 316 TRP A CA 1
ATOM 2423 C C . TRP A 1 316 ? 20.278 2.942 -4.970 1.00 91.06 316 TRP A C 1
ATOM 2425 O O . TRP A 1 316 ? 20.506 1.972 -5.693 1.00 91.06 316 TRP A O 1
ATOM 2435 N N . LEU A 1 317 ? 19.821 4.097 -5.459 1.00 88.69 317 LEU A N 1
ATOM 2436 C CA . LEU A 1 317 ? 19.539 4.322 -6.879 1.00 88.69 317 LEU A CA 1
ATOM 2437 C C . LEU A 1 317 ? 20.812 4.230 -7.731 1.00 88.69 317 LEU A C 1
ATOM 2439 O O . LEU A 1 317 ? 20.813 3.565 -8.769 1.00 88.69 317 LEU A O 1
ATOM 2443 N N . ALA A 1 318 ? 21.915 4.834 -7.278 1.00 88.31 318 ALA A N 1
ATOM 2444 C CA . ALA A 1 318 ? 23.199 4.769 -7.977 1.00 88.31 318 ALA A CA 1
ATOM 2445 C C . ALA A 1 318 ? 23.737 3.329 -8.070 1.00 88.31 318 ALA A C 1
ATOM 2447 O O . ALA A 1 318 ? 24.187 2.893 -9.134 1.00 88.31 318 ALA A O 1
ATOM 2448 N N . VAL A 1 319 ? 23.651 2.564 -6.977 1.00 90.75 319 VAL A N 1
ATOM 2449 C CA . VAL A 1 319 ? 24.031 1.143 -6.947 1.00 90.75 319 VAL A CA 1
ATOM 2450 C C . VAL A 1 319 ? 23.114 0.315 -7.845 1.00 90.75 319 VAL A C 1
ATOM 2452 O O . VAL A 1 319 ? 23.614 -0.481 -8.637 1.00 90.75 319 VAL A O 1
ATOM 2455 N N . SER A 1 320 ? 21.800 0.535 -7.777 1.00 89.50 320 SER A N 1
ATOM 2456 C CA . SER A 1 320 ? 20.813 -0.175 -8.600 1.00 89.50 320 SER A CA 1
ATOM 2457 C C . SER A 1 320 ? 21.070 0.038 -10.088 1.00 89.50 320 SER A C 1
ATOM 2459 O O . SER A 1 320 ? 21.077 -0.924 -10.853 1.00 89.50 320 SER A O 1
ATOM 2461 N N . ARG A 1 321 ? 21.381 1.274 -10.501 1.00 89.44 321 ARG A N 1
ATOM 2462 C CA . ARG A 1 321 ? 21.763 1.594 -11.883 1.00 89.44 321 ARG A CA 1
ATOM 2463 C C . ARG A 1 321 ? 23.028 0.852 -12.311 1.00 89.44 321 ARG A C 1
ATOM 2465 O O . ARG A 1 321 ? 23.041 0.249 -13.381 1.00 89.44 321 ARG A O 1
ATOM 2472 N N . ARG A 1 322 ? 24.073 0.847 -11.476 1.00 90.62 322 ARG A N 1
ATOM 2473 C CA . ARG A 1 322 ? 25.318 0.120 -11.771 1.00 90.62 322 ARG A CA 1
ATOM 2474 C C . ARG A 1 322 ? 25.063 -1.380 -11.940 1.00 90.62 322 ARG A C 1
ATOM 2476 O O . ARG A 1 322 ? 25.462 -1.946 -12.952 1.00 90.62 322 ARG A O 1
ATOM 2483 N N . VAL A 1 323 ? 24.358 -2.001 -10.993 1.00 91.31 323 VAL A N 1
ATOM 2484 C CA . VAL A 1 323 ? 24.024 -3.435 -11.041 1.00 91.31 323 VAL A CA 1
ATOM 2485 C C . VAL A 1 323 ? 23.153 -3.753 -12.257 1.00 91.31 323 VAL A C 1
ATOM 2487 O O . VAL A 1 323 ? 23.382 -4.760 -12.926 1.00 91.31 323 VAL A O 1
ATOM 2490 N N . ALA A 1 324 ? 22.195 -2.889 -12.596 1.00 92.44 324 ALA A N 1
ATOM 2491 C CA . ALA A 1 324 ? 21.390 -3.033 -13.804 1.00 92.44 324 ALA A CA 1
ATOM 2492 C C . ALA A 1 324 ? 22.256 -2.973 -15.073 1.00 92.44 324 ALA A C 1
ATOM 2494 O O . ALA A 1 324 ? 22.078 -3.803 -15.962 1.00 92.44 324 ALA A O 1
ATOM 2495 N N . ASN A 1 325 ? 23.238 -2.067 -15.142 1.00 92.38 325 ASN A N 1
ATOM 2496 C CA . ASN A 1 325 ? 24.165 -1.990 -16.273 1.00 92.38 325 ASN A CA 1
ATOM 2497 C C . ASN A 1 325 ? 25.063 -3.234 -16.373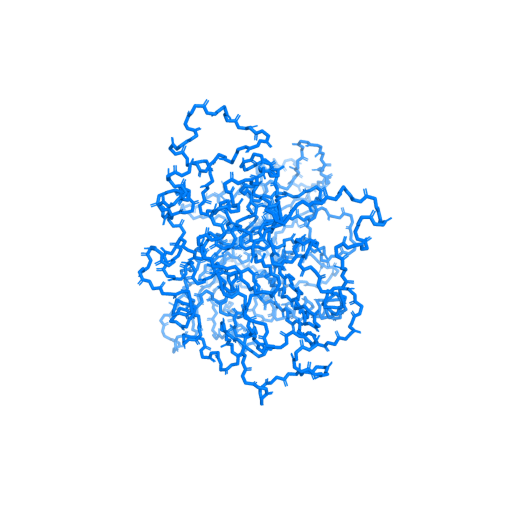 1.00 92.38 325 ASN A C 1
ATOM 2499 O O . ASN A 1 325 ? 25.271 -3.763 -17.459 1.00 92.38 325 ASN A O 1
ATOM 2503 N N . GLU A 1 326 ? 25.574 -3.735 -15.248 1.00 92.06 326 GLU A N 1
ATOM 2504 C CA . GLU A 1 326 ? 26.382 -4.962 -15.206 1.00 92.06 326 GLU A CA 1
ATOM 2505 C C . GLU A 1 326 ? 25.577 -6.202 -15.623 1.00 92.06 326 GLU A C 1
ATOM 2507 O O . GLU A 1 326 ? 26.111 -7.103 -16.275 1.00 92.06 326 GLU A O 1
ATOM 2512 N N . THR A 1 327 ? 24.293 -6.232 -15.262 1.00 93.19 327 THR A N 1
ATOM 2513 C CA . THR A 1 327 ? 23.382 -7.349 -15.533 1.00 93.19 327 THR A CA 1
ATOM 2514 C C . THR A 1 327 ? 22.886 -7.335 -16.979 1.00 93.19 327 THR A C 1
ATOM 2516 O O . THR A 1 327 ? 22.992 -8.349 -17.668 1.00 93.19 327 THR A O 1
ATOM 2519 N N . TYR A 1 328 ? 22.340 -6.204 -17.435 1.00 94.81 328 TYR A N 1
ATOM 2520 C CA . TYR A 1 328 ? 21.589 -6.081 -18.691 1.00 94.81 328 TYR A CA 1
ATOM 2521 C C . TYR A 1 328 ? 22.291 -5.228 -19.749 1.00 94.81 328 TYR A C 1
ATOM 2523 O O . TYR A 1 328 ? 21.990 -5.358 -20.935 1.00 94.81 328 TYR A O 1
ATOM 2531 N N . GLY A 1 329 ? 23.209 -4.347 -19.352 1.00 94.31 329 GLY A N 1
ATOM 2532 C CA . GLY A 1 329 ? 23.934 -3.497 -20.290 1.00 94.31 329 GLY A CA 1
ATOM 2533 C C . GLY A 1 329 ? 24.848 -4.325 -21.188 1.00 94.31 329 GLY A C 1
ATOM 2534 O O . GLY A 1 329 ? 25.388 -5.342 -20.763 1.00 94.31 329 GLY A O 1
ATOM 2535 N N . GLY A 1 330 ? 25.026 -3.918 -22.438 1.00 95.06 330 GLY A N 1
ATOM 2536 C CA . GLY A 1 330 ? 25.852 -4.605 -23.424 1.00 95.06 330 GLY A CA 1
ATOM 2537 C C . GLY A 1 330 ? 25.210 -4.669 -24.803 1.00 95.06 330 GLY A C 1
ATOM 2538 O O . GLY A 1 330 ? 24.064 -4.270 -25.004 1.00 95.06 330 GLY A O 1
ATOM 2539 N N . ARG A 1 331 ? 25.982 -5.176 -25.767 1.00 97.06 331 ARG A N 1
ATOM 2540 C CA . ARG A 1 331 ? 25.518 -5.380 -27.138 1.00 97.06 331 ARG A CA 1
ATOM 2541 C C . ARG A 1 331 ? 25.098 -6.827 -27.360 1.00 97.06 331 ARG A C 1
ATOM 2543 O O . ARG A 1 331 ? 25.934 -7.718 -27.228 1.00 97.06 331 ARG A O 1
ATOM 2550 N N . TYR A 1 332 ? 23.845 -7.006 -27.750 1.00 97.50 332 TYR A N 1
ATOM 2551 C CA . TYR A 1 332 ? 23.204 -8.268 -28.104 1.00 97.50 332 TYR A CA 1
ATOM 2552 C C . TYR A 1 332 ? 23.249 -8.447 -29.617 1.00 97.50 332 TYR A C 1
ATOM 2554 O O . TYR A 1 332 ? 23.084 -7.464 -30.348 1.00 97.50 332 TYR A O 1
ATOM 2562 N N . ARG A 1 333 ? 23.491 -9.666 -30.107 1.00 97.00 333 ARG A N 1
ATOM 2563 C CA . ARG A 1 333 ? 23.577 -9.935 -31.554 1.00 97.00 333 ARG A CA 1
ATOM 2564 C C . ARG A 1 333 ? 22.785 -11.170 -31.950 1.00 97.00 333 ARG A C 1
ATOM 2566 O O . ARG A 1 333 ? 22.807 -12.183 -31.261 1.00 97.00 333 ARG A O 1
ATOM 2573 N N . SER A 1 334 ? 22.130 -11.097 -33.105 1.00 95.81 334 SER A N 1
ATOM 2574 C CA . SER A 1 334 ? 21.572 -12.294 -33.729 1.00 95.81 334 SER A CA 1
ATOM 2575 C C . SER A 1 334 ? 22.697 -13.182 -34.261 1.00 95.81 334 SER A C 1
ATOM 2577 O O . SER A 1 334 ? 23.666 -12.694 -34.837 1.00 95.81 334 SER A O 1
ATOM 2579 N N . ALA A 1 335 ? 22.553 -14.497 -34.093 1.00 94.69 335 ALA A N 1
ATOM 2580 C CA . ALA A 1 335 ? 23.482 -15.474 -34.657 1.00 94.69 335 ALA A CA 1
ATOM 2581 C C . ALA A 1 335 ? 23.290 -15.677 -36.173 1.00 94.69 335 ALA A C 1
ATOM 2583 O O . ALA A 1 335 ? 24.174 -16.217 -36.832 1.00 94.69 335 ALA A O 1
ATOM 2584 N N . THR A 1 336 ? 22.135 -15.285 -36.721 1.00 96.06 336 THR A N 1
ATOM 2585 C CA . THR A 1 336 ? 21.727 -15.612 -38.100 1.00 96.06 336 THR A CA 1
ATOM 2586 C C . THR A 1 336 ? 21.392 -14.398 -38.958 1.00 96.06 336 THR A C 1
ATOM 2588 O O . THR A 1 336 ? 21.380 -14.509 -40.180 1.00 96.06 336 THR A O 1
ATOM 2591 N N . LEU A 1 337 ? 21.107 -13.248 -38.347 1.00 96.00 337 LEU A N 1
ATOM 2592 C CA . LEU A 1 337 ? 20.705 -12.026 -39.044 1.00 96.00 337 LEU A CA 1
ATOM 2593 C C . LEU A 1 337 ? 21.696 -10.904 -38.755 1.00 96.00 337 LEU A C 1
ATOM 2595 O O . LEU A 1 337 ? 22.318 -10.874 -37.693 1.00 96.00 337 LEU A O 1
ATOM 2599 N N . ASN A 1 338 ? 21.777 -9.930 -39.663 1.00 96.19 338 ASN A N 1
ATOM 2600 C CA . ASN A 1 338 ? 22.489 -8.677 -39.420 1.00 96.19 338 ASN A CA 1
ATOM 2601 C C . ASN A 1 338 ? 21.683 -7.769 -38.471 1.00 96.19 338 ASN A C 1
ATOM 2603 O O . ASN A 1 338 ? 21.188 -6.711 -38.861 1.00 96.19 338 ASN A O 1
ATOM 2607 N N . SER A 1 339 ? 21.491 -8.231 -37.235 1.00 97.94 339 SER A N 1
ATOM 2608 C CA . SER A 1 339 ? 20.696 -7.562 -36.210 1.00 97.94 339 SER A CA 1
ATOM 2609 C C . SER A 1 339 ? 21.482 -7.466 -34.908 1.00 97.94 339 SER A C 1
ATOM 2611 O O . SER A 1 339 ? 22.076 -8.448 -34.452 1.00 97.94 339 SER A O 1
ATOM 2613 N N . SER A 1 340 ? 21.47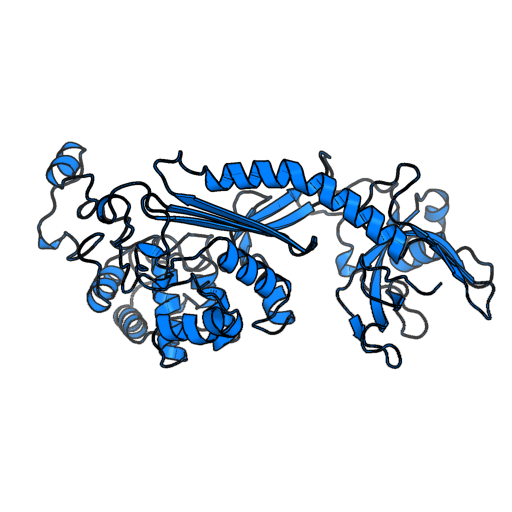3 -6.289 -34.289 1.00 98.06 340 SER A N 1
ATOM 2614 C CA . SER A 1 340 ? 22.111 -6.061 -32.995 1.00 98.06 340 SER A CA 1
ATOM 2615 C C . SER A 1 340 ? 21.391 -4.986 -32.194 1.00 98.06 340 SER A C 1
ATOM 2617 O O . SER A 1 340 ? 20.774 -4.099 -32.775 1.00 98.06 340 SER A O 1
ATOM 2619 N N . ILE A 1 341 ? 21.475 -5.059 -30.868 1.00 97.94 341 ILE A N 1
ATOM 2620 C CA . ILE A 1 341 ? 20.900 -4.057 -29.964 1.00 97.94 341 ILE A CA 1
ATOM 2621 C C . ILE A 1 341 ? 21.942 -3.696 -28.912 1.00 97.94 341 ILE A C 1
ATOM 2623 O O . ILE A 1 341 ? 22.536 -4.591 -28.312 1.00 97.94 341 ILE A O 1
ATOM 2627 N N . LEU A 1 342 ? 22.181 -2.406 -28.683 1.00 97.25 342 LEU A N 1
ATOM 2628 C CA . LEU A 1 342 ? 23.007 -1.910 -27.582 1.00 97.25 342 LEU A CA 1
ATOM 2629 C C . LEU A 1 342 ? 22.110 -1.410 -26.454 1.00 97.25 342 LEU A C 1
ATOM 2631 O O . LEU A 1 342 ? 21.315 -0.493 -26.652 1.00 97.25 342 LEU A O 1
ATOM 2635 N N . ILE A 1 343 ? 22.281 -1.985 -25.267 1.00 96.94 343 ILE A N 1
ATOM 2636 C CA . ILE A 1 343 ? 21.537 -1.617 -24.063 1.00 96.94 343 ILE A CA 1
ATOM 2637 C C . ILE A 1 343 ? 22.502 -1.038 -23.031 1.00 96.94 343 ILE A C 1
ATOM 2639 O O . ILE A 1 343 ? 23.598 -1.568 -22.848 1.00 96.94 343 ILE A O 1
ATOM 2643 N N . THR A 1 344 ? 22.109 0.029 -22.341 1.00 94.25 344 THR A N 1
ATOM 2644 C CA . THR A 1 344 ? 22.873 0.605 -21.222 1.00 94.25 344 THR A CA 1
ATOM 2645 C C . THR A 1 344 ? 21.953 0.949 -20.052 1.00 94.25 344 THR A C 1
ATOM 2647 O O . THR A 1 344 ? 20.742 1.066 -20.218 1.00 94.25 344 THR A O 1
ATOM 2650 N N . ALA A 1 345 ? 22.504 1.115 -18.851 1.00 88.56 345 ALA A N 1
ATOM 2651 C CA . ALA A 1 345 ? 21.794 1.737 -17.732 1.00 88.56 345 ALA A CA 1
ATOM 2652 C C . ALA A 1 345 ? 22.591 2.961 -17.251 1.00 88.56 345 ALA A C 1
ATOM 2654 O O . ALA A 1 345 ? 23.508 2.843 -16.436 1.00 88.56 345 ALA A O 1
ATOM 2655 N N . GLY A 1 346 ? 22.251 4.135 -17.792 1.00 74.38 346 GLY A N 1
ATOM 2656 C CA . GLY A 1 346 ? 22.994 5.389 -17.610 1.00 74.38 346 GLY A CA 1
ATOM 2657 C C . GLY A 1 346 ? 24.291 5.491 -18.432 1.00 74.38 346 GLY A C 1
ATOM 2658 O O . GLY A 1 346 ? 24.593 4.609 -19.239 1.00 74.38 346 GLY A O 1
ATOM 2659 N N . GLY A 1 347 ? 25.041 6.582 -18.219 1.00 69.25 347 GLY A N 1
ATOM 2660 C CA . GLY A 1 347 ? 26.264 6.945 -18.965 1.00 69.25 347 GLY A CA 1
ATOM 2661 C C . GLY A 1 347 ? 26.051 8.138 -19.913 1.00 69.25 347 GLY A C 1
ATOM 2662 O O . GLY A 1 347 ? 24.917 8.435 -20.267 1.00 69.25 347 GLY A O 1
ATOM 2663 N N . ASP A 1 348 ? 27.117 8.852 -20.290 1.00 65.69 348 ASP A N 1
ATOM 2664 C CA . ASP A 1 348 ? 27.081 9.997 -21.231 1.00 65.69 348 ASP A CA 1
ATOM 2665 C C . ASP A 1 348 ? 26.076 11.113 -20.873 1.00 65.69 348 ASP A C 1
ATOM 2667 O O . ASP A 1 348 ? 25.413 11.680 -21.737 1.00 65.69 348 ASP A O 1
ATOM 2671 N N . GLY A 1 349 ? 25.925 11.411 -19.578 1.00 69.88 349 GLY A N 1
ATOM 2672 C CA . GLY A 1 349 ? 24.966 12.414 -19.093 1.00 69.88 349 GLY A CA 1
ATOM 2673 C C . GLY A 1 349 ? 23.508 11.938 -19.034 1.00 69.88 349 GLY A C 1
ATOM 2674 O O . GLY A 1 349 ? 22.645 12.710 -18.636 1.00 69.88 349 GLY A O 1
ATOM 2675 N N . ASP A 1 350 ? 23.221 10.675 -19.369 1.00 76.88 350 ASP A N 1
ATOM 2676 C CA . ASP A 1 350 ? 21.886 10.087 -19.251 1.00 76.88 350 ASP A CA 1
ATOM 2677 C C . ASP A 1 350 ? 21.576 9.665 -17.816 1.00 76.88 350 ASP A C 1
ATOM 2679 O O . ASP A 1 350 ? 22.147 8.714 -17.267 1.00 76.88 350 ASP A O 1
ATOM 2683 N N . ASP A 1 351 ? 20.627 10.371 -17.221 1.00 75.19 351 ASP A N 1
ATOM 2684 C CA . ASP A 1 351 ? 20.172 10.167 -15.859 1.00 75.19 351 ASP A CA 1
ATOM 2685 C C . ASP A 1 351 ? 18.696 9.733 -15.783 1.00 75.19 351 ASP A C 1
ATOM 2687 O O . ASP A 1 351 ? 18.133 9.679 -14.682 1.00 75.19 351 ASP A O 1
ATOM 2691 N N . HIS A 1 352 ? 18.069 9.400 -16.917 1.00 80.62 352 HIS A N 1
ATOM 2692 C CA . HIS A 1 352 ? 16.686 8.930 -16.976 1.00 80.62 352 HIS A CA 1
ATOM 2693 C C . HIS A 1 352 ? 16.534 7.533 -16.331 1.00 80.62 352 HIS A C 1
ATOM 2695 O O . HIS A 1 352 ? 17.506 6.769 -16.230 1.00 80.62 352 HIS A O 1
ATOM 2701 N N . PRO A 1 353 ? 15.333 7.183 -15.832 1.00 83.62 353 PRO A N 1
ATOM 2702 C CA . PRO A 1 353 ? 15.052 5.847 -15.312 1.00 83.62 353 PRO A CA 1
ATOM 2703 C C . PRO A 1 353 ? 14.914 4.804 -16.438 1.00 83.62 353 PRO A C 1
ATOM 2705 O O . PRO A 1 353 ? 14.628 5.139 -17.584 1.00 83.62 353 PRO A O 1
ATOM 2708 N N . GLY A 1 354 ? 15.075 3.523 -16.090 1.00 89.94 354 GLY A N 1
ATOM 2709 C CA . GLY A 1 354 ? 14.987 2.399 -17.034 1.00 89.94 354 GLY A CA 1
ATOM 2710 C C . GLY A 1 354 ? 16.300 2.084 -17.764 1.00 89.94 354 GLY A C 1
ATOM 2711 O O . GLY A 1 354 ? 17.300 2.791 -17.626 1.00 89.94 354 GLY A O 1
ATOM 2712 N N . LEU A 1 355 ? 16.312 0.984 -18.524 1.00 95.12 355 LEU A N 1
ATOM 2713 C CA . LEU A 1 355 ? 17.437 0.641 -19.406 1.00 95.12 355 LEU A CA 1
ATOM 2714 C C . LEU A 1 355 ? 17.278 1.382 -20.737 1.00 95.12 355 LEU A C 1
ATOM 2716 O O . LEU A 1 355 ? 16.195 1.377 -21.312 1.00 95.12 355 LEU A O 1
ATOM 2720 N N . ALA A 1 356 ? 18.340 1.991 -21.245 1.00 95.50 356 ALA A N 1
ATOM 2721 C CA . ALA A 1 356 ? 18.335 2.682 -22.527 1.00 95.50 356 ALA A CA 1
ATOM 2722 C C . ALA A 1 356 ? 18.619 1.705 -23.671 1.00 95.50 356 ALA A C 1
ATOM 2724 O O . ALA A 1 356 ? 19.612 0.977 -23.611 1.00 95.50 356 ALA A O 1
ATOM 2725 N N . VAL A 1 357 ? 17.820 1.743 -24.737 1.00 96.94 357 VAL A N 1
ATOM 2726 C CA . VAL A 1 357 ? 18.209 1.165 -26.031 1.00 96.94 357 VAL A CA 1
ATOM 2727 C C . VAL A 1 357 ? 18.933 2.250 -26.826 1.00 96.94 357 VAL A C 1
ATOM 2729 O O . VAL A 1 357 ? 18.322 3.223 -27.253 1.00 96.94 357 VAL A O 1
ATOM 2732 N N . ARG A 1 358 ? 20.254 2.112 -26.969 1.00 95.12 358 ARG A N 1
ATOM 2733 C CA . ARG A 1 358 ? 21.126 3.123 -27.595 1.00 95.12 358 ARG A CA 1
ATOM 2734 C C . ARG A 1 358 ? 21.305 2.924 -29.085 1.00 95.12 358 ARG A C 1
ATOM 2736 O O . ARG A 1 358 ? 21.443 3.887 -29.822 1.00 95.12 358 ARG A O 1
ATOM 2743 N N . GLU A 1 359 ? 21.309 1.670 -29.507 1.00 96.69 359 GLU A N 1
ATOM 2744 C CA . GLU A 1 359 ? 21.377 1.291 -30.910 1.00 96.69 359 GLU A CA 1
ATOM 2745 C C . GLU A 1 359 ? 20.467 0.092 -31.116 1.00 96.69 359 GLU A C 1
ATOM 2747 O O . GLU A 1 359 ? 20.442 -0.818 -30.281 1.00 96.69 359 GLU A O 1
ATOM 2752 N N . TRP A 1 360 ? 19.752 0.066 -32.234 1.00 97.81 360 TRP A N 1
ATOM 2753 C CA . TRP A 1 360 ? 18.934 -1.072 -32.619 1.00 97.81 360 TRP A CA 1
ATOM 2754 C C . TRP A 1 360 ? 18.985 -1.248 -34.131 1.00 97.81 360 TRP A C 1
ATOM 2756 O O . TRP A 1 360 ? 18.351 -0.521 -34.882 1.00 97.81 360 TRP A O 1
ATOM 2766 N N . THR A 1 361 ? 19.730 -2.250 -34.581 1.00 98.25 361 THR A N 1
ATOM 2767 C CA . THR A 1 361 ? 19.773 -2.669 -35.980 1.00 98.25 361 THR A CA 1
ATOM 2768 C C . THR A 1 361 ? 18.969 -3.949 -36.152 1.00 98.25 361 THR A C 1
ATOM 2770 O O . THR A 1 361 ? 19.192 -4.918 -35.423 1.00 98.25 361 THR A O 1
ATOM 2773 N N . SER A 1 362 ? 18.076 -3.992 -37.138 1.00 96.88 362 SER A N 1
ATOM 2774 C CA . SER A 1 362 ? 17.389 -5.212 -37.565 1.00 96.88 362 SER A CA 1
ATOM 2775 C C . SER A 1 362 ? 17.584 -5.424 -39.061 1.00 96.88 362 SER A C 1
ATOM 2777 O O . SER A 1 362 ? 17.154 -4.603 -39.863 1.00 96.88 362 SER A O 1
ATOM 2779 N N . ASN A 1 363 ? 18.267 -6.507 -39.437 1.00 95.50 363 ASN A N 1
ATOM 2780 C CA . ASN A 1 363 ? 18.614 -6.839 -40.822 1.00 95.50 363 ASN A CA 1
ATOM 2781 C C . ASN A 1 363 ? 19.251 -5.670 -41.613 1.00 95.50 363 ASN A C 1
ATOM 2783 O O . ASN A 1 363 ? 18.912 -5.423 -42.767 1.00 95.50 363 ASN A O 1
ATOM 2787 N N . GLY A 1 364 ? 20.167 -4.937 -40.974 1.00 95.75 364 GLY A N 1
ATOM 2788 C CA . GLY A 1 364 ? 20.836 -3.764 -41.551 1.00 95.75 364 GLY A CA 1
ATOM 2789 C C . GLY A 1 364 ? 20.056 -2.443 -41.475 1.00 95.75 364 GLY A C 1
ATOM 2790 O O . GLY A 1 364 ? 20.608 -1.412 -41.847 1.00 95.75 364 GLY A O 1
ATOM 2791 N N . THR A 1 365 ? 18.820 -2.439 -40.974 1.00 97.00 365 THR A N 1
ATOM 2792 C CA . THR A 1 365 ? 17.999 -1.228 -40.810 1.00 97.00 365 THR A CA 1
ATOM 2793 C C . THR A 1 365 ? 18.099 -0.680 -39.389 1.00 97.00 365 THR A C 1
ATOM 2795 O O . THR A 1 365 ? 18.002 -1.449 -38.433 1.00 97.00 365 THR A O 1
ATOM 2798 N N . ASP A 1 366 ? 18.260 0.638 -39.241 1.00 96.75 366 ASP A N 1
ATOM 2799 C CA . ASP A 1 366 ? 18.124 1.318 -37.948 1.00 96.75 366 ASP A CA 1
ATOM 2800 C C . ASP A 1 366 ? 16.650 1.374 -37.529 1.00 96.75 366 ASP A C 1
ATOM 2802 O O . ASP A 1 366 ? 15.806 1.976 -38.193 1.00 96.75 366 ASP A O 1
ATOM 2806 N N . MET A 1 367 ? 16.345 0.701 -36.427 1.00 96.75 367 MET A N 1
ATOM 2807 C CA . MET A 1 367 ? 14.996 0.527 -35.917 1.00 96.75 367 MET A CA 1
ATOM 2808 C C . MET A 1 367 ? 14.569 1.626 -34.952 1.00 96.75 367 MET A C 1
ATOM 2810 O O . MET A 1 367 ? 13.380 1.691 -34.668 1.00 96.75 367 MET A O 1
ATOM 2814 N N . LEU A 1 368 ? 15.462 2.486 -34.452 1.00 96.00 368 LEU A N 1
ATOM 2815 C CA . LEU A 1 368 ? 15.071 3.540 -33.505 1.00 96.00 368 LEU A CA 1
ATOM 2816 C C . LEU A 1 368 ? 13.951 4.459 -34.050 1.00 96.00 368 LEU A C 1
ATOM 2818 O O . LEU A 1 368 ? 12.913 4.559 -33.389 1.00 96.00 368 LEU A O 1
ATOM 2822 N N . PRO A 1 369 ? 14.070 5.070 -35.251 1.00 95.38 369 PRO A N 1
ATOM 2823 C CA . PRO A 1 369 ? 12.998 5.904 -35.811 1.00 95.38 369 PRO A CA 1
ATOM 2824 C C . PRO A 1 369 ? 11.741 5.104 -36.175 1.00 95.38 369 PRO A C 1
ATOM 2826 O O . PRO A 1 369 ? 10.624 5.593 -36.011 1.00 95.38 369 PRO A O 1
ATOM 2829 N N . ILE A 1 370 ? 11.907 3.858 -36.626 1.00 94.56 370 ILE A N 1
ATOM 2830 C CA . ILE A 1 370 ? 10.792 2.981 -37.011 1.00 94.56 370 ILE A CA 1
ATOM 2831 C C . ILE A 1 370 ? 9.981 2.581 -35.777 1.00 94.56 370 ILE A C 1
ATOM 2833 O O . ILE A 1 370 ? 8.754 2.609 -35.809 1.00 94.56 370 ILE A O 1
ATOM 2837 N N . ALA A 1 371 ? 10.657 2.229 -34.684 1.00 94.56 371 ALA A N 1
ATOM 2838 C CA . ALA A 1 371 ? 10.025 1.833 -33.437 1.00 94.56 371 ALA A CA 1
ATOM 2839 C C . ALA A 1 371 ? 9.307 3.003 -32.765 1.00 94.56 371 ALA A C 1
ATOM 2841 O O . ALA A 1 371 ? 8.196 2.810 -32.278 1.00 94.56 371 ALA A O 1
ATOM 2842 N N . LEU A 1 372 ? 9.888 4.210 -32.804 1.00 93.25 372 LEU A N 1
ATOM 2843 C CA . LEU A 1 372 ? 9.196 5.417 -32.357 1.00 93.25 372 LEU A CA 1
ATOM 2844 C C . LEU A 1 372 ? 7.919 5.643 -33.174 1.00 93.25 372 LEU A C 1
ATOM 2846 O O . LEU A 1 372 ? 6.840 5.683 -32.597 1.00 93.25 372 LEU A O 1
ATOM 2850 N N . SER A 1 373 ? 8.025 5.712 -34.506 1.00 92.94 373 SER A N 1
ATOM 2851 C CA . SER A 1 373 ? 6.872 5.934 -35.391 1.00 92.94 373 SER A CA 1
ATOM 2852 C C . SER A 1 373 ? 5.774 4.888 -35.200 1.00 92.94 373 SER A C 1
ATOM 2854 O O . SER A 1 373 ? 4.613 5.243 -35.010 1.00 92.94 373 SER A O 1
ATOM 2856 N N . ALA A 1 374 ? 6.130 3.603 -35.177 1.00 91.69 374 ALA A N 1
ATOM 2857 C CA . ALA A 1 374 ? 5.165 2.526 -34.987 1.00 91.69 374 ALA A CA 1
ATOM 2858 C C . ALA A 1 374 ? 4.551 2.527 -33.578 1.00 91.69 374 ALA A C 1
ATOM 2860 O O . ALA A 1 374 ? 3.366 2.244 -33.430 1.00 91.69 374 ALA A O 1
ATOM 2861 N N . GLY A 1 375 ? 5.345 2.828 -32.547 1.00 88.88 375 GLY A N 1
ATOM 2862 C CA . GLY A 1 375 ? 4.917 2.790 -31.150 1.00 88.88 375 GLY A CA 1
ATOM 2863 C C . GLY A 1 375 ? 4.057 3.979 -30.722 1.00 88.88 375 GLY A C 1
ATOM 2864 O O . GLY A 1 375 ? 3.208 3.821 -29.848 1.00 88.88 375 GLY A O 1
ATOM 2865 N N . THR A 1 376 ? 4.253 5.152 -31.329 1.00 87.31 376 THR A N 1
ATOM 2866 C CA . THR A 1 376 ? 3.538 6.391 -30.970 1.00 87.31 376 THR A CA 1
ATOM 2867 C C . THR A 1 376 ? 2.607 6.903 -32.066 1.00 87.31 376 THR A C 1
ATOM 2869 O O . THR A 1 376 ? 1.932 7.910 -31.865 1.00 87.31 376 THR A O 1
ATOM 2872 N N . TYR A 1 377 ? 2.545 6.220 -33.213 1.00 86.19 377 TYR A N 1
ATOM 2873 C CA . TYR A 1 377 ? 1.858 6.678 -34.427 1.00 86.19 377 TYR A CA 1
ATOM 2874 C C . TYR A 1 377 ? 2.395 8.017 -34.964 1.00 86.19 377 TYR A C 1
ATOM 2876 O O . TYR A 1 377 ? 1.676 8.759 -35.636 1.00 86.19 377 TYR A O 1
ATOM 2884 N N . LEU A 1 378 ? 3.664 8.334 -34.680 1.00 87.06 378 LEU A N 1
ATOM 2885 C CA . LEU A 1 378 ? 4.315 9.545 -35.174 1.00 87.06 378 LEU A CA 1
ATOM 2886 C C . LEU A 1 378 ? 4.490 9.476 -36.697 1.00 87.06 378 LEU A C 1
ATOM 2888 O O . LEU A 1 378 ? 4.976 8.472 -37.229 1.00 87.06 378 LEU A O 1
ATOM 2892 N N . SER A 1 379 ? 4.114 10.550 -37.396 1.00 87.56 379 SER A N 1
ATOM 2893 C CA . SER A 1 379 ? 4.206 10.598 -38.855 1.00 87.56 379 SER A CA 1
ATOM 2894 C C . SER A 1 379 ? 5.666 10.639 -39.335 1.00 87.56 379 SER A C 1
ATOM 2896 O O . SER A 1 379 ? 6.531 11.193 -38.645 1.00 87.56 379 SER A O 1
ATOM 2898 N N . PRO A 1 380 ? 5.974 10.089 -40.525 1.00 86.62 380 PRO A N 1
ATOM 2899 C CA . PRO A 1 380 ? 7.331 10.103 -41.068 1.00 86.62 380 PRO A CA 1
ATOM 2900 C C . PRO A 1 380 ? 7.942 11.504 -41.198 1.00 86.62 380 PRO A C 1
ATOM 2902 O O . PRO A 1 380 ? 9.149 11.662 -41.034 1.00 86.62 380 PRO A O 1
ATOM 2905 N N . GLU A 1 381 ? 7.124 12.527 -41.453 1.00 87.19 381 GLU A N 1
ATOM 2906 C CA . GLU A 1 381 ? 7.566 13.918 -41.608 1.00 87.19 381 GLU A CA 1
ATOM 2907 C C . GLU A 1 381 ? 8.085 14.524 -40.298 1.00 87.19 381 GLU A C 1
ATOM 2909 O O . GLU A 1 381 ? 8.908 15.437 -40.333 1.00 87.19 381 GLU A O 1
ATOM 2914 N N . ALA A 1 382 ? 7.630 14.019 -39.148 1.00 85.62 382 ALA A N 1
ATOM 2915 C CA . ALA A 1 382 ? 8.051 14.495 -37.834 1.00 85.62 382 ALA A CA 1
ATOM 2916 C C . ALA A 1 382 ? 9.342 13.818 -37.329 1.00 85.62 382 ALA A C 1
ATOM 2918 O O . ALA A 1 382 ? 10.011 14.355 -36.448 1.00 85.62 382 ALA A O 1
ATOM 2919 N N . LEU A 1 383 ? 9.738 12.674 -37.906 1.00 87.38 383 LEU A N 1
ATOM 2920 C CA . LEU A 1 383 ? 10.910 11.904 -37.464 1.00 87.38 383 LEU A CA 1
ATOM 2921 C C . LEU A 1 383 ? 12.250 12.658 -37.543 1.00 87.38 383 LEU A C 1
ATOM 2923 O O . LEU A 1 383 ? 13.024 12.534 -36.595 1.00 87.38 383 LEU A O 1
ATOM 2927 N N . PRO A 1 384 ? 12.565 13.443 -38.597 1.00 88.56 384 PRO A N 1
ATOM 2928 C CA . PRO A 1 384 ? 13.850 14.144 -38.679 1.00 88.56 384 PRO A CA 1
ATOM 2929 C C . PRO A 1 384 ? 14.095 15.150 -37.544 1.00 88.56 384 PRO A C 1
ATOM 2931 O O . PRO A 1 384 ? 15.244 15.498 -37.287 1.00 88.56 384 PRO A O 1
ATOM 2934 N N . GLY A 1 385 ? 13.033 15.629 -36.886 1.00 84.25 385 GLY A N 1
ATOM 2935 C CA . GLY A 1 385 ? 13.105 16.563 -35.761 1.00 84.25 385 GLY A CA 1
ATOM 2936 C C . GLY A 1 385 ? 12.980 15.911 -34.382 1.00 84.25 385 GLY A C 1
ATOM 2937 O O . GLY A 1 385 ? 13.048 16.631 -33.388 1.00 84.25 385 GLY A O 1
ATOM 2938 N N . ALA A 1 386 ? 12.786 14.592 -34.297 1.00 89.12 386 ALA A N 1
ATOM 2939 C CA . ALA A 1 386 ? 12.530 13.903 -33.036 1.00 89.12 386 ALA A CA 1
ATOM 2940 C C . ALA A 1 386 ? 13.826 13.601 -32.265 1.00 89.12 386 ALA A C 1
ATOM 2942 O O . ALA A 1 386 ? 14.813 13.122 -32.829 1.00 89.12 386 ALA A O 1
ATOM 2943 N N . GLN A 1 387 ? 13.804 13.801 -30.948 1.00 91.00 387 GLN A N 1
ATOM 2944 C CA . GLN A 1 387 ? 14.848 13.327 -30.044 1.00 91.00 387 GLN A CA 1
ATOM 2945 C C . GLN A 1 387 ? 14.419 11.988 -29.434 1.00 91.00 387 GLN A C 1
ATOM 2947 O O . GLN A 1 387 ? 13.770 11.932 -28.394 1.00 91.00 387 GLN A O 1
ATOM 2952 N N . ILE A 1 388 ? 14.791 10.890 -30.087 1.00 92.56 388 ILE A N 1
ATOM 2953 C CA . ILE A 1 388 ? 14.291 9.552 -29.746 1.00 92.56 388 ILE A CA 1
ATOM 2954 C C . ILE A 1 388 ? 14.825 9.071 -28.386 1.00 92.56 388 ILE A C 1
ATOM 2956 O O . ILE A 1 388 ? 16.037 8.976 -28.178 1.00 92.56 388 ILE A O 1
ATOM 2960 N N . SER A 1 389 ? 13.920 8.670 -27.492 1.00 91.38 389 SER A N 1
ATOM 2961 C CA . SER A 1 389 ? 14.216 7.862 -26.306 1.00 91.38 389 SER A CA 1
ATOM 2962 C C . SER A 1 389 ? 13.481 6.533 -26.369 1.00 91.38 389 SER A C 1
ATOM 2964 O O . SER A 1 389 ? 12.288 6.482 -26.654 1.00 91.38 389 SER A O 1
ATOM 2966 N N . ILE A 1 390 ? 14.193 5.448 -26.063 1.00 94.38 390 ILE A N 1
ATOM 2967 C CA . ILE A 1 390 ? 13.593 4.127 -25.877 1.00 94.38 390 ILE A CA 1
ATOM 2968 C C . ILE A 1 390 ? 14.065 3.573 -24.537 1.00 94.38 390 ILE A C 1
ATOM 2970 O O . ILE A 1 390 ? 15.260 3.310 -24.345 1.00 94.38 390 ILE A O 1
ATOM 2974 N N . ARG A 1 391 ? 13.123 3.405 -23.605 1.00 93.75 391 ARG A N 1
ATOM 2975 C CA . ARG A 1 391 ? 13.393 3.007 -22.218 1.00 93.75 391 ARG A CA 1
ATOM 2976 C C . ARG A 1 391 ? 12.710 1.700 -21.869 1.00 93.75 391 ARG A C 1
ATOM 2978 O O . ARG A 1 391 ? 11.505 1.569 -22.030 1.00 93.75 391 ARG A O 1
ATOM 2985 N N . LEU A 1 392 ? 13.477 0.737 -21.369 1.00 95.81 392 LEU A N 1
ATOM 2986 C CA . LEU A 1 392 ? 12.968 -0.559 -20.937 1.00 95.81 392 LEU A CA 1
ATOM 2987 C C . LEU A 1 392 ? 12.702 -0.545 -19.430 1.00 95.81 392 LEU A C 1
ATOM 2989 O O . LEU A 1 392 ? 13.619 -0.311 -18.634 1.00 95.81 392 LEU A O 1
ATOM 2993 N N . TYR A 1 393 ? 11.473 -0.880 -19.047 1.00 93.38 393 TYR A N 1
ATOM 2994 C CA . TYR A 1 393 ? 11.040 -1.026 -17.658 1.00 93.38 393 TYR A CA 1
ATOM 2995 C C . TYR A 1 393 ? 10.655 -2.476 -17.359 1.00 93.38 393 TYR A C 1
ATOM 2997 O O . TYR A 1 393 ? 10.044 -3.137 -18.203 1.00 93.38 393 TYR A O 1
ATOM 3005 N N . PRO A 1 394 ? 11.008 -3.006 -16.177 1.00 93.25 394 PRO A N 1
ATOM 3006 C CA . PRO A 1 394 ? 10.686 -4.381 -15.826 1.00 93.25 394 PRO A CA 1
ATOM 3007 C C . PRO A 1 394 ? 9.171 -4.558 -15.676 1.00 93.25 394 PRO A C 1
ATOM 3009 O O . PRO A 1 394 ? 8.498 -3.757 -15.034 1.00 93.25 394 PRO A O 1
ATOM 3012 N N . THR A 1 395 ? 8.634 -5.648 -16.222 1.00 93.44 395 THR A N 1
ATOM 3013 C CA . THR A 1 395 ? 7.199 -5.981 -16.102 1.00 93.44 395 THR A CA 1
ATOM 3014 C C . THR A 1 395 ? 6.864 -6.751 -14.823 1.00 93.44 395 THR A C 1
ATOM 3016 O O . THR A 1 395 ? 5.698 -6.890 -14.459 1.00 93.44 395 THR A O 1
ATOM 3019 N N . GLY A 1 396 ? 7.885 -7.311 -14.165 1.00 90.62 396 GLY A N 1
ATOM 3020 C CA . GLY A 1 396 ? 7.727 -8.284 -13.083 1.00 90.62 396 GLY A CA 1
ATOM 3021 C C . GLY A 1 396 ? 7.362 -9.700 -13.552 1.00 90.62 396 GLY A C 1
ATOM 3022 O O . GLY A 1 396 ? 7.159 -10.571 -12.708 1.00 90.62 396 GLY A O 1
ATOM 3023 N N . LEU A 1 397 ? 7.275 -9.948 -14.865 1.00 93.31 397 LEU A N 1
ATOM 3024 C CA . LEU A 1 397 ? 7.087 -11.288 -15.424 1.00 93.31 397 LEU A CA 1
ATOM 3025 C C . LEU A 1 397 ? 8.436 -12.012 -15.510 1.00 93.31 397 LEU A C 1
ATOM 3027 O O . LEU A 1 397 ? 9.405 -11.481 -16.063 1.00 93.31 397 LEU A O 1
ATOM 3031 N N . GLU A 1 398 ? 8.477 -13.230 -14.971 1.00 91.38 398 GLU A N 1
ATOM 3032 C CA . GLU A 1 398 ? 9.660 -14.087 -14.955 1.00 91.38 398 GLU A CA 1
ATOM 3033 C C . GLU A 1 398 ? 9.276 -15.553 -15.203 1.00 91.38 398 GLU A C 1
ATOM 3035 O O . GLU A 1 398 ? 8.381 -16.075 -14.538 1.00 91.38 398 GLU A O 1
ATOM 3040 N N . ASP A 1 399 ? 10.013 -16.227 -16.089 1.00 90.69 399 ASP A N 1
ATOM 3041 C CA . ASP A 1 399 ? 9.962 -17.681 -16.259 1.00 90.69 399 ASP A CA 1
ATOM 3042 C C . ASP A 1 399 ? 11.240 -18.327 -15.719 1.00 90.69 399 ASP A C 1
ATOM 3044 O O . ASP A 1 399 ? 12.352 -17.853 -15.967 1.00 90.69 399 ASP A O 1
ATOM 3048 N N . ARG A 1 400 ? 11.109 -19.476 -15.049 1.00 88.31 400 ARG A N 1
ATOM 3049 C CA . ARG A 1 400 ? 12.261 -20.326 -14.718 1.00 88.31 400 ARG A CA 1
ATOM 3050 C C . ARG A 1 400 ? 12.597 -21.218 -15.904 1.00 88.31 400 ARG A C 1
ATOM 3052 O O . ARG A 1 400 ? 11.738 -21.952 -16.389 1.00 88.31 400 ARG A O 1
ATOM 3059 N N . LEU A 1 401 ? 13.852 -21.185 -16.343 1.00 86.44 401 LEU A N 1
ATOM 3060 C CA . LEU A 1 401 ? 14.315 -21.970 -17.482 1.00 86.44 401 LEU A CA 1
ATOM 3061 C C . LEU A 1 401 ? 14.944 -23.301 -17.026 1.00 86.44 401 LEU A C 1
ATOM 3063 O O . LEU A 1 401 ? 15.639 -23.347 -16.004 1.00 86.44 401 LEU A O 1
ATOM 3067 N N . PRO A 1 402 ? 14.738 -24.397 -17.779 1.00 81.25 402 PRO A N 1
ATOM 3068 C CA . PRO A 1 402 ? 15.386 -25.674 -17.501 1.00 81.25 402 PRO A CA 1
ATOM 3069 C C . PRO A 1 402 ? 16.910 -25.604 -17.722 1.00 81.25 402 PRO A C 1
ATOM 3071 O O . PRO A 1 402 ? 17.404 -24.819 -18.530 1.00 81.25 402 PRO A O 1
ATOM 3074 N N . GLY A 1 403 ? 17.664 -26.459 -17.017 1.00 70.06 403 GLY A N 1
ATOM 3075 C CA . GLY A 1 403 ? 19.097 -26.674 -17.283 1.00 70.06 403 GLY A CA 1
ATOM 3076 C C . GLY A 1 403 ? 20.093 -25.767 -16.544 1.00 70.06 403 GLY A C 1
ATOM 3077 O O . GLY A 1 403 ? 21.209 -25.604 -17.020 1.00 70.06 403 GLY A O 1
ATOM 3078 N N . GLY A 1 404 ? 19.734 -25.194 -15.389 1.00 62.91 404 GLY A N 1
ATOM 3079 C CA . GLY A 1 404 ? 20.632 -24.312 -14.619 1.00 62.91 404 GLY A CA 1
ATOM 3080 C C . GLY A 1 404 ? 20.455 -24.368 -13.100 1.00 62.91 404 GLY A C 1
ATOM 3081 O O . GLY A 1 404 ? 20.549 -23.338 -12.443 1.00 62.91 404 GLY A O 1
ATOM 3082 N N . GLY A 1 405 ? 20.082 -25.525 -12.536 1.00 69.06 405 GLY A N 1
ATOM 3083 C CA . GLY A 1 405 ? 19.878 -25.673 -11.083 1.00 69.06 405 GLY A CA 1
ATOM 3084 C C . GLY A 1 405 ? 18.812 -24.737 -10.486 1.00 69.06 405 GLY A C 1
ATOM 3085 O O . GLY A 1 405 ? 18.875 -24.410 -9.307 1.00 69.06 405 GLY A O 1
ATOM 3086 N N . GLY A 1 406 ? 17.866 -24.259 -11.305 1.00 69.81 406 GLY A N 1
ATOM 3087 C CA . GLY A 1 406 ? 16.846 -23.278 -10.913 1.00 69.81 406 GLY A CA 1
ATOM 3088 C C . GLY A 1 406 ? 17.301 -21.813 -10.932 1.00 69.81 406 GLY A C 1
ATOM 3089 O O . GLY A 1 406 ? 16.505 -20.944 -10.592 1.00 69.81 406 GLY A O 1
ATOM 3090 N N . GLN A 1 407 ? 18.544 -21.526 -11.334 1.00 75.25 407 GLN A N 1
ATOM 3091 C CA . GLN A 1 407 ? 19.097 -20.165 -11.377 1.00 75.25 407 GLN A CA 1
ATOM 3092 C C . GLN A 1 407 ? 18.944 -19.474 -12.734 1.00 75.25 407 GLN A C 1
ATOM 3094 O O . GLN A 1 407 ? 19.080 -18.254 -12.817 1.00 75.25 407 GLN A O 1
ATOM 3099 N N . ARG A 1 408 ? 18.681 -20.236 -13.801 1.00 87.44 408 ARG A N 1
ATOM 3100 C CA . ARG A 1 408 ? 18.458 -19.676 -15.132 1.00 87.44 408 ARG A CA 1
ATOM 3101 C C . ARG A 1 408 ? 17.015 -19.213 -15.258 1.00 87.44 408 ARG A C 1
ATOM 3103 O O . ARG A 1 408 ? 16.085 -19.965 -14.957 1.00 87.44 408 ARG A O 1
ATOM 3110 N N . ARG A 1 409 ? 16.828 -17.982 -15.716 1.00 90.50 409 ARG A N 1
ATOM 3111 C CA . ARG A 1 409 ? 15.507 -17.358 -15.792 1.00 90.50 409 ARG A CA 1
ATOM 3112 C C . ARG A 1 409 ? 15.377 -16.443 -16.987 1.00 90.50 409 ARG A C 1
ATOM 3114 O O . ARG A 1 409 ? 16.369 -15.972 -17.536 1.00 90.50 409 ARG A O 1
ATOM 3121 N N . ARG A 1 410 ? 14.139 -16.188 -17.370 1.00 93.38 410 ARG A N 1
ATOM 3122 C CA . ARG A 1 410 ? 13.764 -15.250 -18.413 1.00 93.38 410 ARG A CA 1
ATOM 3123 C C . ARG A 1 410 ? 12.967 -14.130 -17.777 1.00 93.38 410 ARG A C 1
ATOM 3125 O O . ARG A 1 410 ? 12.005 -14.422 -17.084 1.00 93.38 410 ARG A O 1
ATOM 3132 N N . VAL A 1 411 ? 13.349 -12.881 -18.005 1.00 95.31 411 VAL A N 1
ATOM 3133 C CA . VAL A 1 411 ? 12.651 -11.712 -17.452 1.00 95.31 411 VAL A CA 1
ATOM 3134 C C . VAL A 1 411 ? 12.177 -10.805 -18.577 1.00 95.31 411 VAL A C 1
ATOM 3136 O O . VAL A 1 411 ? 12.918 -10.564 -19.534 1.00 95.31 411 VAL A O 1
ATOM 3139 N N . ALA A 1 412 ? 10.940 -10.318 -18.473 1.00 96.56 412 ALA A N 1
ATOM 3140 C CA . ALA A 1 412 ? 10.344 -9.467 -19.495 1.00 96.56 412 ALA A CA 1
ATOM 3141 C C . ALA A 1 412 ? 10.349 -7.988 -19.093 1.00 96.56 412 ALA A C 1
ATOM 3143 O O . ALA A 1 412 ? 10.047 -7.613 -17.954 1.00 96.56 412 ALA A O 1
ATOM 3144 N N . PHE A 1 413 ? 10.640 -7.150 -20.076 1.00 97.19 413 PHE A N 1
ATOM 3145 C CA . PHE A 1 413 ? 10.644 -5.702 -20.009 1.00 97.19 413 PHE A CA 1
ATOM 3146 C C . PHE A 1 413 ? 9.698 -5.140 -21.068 1.00 97.19 413 PHE A C 1
ATOM 3148 O O . PHE A 1 413 ? 9.512 -5.739 -22.129 1.00 97.19 413 PHE A O 1
ATOM 3155 N N . LYS A 1 414 ? 9.128 -3.976 -20.771 1.00 96.00 414 LYS A N 1
ATOM 3156 C CA . LYS A 1 414 ? 8.345 -3.181 -21.712 1.00 96.00 414 LYS A CA 1
ATOM 3157 C C . LYS A 1 414 ? 9.108 -1.924 -22.095 1.00 96.00 414 LYS A C 1
ATOM 3159 O O . LYS A 1 414 ? 9.655 -1.252 -21.222 1.00 96.00 414 LYS A O 1
ATOM 3164 N N . ALA A 1 415 ? 9.167 -1.650 -23.391 1.00 95.69 415 ALA A N 1
ATOM 3165 C CA . ALA A 1 415 ? 9.749 -0.450 -23.951 1.00 95.69 415 ALA A CA 1
ATOM 3166 C C . ALA A 1 415 ? 8.723 0.681 -23.959 1.00 95.69 415 ALA A C 1
ATOM 3168 O O . ALA A 1 415 ? 7.573 0.490 -24.341 1.00 95.69 415 ALA A O 1
ATOM 3169 N N . ILE A 1 416 ? 9.171 1.862 -23.563 1.00 92.94 416 ILE A N 1
ATOM 3170 C CA . ILE A 1 416 ? 8.461 3.121 -23.733 1.00 92.94 416 ILE A CA 1
ATOM 3171 C C . ILE A 1 416 ? 9.220 3.909 -24.796 1.00 92.94 416 ILE A C 1
ATOM 3173 O O . ILE A 1 416 ? 10.442 4.050 -24.698 1.00 92.94 416 ILE A O 1
ATOM 3177 N N . PHE A 1 417 ? 8.499 4.346 -25.828 1.00 91.94 417 PHE A N 1
ATOM 3178 C CA . PHE A 1 417 ? 9.030 5.114 -26.952 1.00 91.94 417 PHE A CA 1
ATOM 3179 C C . PHE A 1 417 ? 8.615 6.573 -26.795 1.00 91.94 417 PHE A C 1
ATOM 3181 O O . PHE A 1 417 ? 7.425 6.860 -26.676 1.00 91.94 417 PHE A O 1
ATOM 3188 N N . GLU A 1 418 ? 9.582 7.482 -26.798 1.00 88.88 418 GLU A N 1
ATOM 3189 C CA . GLU A 1 418 ? 9.353 8.904 -26.548 1.00 88.88 418 GLU A CA 1
ATOM 3190 C C . GLU A 1 418 ? 10.132 9.762 -27.542 1.00 88.88 418 GLU A C 1
ATOM 3192 O O . GLU A 1 418 ? 11.241 9.416 -27.958 1.00 88.88 418 GLU A O 1
ATOM 3197 N N . ASP A 1 419 ? 9.549 10.904 -27.891 1.00 88.94 419 ASP A N 1
ATOM 3198 C CA . ASP A 1 419 ? 10.251 12.023 -28.507 1.00 88.94 419 ASP A CA 1
ATOM 3199 C C . ASP A 1 419 ? 10.480 13.086 -27.426 1.00 88.94 419 ASP A C 1
ATOM 3201 O O . ASP A 1 419 ? 9.545 13.754 -26.993 1.00 88.94 419 ASP A O 1
ATOM 3205 N N . LEU A 1 420 ? 11.726 13.228 -26.977 1.00 85.38 420 LEU A N 1
ATOM 3206 C CA . LEU A 1 420 ? 12.108 14.146 -25.901 1.00 85.38 420 LEU A CA 1
ATOM 3207 C C . LEU A 1 420 ? 12.035 15.626 -26.310 1.00 85.38 420 LEU A C 1
ATOM 3209 O O . LEU A 1 420 ? 12.142 16.487 -25.442 1.00 85.38 420 LEU A O 1
ATOM 3213 N N . ASN A 1 421 ? 11.835 15.933 -27.599 1.00 85.06 421 ASN A N 1
ATOM 3214 C CA . ASN A 1 421 ? 11.568 17.300 -28.050 1.00 85.06 421 ASN A CA 1
ATOM 3215 C C . ASN A 1 421 ? 10.101 17.712 -27.854 1.00 85.06 421 ASN A C 1
ATOM 3217 O O . ASN A 1 421 ? 9.780 18.897 -27.995 1.00 85.06 421 ASN A O 1
ATOM 3221 N N . GLN A 1 422 ? 9.202 16.773 -27.536 1.00 78.81 422 GLN A N 1
ATOM 3222 C CA . GLN A 1 422 ? 7.822 17.114 -27.206 1.00 78.81 422 GLN A CA 1
ATOM 3223 C C . GLN A 1 422 ? 7.788 17.957 -25.932 1.00 78.81 422 GLN A C 1
ATOM 3225 O O . GLN A 1 422 ? 8.500 17.704 -24.961 1.00 78.81 422 GLN A O 1
ATOM 3230 N N . THR A 1 423 ? 6.963 19.001 -25.947 1.00 71.50 423 THR A N 1
ATOM 3231 C CA . THR A 1 423 ? 6.806 19.867 -24.777 1.00 71.50 423 THR A CA 1
ATOM 3232 C C . THR A 1 423 ? 6.069 19.101 -23.688 1.00 71.50 423 THR A C 1
ATOM 3234 O O . THR A 1 423 ? 5.039 18.500 -23.984 1.00 71.50 423 THR A O 1
ATOM 3237 N N . GLU A 1 424 ? 6.557 19.161 -22.445 1.00 72.62 424 GLU A N 1
ATOM 3238 C CA . GLU A 1 424 ? 5.824 18.576 -21.322 1.00 72.62 424 GLU A CA 1
ATOM 3239 C C . GLU A 1 424 ? 4.446 19.259 -21.196 1.00 72.62 424 GLU A C 1
ATOM 3241 O O . GLU A 1 424 ? 4.360 20.475 -20.988 1.00 72.62 424 GLU A O 1
ATOM 3246 N N . VAL A 1 425 ? 3.360 18.496 -21.336 1.00 74.31 425 VAL A N 1
ATOM 3247 C CA . VAL A 1 425 ? 1.983 18.995 -21.211 1.00 74.31 425 VAL A CA 1
ATOM 3248 C C . VAL A 1 425 ? 1.354 18.422 -19.951 1.00 74.31 425 VAL A C 1
ATOM 3250 O O . VAL A 1 425 ? 0.799 17.326 -19.956 1.00 74.31 425 VAL A O 1
ATOM 3253 N N . ALA A 1 426 ? 1.364 19.220 -18.885 1.00 76.25 426 ALA A N 1
ATOM 3254 C CA . ALA A 1 426 ? 0.651 18.950 -17.640 1.00 76.25 426 ALA A CA 1
ATOM 3255 C C . ALA A 1 426 ? -0.347 20.087 -17.364 1.00 76.25 426 ALA A C 1
ATOM 3257 O O . ALA A 1 426 ? 0.006 21.138 -16.830 1.00 76.25 426 ALA A O 1
ATOM 3258 N N . GLY A 1 427 ? -1.598 19.892 -17.777 1.00 78.75 427 GLY A N 1
ATOM 3259 C CA . GLY A 1 427 ? -2.703 20.831 -17.569 1.00 78.75 427 GLY A CA 1
ATOM 3260 C C . GLY A 1 427 ? -3.781 20.250 -16.654 1.00 78.75 427 GLY A C 1
ATOM 3261 O O . GLY A 1 427 ? -3.669 19.129 -16.172 1.00 78.75 427 GLY A O 1
ATOM 3262 N N . MET A 1 428 ? -4.872 20.994 -16.444 1.00 82.81 428 MET A N 1
ATOM 3263 C CA . MET A 1 428 ? -5.969 20.554 -15.563 1.00 82.81 428 MET A CA 1
ATOM 3264 C C . MET A 1 428 ? -6.655 19.262 -16.041 1.00 82.81 428 MET A C 1
ATOM 3266 O O . MET A 1 428 ? -7.136 18.482 -15.225 1.00 82.81 428 MET A O 1
ATOM 3270 N N . TYR A 1 429 ? -6.685 19.037 -17.358 1.00 82.31 429 TYR A N 1
ATOM 3271 C CA . TYR A 1 429 ? -7.299 17.861 -17.991 1.00 82.31 429 TYR A CA 1
ATOM 3272 C C . TYR A 1 429 ? -6.377 17.148 -18.987 1.00 82.31 429 TYR A C 1
ATOM 3274 O O . TYR A 1 429 ? -6.752 16.122 -19.548 1.00 82.31 429 TYR A O 1
ATOM 3282 N N . THR A 1 430 ? -5.196 17.703 -19.251 1.00 78.69 430 THR A N 1
ATOM 3283 C CA . THR A 1 430 ? -4.263 17.206 -20.264 1.00 78.69 430 THR A CA 1
ATOM 3284 C C . THR A 1 430 ? -3.019 16.663 -19.584 1.00 78.69 430 THR A C 1
ATOM 3286 O O . THR A 1 430 ? -2.409 17.363 -18.778 1.00 78.69 430 THR A O 1
ATOM 3289 N N . SER A 1 431 ? -2.631 15.442 -19.939 1.00 78.88 431 SER A N 1
ATOM 3290 C CA . SER A 1 431 ? -1.334 14.879 -19.589 1.00 78.88 431 SER A CA 1
ATOM 3291 C C . SER A 1 431 ? -0.735 14.209 -20.817 1.00 78.88 431 SER A C 1
ATOM 3293 O O . SER A 1 431 ? -1.398 13.422 -21.488 1.00 78.88 431 SER A O 1
ATOM 3295 N N . ASP A 1 432 ? 0.521 14.520 -21.088 1.00 75.56 432 ASP A N 1
ATOM 3296 C CA . ASP A 1 432 ? 1.406 13.792 -22.000 1.00 75.56 432 ASP A CA 1
ATOM 3297 C C . ASP A 1 432 ? 1.830 12.406 -21.462 1.00 75.56 432 ASP A C 1
ATOM 3299 O O . ASP A 1 432 ? 2.276 11.545 -22.218 1.00 75.56 432 ASP A O 1
ATOM 3303 N N . CYS A 1 433 ? 1.607 12.131 -20.174 1.00 72.75 433 CYS A N 1
ATOM 3304 C CA . CYS A 1 433 ? 1.897 10.864 -19.504 1.00 72.75 433 CYS A CA 1
ATOM 3305 C C . CYS A 1 433 ? 0.775 9.819 -19.698 1.00 72.75 433 CYS A C 1
ATOM 3307 O O . CYS A 1 433 ? 0.213 9.265 -18.750 1.00 72.75 433 CYS A O 1
ATOM 3309 N N . ALA A 1 434 ? 0.434 9.532 -20.958 1.00 76.88 434 ALA A N 1
ATOM 3310 C CA . ALA A 1 434 ? -0.576 8.538 -21.346 1.00 76.88 434 ALA A CA 1
ATOM 3311 C C . ALA A 1 434 ? 0.034 7.201 -21.820 1.00 76.88 434 ALA A C 1
ATOM 3313 O O . ALA A 1 434 ? -0.646 6.371 -22.416 1.00 76.88 434 ALA A O 1
ATOM 3314 N N . THR A 1 435 ? 1.314 6.945 -21.546 1.00 80.19 435 THR A N 1
ATOM 3315 C CA . THR A 1 435 ? 2.043 5.771 -22.070 1.00 80.19 435 THR A CA 1
ATOM 3316 C C . THR A 1 435 ? 1.429 4.424 -21.666 1.00 80.19 435 THR A C 1
ATOM 3318 O O . THR A 1 435 ? 1.596 3.425 -22.366 1.00 80.19 435 THR A O 1
ATOM 3321 N N . TRP A 1 436 ? 0.656 4.379 -20.577 1.00 84.00 436 TRP A N 1
ATOM 3322 C CA . TRP A 1 436 ? -0.034 3.169 -20.125 1.00 84.00 436 TRP A CA 1
ATOM 3323 C C . TRP A 1 436 ? -1.131 2.678 -21.086 1.00 84.00 436 TRP A C 1
ATOM 3325 O O . TRP A 1 436 ? -1.405 1.479 -21.092 1.00 84.00 436 TRP A O 1
ATOM 3335 N N . VAL A 1 437 ? -1.725 3.548 -21.920 1.00 84.75 437 VAL A N 1
ATOM 3336 C CA . VAL A 1 437 ? -2.719 3.125 -22.930 1.00 84.75 437 VAL A CA 1
ATOM 3337 C C . VAL A 1 437 ? -2.079 2.573 -24.207 1.00 84.75 437 VAL A C 1
ATOM 3339 O O . VAL A 1 437 ? -2.741 1.870 -24.963 1.00 84.75 437 VAL A O 1
ATOM 3342 N N . GLY A 1 438 ? -0.796 2.866 -24.448 1.00 84.81 438 GLY A N 1
ATOM 3343 C CA . GLY A 1 438 ? -0.064 2.464 -25.657 1.00 84.81 438 GLY A CA 1
ATOM 3344 C C . GLY A 1 438 ? 0.584 1.077 -25.588 1.00 84.81 438 GLY A C 1
ATOM 3345 O O . GLY A 1 438 ? 1.246 0.656 -26.536 1.00 84.81 438 GLY A O 1
ATOM 3346 N N . GLN A 1 439 ? 0.423 0.359 -24.475 1.00 87.88 439 GLN A N 1
ATOM 3347 C CA . GLN A 1 439 ? 1.080 -0.927 -24.238 1.00 87.88 439 GLN A CA 1
ATOM 3348 C C . GLN A 1 439 ? 0.680 -1.970 -25.286 1.00 87.88 439 GLN A C 1
ATOM 3350 O O . GLN A 1 439 ? -0.497 -2.285 -25.446 1.00 87.88 439 GLN A O 1
ATOM 3355 N N . SER A 1 440 ? 1.666 -2.579 -25.950 1.00 91.56 440 SER A N 1
ATOM 3356 C CA . SER A 1 440 ? 1.452 -3.506 -27.077 1.00 91.56 440 SER A CA 1
ATOM 3357 C C . SER A 1 440 ? 0.667 -2.888 -28.249 1.00 91.56 440 SER A C 1
ATOM 3359 O O . SER A 1 440 ? -0.015 -3.606 -28.977 1.00 91.56 440 SER A O 1
ATOM 3361 N N . GLY A 1 441 ? 0.744 -1.564 -28.437 1.00 89.31 441 GLY A N 1
ATOM 3362 C CA . GLY A 1 441 ? 0.036 -0.860 -29.514 1.00 89.31 441 GLY A CA 1
ATOM 3363 C C . GLY A 1 441 ? 0.543 -1.207 -30.918 1.00 89.31 441 GLY A C 1
ATOM 3364 O O . GLY A 1 441 ? -0.235 -1.212 -31.867 1.00 89.31 441 GLY A O 1
ATOM 3365 N N . ALA A 1 442 ? 1.823 -1.569 -31.041 1.00 93.12 442 ALA A N 1
ATOM 3366 C CA . ALA A 1 442 ? 2.429 -2.046 -32.279 1.00 93.12 442 ALA A CA 1
ATOM 3367 C C . ALA A 1 442 ? 2.746 -3.544 -32.185 1.00 93.12 442 ALA A C 1
ATOM 3369 O O . ALA A 1 442 ? 3.470 -3.987 -31.290 1.00 93.12 442 ALA A O 1
ATOM 3370 N N . MET A 1 443 ? 2.232 -4.319 -33.141 1.00 94.56 443 MET A N 1
ATOM 3371 C CA . MET A 1 443 ? 2.370 -5.775 -33.192 1.00 94.56 443 MET A CA 1
ATOM 3372 C C . MET A 1 443 ? 3.007 -6.212 -34.514 1.00 94.56 443 MET A C 1
ATOM 3374 O O . MET A 1 443 ? 2.678 -5.690 -35.577 1.00 94.56 443 MET A O 1
ATOM 3378 N N . TRP A 1 444 ? 3.861 -7.230 -34.466 1.00 92.69 444 TRP A N 1
ATOM 3379 C CA . TRP A 1 444 ? 4.410 -7.908 -35.639 1.00 92.69 444 TRP A CA 1
ATOM 3380 C C . TRP A 1 444 ? 4.312 -9.420 -35.452 1.00 92.69 444 TRP A C 1
ATOM 3382 O O . TRP A 1 444 ? 4.827 -9.964 -34.478 1.00 92.69 444 TRP A O 1
ATOM 3392 N N . GLY A 1 445 ? 3.621 -10.120 -36.356 1.00 94.75 445 GLY A N 1
ATOM 3393 C CA . GLY A 1 445 ? 3.440 -11.574 -36.242 1.00 94.75 445 GLY A CA 1
ATOM 3394 C C . GLY A 1 445 ? 2.771 -12.014 -34.930 1.00 94.75 445 GLY A C 1
ATOM 3395 O O . GLY A 1 445 ? 3.115 -13.060 -34.391 1.00 94.75 445 GLY A O 1
ATOM 3396 N N . SER A 1 446 ? 1.837 -11.212 -34.403 1.00 94.31 446 SER A N 1
ATOM 3397 C CA . SER A 1 446 ? 1.204 -11.387 -33.078 1.00 94.31 446 SER A CA 1
ATOM 3398 C C . SER A 1 446 ? 2.146 -11.251 -31.875 1.00 94.31 446 SER A C 1
ATOM 3400 O O . SER A 1 446 ? 1.771 -11.616 -30.762 1.00 94.31 446 SER A O 1
ATOM 3402 N N . LEU A 1 447 ? 3.342 -10.689 -32.069 1.00 95.56 447 LEU A N 1
ATOM 3403 C CA . LEU A 1 447 ? 4.260 -10.336 -30.993 1.00 95.56 447 LEU A CA 1
ATOM 3404 C C . LEU A 1 447 ? 4.350 -8.814 -30.828 1.00 95.56 447 LEU A C 1
ATOM 3406 O O . LEU A 1 447 ? 4.403 -8.094 -31.826 1.00 95.56 447 LEU A O 1
ATOM 3410 N N . PRO A 1 448 ? 4.370 -8.318 -29.585 1.00 96.00 448 PRO A N 1
ATOM 3411 C CA . PRO A 1 448 ? 4.441 -6.891 -29.313 1.00 96.00 448 PRO A CA 1
ATOM 3412 C C . PRO A 1 448 ? 5.843 -6.320 -29.568 1.00 96.00 448 PRO A C 1
ATOM 3414 O O . PRO A 1 448 ? 6.837 -6.861 -29.083 1.00 96.00 448 PRO A O 1
ATOM 3417 N N . LEU A 1 449 ? 5.918 -5.208 -30.309 1.00 95.75 449 LEU A N 1
ATOM 3418 C CA . LEU A 1 449 ? 7.173 -4.516 -30.651 1.00 95.75 449 LEU A CA 1
ATOM 3419 C C . LEU A 1 449 ? 7.903 -3.972 -29.412 1.00 95.75 449 LEU A C 1
ATOM 3421 O O . LEU A 1 449 ? 9.125 -3.856 -29.398 1.00 95.75 449 LEU A O 1
ATOM 3425 N N . ASP A 1 450 ? 7.144 -3.636 -28.374 1.00 95.94 450 ASP A N 1
ATOM 3426 C CA . ASP A 1 450 ? 7.620 -3.068 -27.118 1.00 95.94 450 ASP A CA 1
ATOM 3427 C C . ASP A 1 450 ? 8.031 -4.129 -26.082 1.00 95.94 450 ASP A C 1
ATOM 3429 O O . ASP A 1 450 ? 8.403 -3.761 -24.972 1.00 95.94 450 ASP A O 1
ATOM 3433 N N . GLN A 1 451 ? 7.977 -5.434 -26.373 1.00 96.56 451 GLN A N 1
ATOM 3434 C CA . GLN A 1 451 ? 8.369 -6.462 -25.402 1.00 96.56 451 GLN A CA 1
ATOM 3435 C C . GLN A 1 451 ? 9.796 -6.959 -25.622 1.00 96.56 451 GLN A C 1
ATOM 3437 O O . GLN A 1 451 ? 10.118 -7.598 -26.621 1.00 96.56 451 GLN A O 1
ATOM 3442 N N . PHE A 1 452 ? 10.628 -6.750 -24.607 1.00 96.75 452 PHE A N 1
ATOM 3443 C CA . PHE A 1 452 ? 12.020 -7.178 -24.575 1.00 96.75 452 PHE A CA 1
ATOM 3444 C C . PHE A 1 452 ? 12.191 -8.266 -23.529 1.00 96.75 452 PHE A C 1
ATOM 3446 O O . PHE A 1 452 ? 11.642 -8.186 -22.432 1.00 96.75 452 PHE A O 1
ATOM 3453 N N . VAL A 1 453 ? 12.950 -9.304 -23.858 1.00 96.19 453 VAL A N 1
ATOM 3454 C CA . VAL A 1 453 ? 13.097 -10.469 -22.992 1.00 96.19 453 VAL A CA 1
ATOM 3455 C C . VAL A 1 453 ? 14.574 -10.795 -22.833 1.00 96.19 453 VAL A C 1
ATOM 3457 O O . VAL A 1 453 ? 15.268 -11.031 -23.819 1.00 96.19 453 VAL A O 1
ATOM 3460 N N . PHE A 1 454 ? 15.044 -10.836 -21.588 1.00 95.38 454 PHE A N 1
ATOM 3461 C CA . PHE A 1 454 ? 16.413 -11.218 -21.257 1.00 95.38 454 PHE A CA 1
ATOM 3462 C C . PHE A 1 454 ? 16.440 -12.623 -20.673 1.00 95.38 454 PHE A C 1
ATOM 3464 O O . PHE A 1 454 ? 15.685 -12.927 -19.748 1.00 95.38 454 PHE A O 1
ATOM 3471 N N . GLU A 1 455 ? 17.344 -13.466 -21.167 1.00 93.56 455 GLU A N 1
ATOM 3472 C CA . GLU A 1 455 ? 17.721 -14.698 -20.477 1.00 93.56 455 GLU A CA 1
ATOM 3473 C C . GLU A 1 455 ? 18.910 -14.417 -19.565 1.00 93.56 455 GLU A C 1
ATOM 3475 O O . GLU A 1 455 ? 19.938 -13.917 -20.020 1.00 93.56 455 GLU A O 1
ATOM 3480 N N . LEU A 1 456 ? 18.761 -14.734 -18.284 1.00 91.00 456 LEU A N 1
ATOM 3481 C CA . LEU A 1 456 ? 19.766 -14.527 -17.254 1.00 91.00 456 LEU A CA 1
ATOM 3482 C C . LEU A 1 456 ? 20.361 -15.865 -16.825 1.00 91.00 456 LEU A C 1
ATOM 3484 O O . LEU A 1 456 ? 19.622 -16.786 -16.461 1.00 91.00 456 LEU A O 1
ATOM 3488 N N . ASP A 1 457 ? 21.689 -15.923 -16.788 1.00 82.50 457 ASP A N 1
ATOM 3489 C CA . ASP A 1 457 ? 22.441 -17.006 -16.163 1.00 82.50 457 ASP A CA 1
ATOM 3490 C C . ASP A 1 457 ? 22.839 -16.561 -14.749 1.00 82.50 457 ASP A C 1
ATOM 3492 O O . ASP A 1 457 ? 23.762 -15.766 -14.591 1.00 82.50 457 ASP A O 1
ATOM 3496 N N . GLY A 1 458 ? 22.121 -17.023 -13.719 1.00 73.75 458 GLY A N 1
ATOM 3497 C CA . GLY A 1 458 ? 22.384 -16.674 -12.316 1.00 73.75 458 GLY A CA 1
ATOM 3498 C C . GLY A 1 458 ? 21.452 -15.604 -11.726 1.00 73.75 458 GLY A C 1
ATOM 3499 O O . GLY A 1 458 ? 20.519 -15.104 -12.360 1.00 73.75 458 GLY A O 1
ATOM 3500 N N . VAL A 1 459 ? 21.701 -15.243 -10.463 1.00 69.44 459 VAL A N 1
ATOM 3501 C CA . VAL A 1 459 ? 20.881 -14.276 -9.710 1.00 69.44 459 VAL A CA 1
ATOM 3502 C C . VAL A 1 459 ? 21.391 -12.847 -9.941 1.00 69.44 459 VAL A C 1
ATOM 3504 O O . VAL A 1 459 ? 22.594 -12.587 -9.897 1.00 69.44 459 VAL A O 1
ATOM 3507 N N . VAL A 1 460 ? 20.470 -11.903 -10.168 1.00 67.81 460 VAL A N 1
ATOM 3508 C CA . VAL A 1 460 ? 20.790 -10.476 -10.381 1.00 67.81 460 VAL A CA 1
ATOM 3509 C C . VAL A 1 460 ? 21.500 -9.933 -9.142 1.00 67.81 460 VAL A C 1
ATOM 3511 O O . VAL A 1 460 ? 21.081 -10.217 -8.024 1.00 67.81 460 VAL A O 1
ATOM 3514 N N . GLY A 1 461 ? 22.590 -9.187 -9.335 1.00 59.88 461 GLY A N 1
ATOM 3515 C CA . GLY A 1 461 ? 23.410 -8.657 -8.237 1.00 59.88 461 GLY A CA 1
ATOM 3516 C C . GLY A 1 461 ? 24.348 -9.674 -7.568 1.00 59.88 461 GLY A C 1
ATOM 3517 O O . GLY A 1 461 ? 25.199 -9.274 -6.782 1.00 59.88 461 GLY A O 1
ATOM 3518 N N . ALA A 1 462 ? 24.261 -10.963 -7.915 1.00 66.00 462 ALA A N 1
ATOM 3519 C CA . ALA A 1 462 ? 25.165 -12.025 -7.458 1.00 66.00 462 ALA A CA 1
ATOM 3520 C C . ALA A 1 462 ? 25.882 -12.697 -8.646 1.00 66.00 462 ALA A C 1
ATOM 3522 O O . ALA A 1 462 ? 25.953 -13.919 -8.747 1.00 66.00 462 ALA A O 1
ATOM 3523 N N . GLY A 1 463 ? 26.370 -11.880 -9.586 1.00 62.59 463 GLY A N 1
ATOM 3524 C CA . GLY A 1 463 ? 27.078 -12.339 -10.787 1.00 62.59 463 GLY A CA 1
ATOM 3525 C C . GLY A 1 463 ? 26.179 -12.768 -11.951 1.00 62.59 463 GLY A C 1
ATOM 3526 O O . GLY A 1 463 ? 26.708 -13.093 -13.012 1.00 62.59 463 GLY A O 1
ATOM 3527 N N . GLY A 1 464 ? 24.850 -12.733 -11.789 1.00 73.50 464 GLY A N 1
ATOM 3528 C CA . GLY A 1 464 ? 23.908 -13.045 -12.858 1.00 73.50 464 GLY A CA 1
ATOM 3529 C C . GLY A 1 464 ? 23.981 -12.041 -14.003 1.00 73.50 464 GLY A C 1
ATOM 3530 O O . GLY A 1 464 ? 23.899 -10.834 -13.773 1.00 73.50 464 GLY A O 1
ATOM 3531 N N . ARG A 1 465 ? 24.141 -12.529 -15.235 1.00 81.94 465 ARG A N 1
ATOM 3532 C CA . ARG A 1 465 ? 24.268 -11.687 -16.433 1.00 81.94 465 ARG A CA 1
ATOM 3533 C C . ARG A 1 465 ? 23.306 -12.133 -17.515 1.00 81.94 465 ARG A C 1
ATOM 3535 O O . ARG A 1 465 ? 23.033 -13.323 -17.664 1.00 81.94 465 ARG A O 1
ATOM 3542 N N . ALA A 1 466 ? 22.816 -11.162 -18.274 1.00 83.62 466 ALA A N 1
ATOM 3543 C CA . ALA A 1 466 ? 22.053 -11.434 -19.471 1.00 83.62 466 ALA A CA 1
ATOM 3544 C C . ALA A 1 466 ? 22.947 -12.046 -20.551 1.00 83.62 466 ALA A C 1
ATOM 3546 O O . ALA A 1 466 ? 24.070 -11.587 -20.789 1.00 83.62 466 ALA A O 1
ATOM 3547 N N . ARG A 1 467 ? 22.432 -13.083 -21.206 1.00 82.69 467 ARG A N 1
ATOM 3548 C CA . ARG A 1 467 ? 23.084 -13.728 -22.341 1.00 82.69 467 ARG A CA 1
ATOM 3549 C C . ARG A 1 467 ? 22.983 -12.820 -23.567 1.00 82.69 467 ARG A C 1
ATOM 3551 O O . ARG A 1 467 ? 21.887 -12.381 -23.910 1.00 82.69 467 ARG A O 1
ATOM 3558 N N . ARG A 1 468 ? 24.127 -12.527 -24.187 1.00 86.06 468 ARG A N 1
ATOM 3559 C CA . ARG A 1 468 ? 24.271 -11.527 -25.258 1.00 86.06 468 ARG A CA 1
ATOM 3560 C C . ARG A 1 468 ? 24.462 -12.141 -26.632 1.00 86.06 468 ARG A C 1
ATOM 3562 O O . ARG A 1 468 ? 25.135 -13.195 -26.693 1.00 86.06 468 ARG A O 1
#

Secondary structure (DSSP, 8-state):
-HHHHHHHHT-STTTTSBGGGT-HHHHHHHHTTTTSPTT-SSS--TTT-BHHHHHTT-S---S-SSSSS-GGG-TTS-HHHHHHTTPPP--TTTS-S-SSSSPP-HHHHHHHHTTPPPSS-TTSS----HHHHHHHHHHHHHHHTS-HHHHHIIIIIHHHT-TT-BSSPPPGGG---SS-TTTTTTT---GGGHHHH--B--HHHHHHHHHHHHTT-SS-HHHHHHHSS-SEE-SSTTEEE-SS-EEEEEESSSSS-TT-EEEEEEEEEEETTEEEEEEEEGGGTEEEEEEEESSPPTTHHHHHHHHHHHHHHHHHHHHHHHHHHHHH-EEEE-SSSS-EEEEESSBTTB--SSEEEEEEEETTEE-HHHHHHHHHT--GGGGGG--EEEEEEEEEEEEEPSSSTT-EEEEEEEEEEEETTSPP-B-SS-BS--GGGGTT-SEETTEETTEEEEEEES-TTTT-EE--

Mean predicted aligned error: 6.17 Å

Solvent-accessible surface area (backbone atoms only — not comparable to full-atom values): 26170 Å² total; per-residue (Å²): 114,55,58,62,30,43,42,47,74,72,43,72,86,54,31,81,41,34,44,32,82,47,33,66,70,49,36,52,54,37,63,76,42,71,87,58,65,83,79,36,79,62,45,64,62,43,72,74,24,21,47,36,27,30,46,26,21,16,33,8,47,42,42,53,82,27,57,86,64,29,60,81,43,36,91,91,43,55,64,71,55,43,39,73,74,68,45,82,87,75,57,78,87,74,51,72,98,38,12,57,76,58,56,48,52,71,69,58,47,51,62,46,59,75,70,43,42,38,72,42,50,55,69,72,50,76,33,73,29,44,48,32,27,28,51,51,39,50,33,48,21,58,74,69,75,41,56,61,61,57,46,42,38,64,53,44,30,60,81,65,66,34,88,56,56,38,66,50,57,66,65,71,94,82,57,80,68,74,62,56,54,73,84,37,44,56,66,57,63,45,67,66,42,29,54,54,73,32,58,45,69,37,64,70,41,52,50,50,50,53,51,33,54,74,66,29,70,64,44,58,58,69,56,47,56,59,57,72,40,73,69,40,70,51,96,47,92,51,37,26,30,10,52,72,27,46,30,38,58,41,66,77,57,101,56,94,65,93,77,56,60,48,60,33,43,24,49,75,52,73,56,80,32,37,34,36,25,39,38,37,26,70,97,70,79,42,72,50,72,37,75,45,63,35,98,62,64,88,63,50,39,55,55,53,49,51,54,48,46,69,66,45,48,64,54,49,51,56,51,50,35,51,46,45,22,68,25,60,31,47,69,32,59,51,94,86,50,60,26,35,38,32,32,34,35,54,63,96,89,45,80,69,81,51,34,36,56,77,42,39,34,53,73,77,38,72,38,61,69,53,50,35,26,56,51,67,68,49,55,79,87,54,52,89,74,50,42,79,43,39,30,36,39,79,67,84,50,71,47,82,40,88,93,43,96,76,39,21,31,36,42,37,26,40,51,45,64,43,51,71,68,58,76,91,44,82,56,100,88,44,62,72,84,52,66,82,79,43,67,65,66,29,68,55,98,92,39,46,73,38,60,45,75,44,45,26,54,42,48,80,86,68,82,12,30,46,73,90

pLDDT: mean 90.85, std 8.19, range [53.97, 98.62]